Protein AF-A0A9Q1LCD8-F1 (afdb_monomer)

Nearest PDB structures (foldseek):
  4jjm-assembly2_B  TM=1.002E+00  e=1.852E-30  Citrus sinensis
  4hy7-assembly1_A  TM=1.002E+00  e=2.403E-29  Triticum aestivum
  2igw-assembly1_A  TM=9.982E-01  e=6.492E-29  Caenorhabditis elegans
  4jcp-assembly1_A  TM=1.001E+00  e=5.544E-28  Brugia malayi
  5yb9-assembly1_A  TM=9.970E-01  e=4.984E-26  Trichomonas vaginalis

InterPro domains:
  IPR002130 Cyclophilin-type peptidyl-prolyl cis-trans isomerase domain [PF00160] (348-509)
  IPR002130 Cyclophilin-type peptidyl-prolyl cis-trans isomerase domain [PR00153] (364-379)
  IPR002130 Cyclophilin-type peptidyl-prolyl cis-trans isomerase domain [PR00153] (400-412)
  IPR002130 Cyclophilin-type peptidyl-prolyl cis-trans isomerase domain [PR00153] (443-458)
  IPR002130 Cyclophilin-type peptidyl-prolyl cis-trans isomerase domain [PR00153] (458-470)
  IPR002130 Cyclophilin-type peptidyl-prolyl cis-trans isomerase domain [PR00153] (471-486)
  IPR002130 Cyclophilin-type peptidyl-prolyl cis-trans isomerase domain [PS50072] (347-510)
  IPR005595 Translocon-associated protein (TRAP), alpha subunit [PF03896] (75-239)
  IPR020892 Cyclophilin-type peptidyl-prolyl cis-trans isomerase, conserved site [PS00170] (395-412)
  IPR029000 Cyclophilin-like domain superfamily [G3DSA:2.40.100.10] (332-512)
  IPR029000 Cyclophilin-like domain superfamily [SSF50891] (340-511)

Organism: NCBI:txid402998

Radius of gyration: 36.35 Å; Cα contacts (8 Å, |Δi|>4): 895; chains: 1; bounding box: 89×80×115 Å

Secondary structure (DSSP, 8-state):
--SHHHHHHHHHSSTT-----------------------------------S--PPPPTTEEEEEE-TT-TT-EEETTSEEEEEEEEEE-SSS-EEEEEEEEEEEETTEEEEEEEEPPPEEEEEEEE-TT-EEEEEEEEE--TTPPSEEEEEEEEEEEEETTEEEEEEEEEEEEEEE----SS-HHHHHHHHHHHHHHHHHHHHHHHHHHHHGGG----------------------------------------------------PPPP--TT--EEEEE---TT--STT--GGGTSTT-EEEEEEE-TTS-EEEEEEEEPPTTSEEEEE--GGGGS--PPPEEEEEEEETTEEEEEEEEEE-TTT-HHHHHHHHHHHHTTT-B-TTSSBS--TT-B--EEETTTEEEE-B-SSSSSS---BTTBS-B------S---STTEEEE--SSTT-B-S-EEEESS--GGGTTTS-EEEEEEE-HHHHHHHHTT--TTS--SS-EEEEEEEEE-

Solvent-accessible surface area (backbone atoms only — not comparable to full-atom values): 30803 Å² total; per-residue (Å²): 142,70,69,62,70,63,54,51,56,62,58,63,69,59,68,80,72,71,81,88,81,80,89,82,89,83,90,87,85,89,83,90,84,90,83,88,89,80,91,76,98,77,84,77,97,66,83,72,79,81,60,96,72,85,48,61,60,59,80,51,61,48,57,41,65,47,41,85,89,37,84,84,39,64,45,39,23,57,42,82,44,64,34,38,43,35,40,36,30,67,30,94,60,52,35,39,39,44,34,39,36,36,35,33,20,40,70,90,42,78,84,45,75,73,40,80,40,62,71,46,75,38,94,83,46,69,44,48,49,74,35,73,50,74,45,83,45,69,38,53,52,57,63,82,54,73,62,43,71,29,24,40,41,30,38,40,35,31,30,47,94,91,41,75,27,28,41,74,36,40,78,48,75,32,36,34,36,70,54,96,56,101,71,49,71,67,58,53,52,53,51,53,50,50,54,50,51,52,52,52,50,52,52,50,53,53,54,53,57,59,60,64,68,72,76,80,82,84,87,90,86,86,84,89,82,90,87,81,90,79,90,83,89,81,82,83,89,79,86,84,88,88,91,85,84,89,86,82,89,88,88,89,82,91,81,83,88,87,78,91,76,82,85,79,77,84,79,68,82,68,76,86,56,105,84,59,62,51,51,61,53,76,66,80,82,92,75,80,87,62,96,82,67,66,71,61,64,81,34,60,79,48,74,48,73,46,66,48,72,48,98,85,72,54,71,45,83,60,37,68,27,51,30,36,74,84,31,38,30,64,28,74,52,65,79,70,80,79,66,85,75,74,58,55,35,32,39,36,34,34,22,51,63,84,39,85,59,47,55,31,32,32,39,24,36,41,90,80,29,44,70,61,20,48,40,54,49,39,26,27,58,31,78,73,42,64,42,95,87,76,35,60,36,31,42,56,70,16,31,48,50,34,15,27,63,79,42,33,42,26,29,38,11,52,69,66,52,68,71,87,42,34,50,28,87,86,39,67,50,39,66,70,83,56,54,86,49,67,41,82,26,58,37,35,28,30,44,39,62,89,55,89,47,38,35,37,36,28,29,31,36,26,61,26,66,44,62,91,44,48,81,72,37,36,45,30,33,31,54,76,40,38,65,66,39,52,50,58,56,31,72,36,27,27,94,87,16,52,51,82,44,61,36,31,28,69,38,49,26,67,65,130

Sequence (512 aa):
MSIKVFLTLLLFSSSFLQVARCQSDPETDVVEGTGEAGDLGIVGDDVQDFGSDSFSPAPGIETVCVFPRNPSKVVAAGEESELLVGMKNDGDSSLNIIAIQASVHLPFDHRYLVQNLSVQAFNNATVPSSAQATFPYIFAVSKFMQPGSFDLVGTIVYEIDQNPYQSTFYNGTIEVTEPGGLLSVESVFLFCLVVALLGLLGFWIRGQIQNLSKKTKRAPKAKVEVGTATTDASTDEWLEGTAYTQSLSNKSKKKKVLSVYLLLFAVSFCYADDKTIQVVGTGECADCKESNIKTIHAFSGLRVTIDCKGEKGHFKRRGEGELDKDGKFEVSLPKEMKRDMANPKVFFDLTIGGQPAGRVVMELFADTTPKTADNFRALCTGEKGVGKSGKPLHYKGSTFHRVIPGFMCQGGDFTAGNGTGGESIYGAKFADENFIKKHTGPGILSMANAGPGTNGSQFFICTAKTEWLDGKHVVFGQVVEGIDVIKKAEAVGSSSGRCSKPVVVADCGQLS

Foldseek 3Di:
DDDPVVVVVVVVVPVPPDDPDDDDDDDDDDDDDDDDDDDDDDDDPPPPPPPPDAFAADPQKDKAKDQPPCNVQEAEAPDKGKMKIKMFHQDPFKKAWFKKWKFKAAPQDRVHTPDTWDIGGDDGDIAGHRGMDMDMDMTHHHLPDDWAKIWMWMKTWIDTPNHIHIDTRDTGIGTYDHDPDPDDPVNVVVVVVVVVVVVVVVVVVVVVVVVVVPPDDDDDDDDDDDDDDDDDDDDDDDDDDDDDDDDDDDDDDDDDDDDDDDDDDPQDDDDDDPPWGKRKGADDDPDPPDDDDPLQPPQFPDKDWDWDQDPVGDTDTFWIWGQHSRRITITTGDPVVVDDDQFWKKKFFKDWQNHTLGMWIKGWPCVQQVQVSVQQQCQQALVLAAAPLRHGSHQAFAFQQFAAAQWKGKIFAPRPNNPPHFATSVGQWAFQNDQPDAQAFFFFKWFDAPWGRGGGRMIITTHTRDRVCGPTIHGTIGTPDDSVSRVVQNVQAHNRRGGVTIMGRNHMHIDD

Structure (mmCIF, N/CA/C/O backbone):
data_AF-A0A9Q1LCD8-F1
#
_entry.id   AF-A0A9Q1LCD8-F1
#
loop_
_atom_site.group_PDB
_atom_site.id
_atom_site.type_symbol
_atom_site.label_atom_id
_atom_site.label_alt_id
_atom_site.label_comp_id
_atom_site.label_asym_id
_atom_site.label_entity_id
_atom_site.label_seq_id
_atom_site.pdbx_PDB_ins_code
_atom_site.Cartn_x
_atom_site.Cartn_y
_at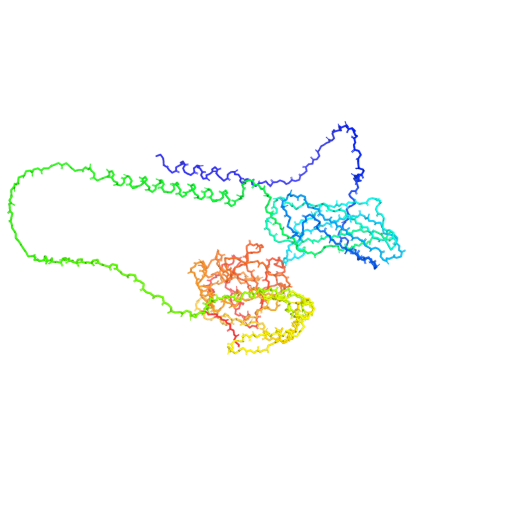om_site.Cartn_z
_atom_site.occupancy
_atom_site.B_iso_or_equiv
_atom_site.auth_seq_id
_atom_site.auth_comp_id
_atom_site.auth_asym_id
_atom_site.auth_atom_id
_atom_site.pdbx_PDB_model_num
ATOM 1 N N . MET A 1 1 ? -12.982 46.945 19.189 1.00 42.09 1 MET A N 1
ATOM 2 C CA . MET A 1 1 ? -12.978 46.920 17.711 1.00 42.09 1 MET A CA 1
ATOM 3 C C . MET A 1 1 ? -12.211 45.674 17.324 1.00 42.09 1 MET A C 1
ATOM 5 O O . MET A 1 1 ? -11.005 45.693 17.138 1.00 42.09 1 MET A O 1
ATOM 9 N N . SER A 1 2 ? -12.899 44.554 17.499 1.00 50.91 2 SER A N 1
ATOM 10 C CA . SER A 1 2 ? -12.306 43.298 17.950 1.00 50.91 2 SER A CA 1
ATOM 11 C C . SER A 1 2 ? -12.881 42.168 17.112 1.00 50.91 2 SER A C 1
ATOM 13 O O . SER A 1 2 ? -14.059 42.221 16.761 1.00 50.91 2 SER A O 1
ATOM 15 N N . ILE A 1 3 ? -12.052 41.165 16.817 1.00 40.72 3 ILE A N 1
ATOM 16 C CA . ILE A 1 3 ? -12.396 39.872 16.197 1.00 40.72 3 ILE A CA 1
ATOM 17 C C . ILE A 1 3 ? -12.866 39.939 14.732 1.00 40.72 3 ILE A C 1
ATOM 19 O O . ILE A 1 3 ? -12.414 39.128 13.931 1.00 40.72 3 ILE A O 1
ATOM 23 N N . LYS A 1 4 ? -13.648 40.946 14.323 1.00 38.50 4 LYS A N 1
ATOM 24 C CA . LYS A 1 4 ? -14.099 41.087 12.926 1.00 38.50 4 LYS A CA 1
ATOM 25 C C . LYS A 1 4 ? -12.957 41.351 11.937 1.00 38.50 4 LYS A C 1
ATOM 27 O O . LYS A 1 4 ? -12.994 40.797 10.852 1.00 38.50 4 LYS A O 1
ATOM 32 N N . VAL A 1 5 ? -11.921 42.101 12.333 1.00 48.09 5 VAL A N 1
ATOM 33 C CA . VAL A 1 5 ? -10.766 42.429 11.463 1.00 48.09 5 VAL A CA 1
ATOM 34 C C . VAL A 1 5 ? -9.830 41.228 11.255 1.00 48.09 5 VAL A C 1
ATOM 36 O O . VAL A 1 5 ? -9.232 41.074 10.194 1.00 48.09 5 VAL A O 1
ATOM 39 N N . PHE A 1 6 ? -9.739 40.339 12.248 1.00 44.19 6 PHE A N 1
ATOM 40 C CA . PHE A 1 6 ? -8.899 39.139 12.176 1.00 44.19 6 PHE A CA 1
ATOM 41 C C . PHE A 1 6 ? -9.582 38.020 11.372 1.00 44.19 6 PHE A C 1
ATOM 43 O O . PHE A 1 6 ? -8.919 37.290 10.643 1.00 44.19 6 PHE A O 1
ATOM 50 N N . LEU A 1 7 ? -10.919 37.943 11.431 1.00 41.09 7 LEU A N 1
ATOM 51 C CA . LEU A 1 7 ? -11.706 37.021 10.610 1.00 41.09 7 LEU A CA 1
ATOM 52 C C . LEU A 1 7 ? -11.777 37.471 9.139 1.00 41.09 7 LEU A C 1
ATOM 54 O O . LEU A 1 7 ? -11.773 36.629 8.250 1.00 41.09 7 LEU A O 1
ATOM 58 N N . THR A 1 8 ? -11.758 38.781 8.857 1.00 40.94 8 THR A N 1
ATOM 59 C CA . THR A 1 8 ? -11.671 39.288 7.476 1.00 40.94 8 THR A CA 1
ATOM 60 C C . THR A 1 8 ? -10.308 39.042 6.829 1.00 40.94 8 THR A C 1
ATOM 62 O O . THR A 1 8 ? -10.276 38.768 5.638 1.00 40.94 8 THR A O 1
ATOM 65 N N . LEU A 1 9 ? -9.192 39.052 7.572 1.00 40.72 9 LEU A N 1
ATOM 66 C CA . LEU A 1 9 ? -7.882 38.712 6.988 1.00 40.72 9 LEU A CA 1
ATOM 67 C C . LEU A 1 9 ? -7.743 37.214 6.652 1.00 40.72 9 LEU A C 1
ATOM 69 O O . LEU A 1 9 ? -7.115 36.879 5.654 1.00 40.72 9 LEU A O 1
ATOM 73 N N . LEU A 1 10 ? -8.369 36.323 7.431 1.00 42.31 10 LEU A N 1
ATOM 74 C CA . LEU A 1 10 ? -8.401 34.875 7.159 1.00 42.31 10 LEU A CA 1
ATOM 75 C C . LEU A 1 10 ? -9.356 34.490 6.013 1.00 42.31 10 LEU A C 1
ATOM 77 O O . LEU A 1 10 ? -9.175 33.456 5.372 1.00 42.31 10 LEU A O 1
ATOM 81 N N . LEU A 1 11 ? -10.354 35.328 5.720 1.00 41.16 11 LEU A N 1
ATOM 82 C CA . LEU A 1 11 ? -11.253 35.142 4.575 1.00 41.16 11 LEU A CA 1
ATOM 83 C C . LEU A 1 11 ? -10.685 35.712 3.263 1.00 41.16 11 LEU A C 1
ATOM 85 O O . LEU A 1 11 ? -11.130 35.307 2.198 1.00 41.16 11 LEU A O 1
ATOM 89 N N . PHE A 1 12 ? -9.672 36.586 3.308 1.00 36.06 12 PHE A N 1
ATOM 90 C CA . PHE A 1 12 ? -8.979 37.060 2.099 1.00 36.06 12 PHE A CA 1
ATOM 91 C C . PHE A 1 12 ? -7.843 36.134 1.632 1.00 36.06 12 PHE A C 1
ATOM 93 O O . PHE A 1 12 ? -7.455 36.203 0.469 1.00 36.06 12 PHE A O 1
ATOM 100 N N . SER A 1 13 ? -7.344 35.224 2.479 1.00 34.69 13 SER A N 1
ATOM 101 C CA . SER A 1 13 ? -6.364 34.202 2.069 1.00 34.69 13 SER A CA 1
ATOM 102 C C . SER A 1 13 ? -6.994 32.954 1.438 1.00 34.69 13 SER A C 1
ATOM 104 O O . SER A 1 13 ? -6.274 32.120 0.898 1.00 34.69 13 SER A O 1
ATOM 106 N N . SER A 1 14 ? -8.325 32.815 1.477 1.00 34.56 14 SER A N 1
ATOM 107 C CA . SER A 1 14 ? -9.052 31.670 0.901 1.00 34.56 14 SER A CA 1
ATOM 108 C C . SER A 1 14 ? -9.580 31.911 -0.519 1.00 34.56 14 SER A C 1
ATOM 110 O O . SER A 1 14 ? -10.048 30.971 -1.156 1.00 34.56 14 SER A O 1
ATOM 112 N N . SER A 1 15 ? -9.432 33.121 -1.066 1.00 31.39 15 SER A N 1
ATOM 113 C CA . SER A 1 15 ? -9.913 33.463 -2.415 1.00 31.39 15 SER A CA 1
ATOM 114 C C . SER A 1 15 ? -8.912 33.189 -3.549 1.00 31.39 15 SER A C 1
ATOM 116 O O . SER A 1 15 ? -9.235 33.452 -4.700 1.00 31.39 15 SER A O 1
ATOM 118 N N . PHE A 1 16 ? -7.720 32.647 -3.266 1.00 33.78 16 PHE A N 1
ATOM 119 C CA . PHE A 1 16 ? -6.728 32.287 -4.300 1.00 33.78 16 PHE A CA 1
ATOM 120 C C . PHE A 1 16 ? -6.704 30.799 -4.684 1.00 33.78 16 PHE A C 1
ATOM 122 O O . PHE A 1 16 ? -5.909 30.397 -5.526 1.00 33.78 16 PHE A O 1
ATOM 129 N N . LEU A 1 17 ? -7.610 29.984 -4.139 1.00 33.34 17 LEU A N 1
ATOM 130 C CA . LEU A 1 17 ? -7.876 28.631 -4.639 1.00 33.34 17 LEU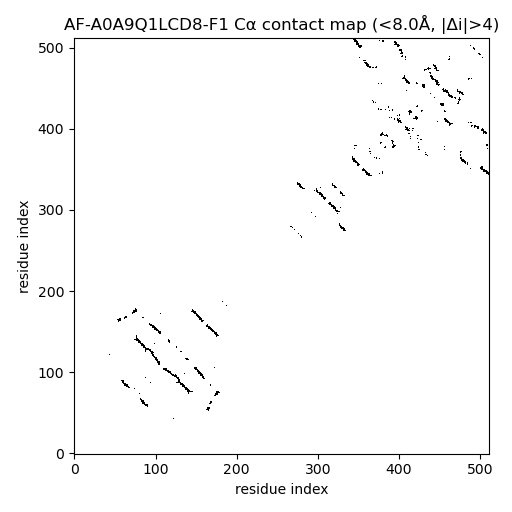 A CA 1
ATOM 131 C C . LEU A 1 17 ? -9.334 28.520 -5.080 1.00 33.34 17 LEU A C 1
ATOM 133 O O . LEU A 1 17 ? -10.116 27.714 -4.578 1.00 33.34 17 LEU A O 1
ATOM 137 N N . GLN A 1 18 ? -9.706 29.355 -6.048 1.00 28.17 18 GLN A N 1
ATOM 138 C CA . GLN A 1 18 ? -10.876 29.067 -6.854 1.00 28.17 18 GLN A CA 1
ATOM 139 C C . GLN A 1 18 ? -10.467 28.053 -7.923 1.00 28.17 18 GLN A C 1
ATOM 141 O O . GLN A 1 18 ? -9.731 28.342 -8.860 1.00 28.17 18 GLN A O 1
ATOM 146 N N . VAL A 1 19 ? -10.926 26.830 -7.685 1.00 31.08 19 VAL A N 1
ATOM 147 C CA . VAL A 1 19 ? -11.097 25.731 -8.631 1.00 31.08 19 VAL A CA 1
ATOM 148 C C . VAL A 1 19 ? -11.374 26.261 -10.045 1.00 31.08 19 VAL A C 1
ATOM 150 O O . VAL A 1 19 ? -12.462 26.767 -10.313 1.00 31.08 19 VAL A O 1
ATOM 153 N N . ALA A 1 20 ? -10.415 26.100 -10.957 1.00 24.83 20 ALA A N 1
ATOM 154 C CA . ALA A 1 20 ? -10.677 26.175 -12.388 1.00 24.83 20 ALA A CA 1
ATOM 155 C C . ALA A 1 20 ? -11.193 24.804 -12.839 1.00 24.83 20 ALA A C 1
ATOM 157 O O . ALA A 1 20 ? -10.436 23.878 -13.124 1.00 24.83 20 ALA A O 1
ATOM 158 N N . ARG A 1 21 ? -12.518 24.669 -12.832 1.00 25.92 21 ARG A N 1
ATOM 159 C CA . ARG A 1 21 ? -13.252 23.654 -13.584 1.00 25.92 21 ARG A CA 1
ATOM 160 C C . ARG A 1 21 ? -13.899 24.391 -14.755 1.00 25.92 21 ARG A C 1
ATOM 162 O O . ARG A 1 21 ? -14.684 25.286 -14.480 1.00 25.92 21 ARG A O 1
ATOM 169 N N . CYS A 1 22 ? -13.570 24.020 -15.990 1.00 22.70 22 CYS A N 1
ATOM 170 C CA . CYS A 1 22 ? -14.408 24.071 -17.203 1.00 22.70 22 CYS A CA 1
ATOM 171 C C . CYS A 1 22 ? -13.642 23.264 -18.273 1.00 22.70 22 CYS A C 1
ATOM 173 O O . CYS A 1 22 ? -12.449 23.487 -18.432 1.00 22.70 22 CYS A O 1
ATOM 175 N N . GLN A 1 23 ? -14.138 22.142 -18.801 1.00 22.00 23 GLN A N 1
ATOM 176 C CA . GLN A 1 23 ? -15.246 21.961 -19.757 1.00 22.00 23 GLN A CA 1
ATOM 177 C C . GLN A 1 23 ? -14.997 22.603 -21.138 1.00 22.00 23 GLN A C 1
ATOM 179 O O . GLN A 1 23 ? -14.513 23.721 -21.241 1.00 22.00 23 GLN A O 1
ATOM 184 N N . SER A 1 24 ? -15.326 21.791 -22.141 1.00 25.78 24 SER A N 1
ATOM 185 C CA . SER A 1 24 ? -15.066 21.760 -23.589 1.00 25.78 24 SER A CA 1
ATOM 186 C C . SER A 1 24 ? -15.637 22.891 -24.470 1.00 25.78 24 SER A C 1
ATOM 188 O O . SER A 1 24 ? -16.778 23.282 -24.235 1.00 25.78 24 SER A O 1
ATOM 190 N N . ASP A 1 25 ? -14.859 23.229 -25.524 1.00 26.03 25 ASP A N 1
ATOM 191 C CA . ASP A 1 25 ? -15.156 23.662 -26.929 1.00 26.03 25 ASP A CA 1
ATOM 192 C C . ASP A 1 25 ? -16.075 24.882 -27.220 1.00 26.03 25 ASP A C 1
ATOM 194 O O . ASP A 1 25 ? -16.848 25.256 -26.336 1.00 26.03 25 ASP A O 1
ATOM 198 N N . PRO A 1 26 ? -16.113 25.489 -28.449 1.00 39.59 26 PRO A N 1
ATOM 199 C CA . PRO A 1 26 ? -15.326 25.310 -29.701 1.00 39.59 26 PRO A CA 1
ATOM 200 C C . PRO A 1 26 ? -14.770 26.624 -30.359 1.00 39.59 26 PRO A C 1
ATOM 202 O O . PRO A 1 26 ? -15.044 27.724 -29.892 1.00 39.59 26 PRO A O 1
ATOM 205 N N . GLU A 1 27 ? -14.008 26.450 -31.45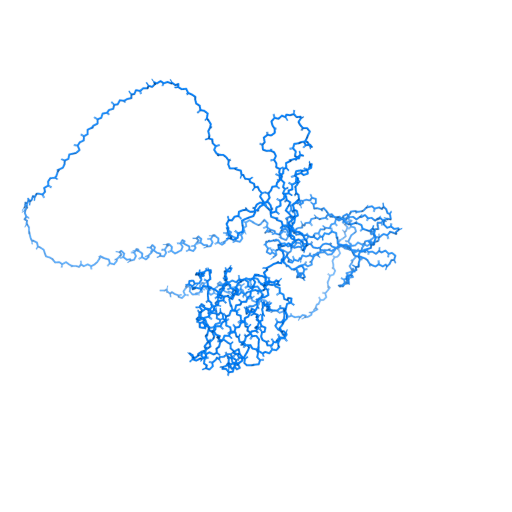9 1.00 26.86 27 GLU A N 1
ATOM 206 C CA . GLU A 1 27 ? -13.775 27.301 -32.667 1.00 26.86 27 GLU A CA 1
ATOM 207 C C . GLU A 1 27 ? -13.649 28.845 -32.578 1.00 26.86 27 GLU A C 1
ATOM 209 O O . GLU A 1 27 ? -14.589 29.522 -32.185 1.00 26.86 27 GLU A O 1
ATOM 214 N N . THR A 1 28 ? -12.553 29.410 -33.129 1.00 25.41 28 THR A N 1
ATOM 215 C CA . THR A 1 28 ? -12.594 30.406 -34.238 1.00 25.41 28 THR A CA 1
ATOM 216 C C . THR A 1 28 ? -11.210 30.702 -34.852 1.00 25.41 28 THR A C 1
ATOM 218 O O . THR A 1 28 ? -10.186 30.668 -34.175 1.00 25.41 28 THR A O 1
ATOM 221 N N . ASP A 1 29 ? -11.272 31.015 -36.146 1.00 24.53 29 ASP A N 1
ATOM 222 C CA . ASP A 1 29 ? -10.285 31.201 -37.218 1.00 24.53 29 ASP A CA 1
ATOM 223 C C . ASP A 1 29 ? -9.080 32.165 -37.069 1.00 24.53 29 ASP A C 1
ATOM 225 O O . ASP A 1 29 ? -9.169 33.266 -36.531 1.00 24.53 29 ASP A O 1
ATOM 229 N N . VAL A 1 30 ? -7.975 31.711 -37.686 1.00 26.27 30 VAL A N 1
ATOM 230 C CA . VAL A 1 30 ? -7.044 32.341 -38.662 1.00 26.27 30 VAL A CA 1
ATOM 231 C C . VAL A 1 30 ? -6.773 33.856 -38.609 1.00 26.27 30 VAL A C 1
ATOM 233 O O . VAL A 1 30 ? -7.653 34.639 -38.945 1.00 26.27 30 VAL A O 1
ATOM 236 N N . VAL A 1 31 ? -5.490 34.243 -38.448 1.00 27.91 31 VAL A N 1
ATOM 237 C CA . VAL A 1 31 ? -4.823 35.297 -39.260 1.00 27.91 31 VAL A CA 1
ATOM 238 C C . VAL A 1 31 ? -3.317 34.996 -39.412 1.00 27.91 31 VAL A C 1
ATOM 240 O O . VAL A 1 31 ? -2.606 34.832 -38.422 1.00 27.91 31 VAL A O 1
ATOM 243 N N . GLU A 1 32 ? -2.848 34.961 -40.665 1.00 27.28 32 GLU A N 1
ATOM 244 C CA . GLU A 1 32 ? -1.446 34.876 -41.107 1.00 27.28 32 GLU A CA 1
ATOM 245 C C . GLU A 1 32 ? -0.622 36.141 -40.798 1.00 27.28 32 GLU A C 1
ATOM 247 O O . GLU A 1 32 ? -1.113 37.268 -40.873 1.00 27.28 32 GLU A O 1
ATOM 252 N N . GLY A 1 33 ? 0.683 35.957 -40.578 1.00 27.89 33 GLY A N 1
ATOM 253 C CA . GLY A 1 33 ? 1.680 37.027 -40.580 1.00 27.89 33 GLY A CA 1
ATOM 254 C C . GLY A 1 33 ? 3.058 36.491 -40.967 1.00 27.89 33 GLY A C 1
ATOM 255 O O . GLY A 1 33 ? 3.775 35.947 -40.135 1.00 27.89 33 GLY A O 1
ATOM 256 N N . THR A 1 34 ? 3.407 36.639 -42.243 1.00 25.59 34 THR A N 1
ATOM 257 C CA . THR A 1 34 ? 4.684 36.268 -42.874 1.00 25.59 34 THR A CA 1
ATOM 258 C C . THR A 1 34 ? 5.856 37.166 -42.454 1.00 25.59 34 THR A C 1
ATOM 260 O O . THR A 1 34 ? 5.726 38.391 -42.465 1.00 25.59 34 THR A O 1
ATOM 263 N N . GLY A 1 35 ? 7.027 36.565 -42.216 1.00 28.09 35 GLY A N 1
ATOM 264 C CA . GLY A 1 35 ? 8.331 37.236 -42.139 1.00 28.09 35 GLY A CA 1
ATOM 265 C C . GLY A 1 35 ? 9.475 36.221 -42.260 1.00 28.09 35 GLY A C 1
ATOM 266 O O . GLY A 1 35 ? 9.656 35.393 -41.375 1.00 28.09 35 GLY A O 1
ATOM 267 N N . GLU A 1 36 ? 10.194 36.256 -43.383 1.00 27.25 36 GLU A N 1
ATOM 268 C CA . GLU A 1 36 ? 11.190 35.267 -43.821 1.00 27.25 36 GLU A CA 1
ATOM 269 C C . GLU A 1 36 ? 12.591 35.394 -43.181 1.00 27.25 36 GLU A C 1
ATOM 271 O O . GLU A 1 36 ? 13.049 36.485 -42.844 1.00 27.25 36 GLU A O 1
ATOM 276 N N . ALA A 1 37 ? 13.286 34.247 -43.235 1.00 25.61 37 ALA A N 1
ATOM 277 C CA . ALA A 1 37 ? 14.723 34.022 -43.462 1.00 25.61 37 ALA A CA 1
ATOM 278 C C . ALA A 1 37 ? 15.655 33.801 -42.252 1.00 25.61 37 ALA A C 1
ATOM 280 O O . ALA A 1 37 ? 16.088 34.734 -41.578 1.00 25.61 37 ALA A O 1
ATOM 281 N N . GLY A 1 38 ? 16.079 32.535 -42.094 1.00 27.53 38 GLY A N 1
ATOM 282 C CA . GLY A 1 38 ? 17.218 32.136 -41.261 1.00 27.53 38 GLY A CA 1
ATOM 283 C C . GLY A 1 38 ? 17.365 30.627 -41.005 1.00 27.53 38 GLY A C 1
ATOM 284 O O . GLY A 1 38 ? 17.355 30.227 -39.853 1.00 27.53 38 GLY A O 1
ATOM 285 N N . ASP A 1 39 ? 17.447 29.827 -42.073 1.00 29.97 39 ASP A N 1
ATOM 286 C CA . ASP A 1 39 ? 18.104 28.508 -42.214 1.00 29.97 39 ASP A CA 1
ATOM 287 C C . ASP A 1 39 ? 18.431 27.673 -40.949 1.00 29.97 39 ASP A C 1
ATOM 289 O O . ASP A 1 39 ? 19.402 27.946 -40.248 1.00 29.97 39 ASP A O 1
ATOM 293 N N . LEU A 1 40 ? 17.644 26.613 -40.725 1.00 30.70 40 LEU A N 1
ATOM 294 C CA . LEU A 1 40 ? 18.060 25.257 -40.321 1.00 30.70 40 LEU A CA 1
ATOM 295 C C . LEU A 1 40 ? 16.796 24.380 -40.382 1.00 30.70 40 LEU A C 1
ATOM 297 O O . LEU A 1 40 ? 15.903 24.486 -39.545 1.00 30.70 40 LEU A O 1
ATOM 301 N N . GLY A 1 41 ? 16.676 23.574 -41.438 1.00 31.20 41 GLY A N 1
ATOM 302 C CA . GLY A 1 41 ? 15.465 22.815 -41.752 1.00 31.20 41 GLY A CA 1
ATOM 303 C C . GLY A 1 41 ? 15.120 21.745 -40.716 1.00 31.20 41 GLY A C 1
ATOM 304 O O . GLY A 1 41 ? 15.637 20.634 -40.783 1.00 31.20 41 GLY A O 1
ATOM 305 N N . ILE A 1 42 ? 14.202 22.066 -39.806 1.00 41.16 42 ILE A N 1
ATOM 306 C CA . ILE A 1 42 ? 13.443 21.113 -38.991 1.00 41.16 42 ILE A CA 1
ATOM 307 C C . ILE A 1 42 ? 12.044 21.705 -38.810 1.00 41.16 42 ILE A C 1
ATOM 309 O O . ILE A 1 42 ? 11.914 22.648 -38.048 1.00 41.16 42 ILE A O 1
ATOM 313 N N . VAL A 1 43 ? 11.045 21.188 -39.533 1.00 38.72 43 VAL A N 1
ATOM 314 C CA . VAL A 1 43 ? 9.661 20.890 -39.098 1.00 38.72 43 VAL A CA 1
ATOM 315 C C . VAL A 1 43 ? 8.982 20.189 -40.282 1.00 38.72 43 VAL A C 1
ATOM 317 O O . VAL A 1 43 ? 8.915 20.736 -41.381 1.00 38.72 43 VAL A O 1
ATOM 320 N N . GLY A 1 44 ? 8.486 18.973 -40.062 1.00 33.16 44 GLY A N 1
ATOM 321 C CA . GLY A 1 44 ? 7.324 18.465 -40.783 1.00 33.16 44 GLY A CA 1
ATOM 322 C C . GLY A 1 44 ? 6.177 18.415 -39.783 1.00 33.16 44 GLY A C 1
ATOM 323 O O . GLY A 1 44 ? 6.270 17.666 -38.814 1.00 33.16 44 GLY A O 1
ATOM 324 N N . ASP A 1 45 ? 5.146 19.231 -40.001 1.00 37.47 45 ASP A N 1
ATOM 325 C CA . ASP A 1 45 ? 3.883 19.268 -39.245 1.00 37.47 45 ASP A CA 1
ATOM 326 C C . ASP A 1 45 ? 2.963 18.102 -39.644 1.00 37.47 45 ASP A C 1
ATOM 328 O O . ASP A 1 45 ? 1.773 18.263 -39.895 1.00 37.47 45 ASP A O 1
ATOM 332 N N . ASP A 1 46 ? 3.526 16.900 -39.669 1.00 32.16 46 ASP A N 1
ATOM 333 C CA . ASP A 1 46 ? 2.773 15.659 -39.715 1.00 32.16 46 ASP A CA 1
ATOM 334 C C . ASP A 1 46 ? 3.123 14.913 -38.432 1.00 32.16 46 ASP A C 1
ATOM 336 O O . ASP A 1 46 ? 4.003 14.051 -38.403 1.00 32.16 46 ASP A O 1
ATOM 340 N N . VAL A 1 47 ? 2.464 15.277 -37.327 1.00 39.03 47 VAL A N 1
ATOM 341 C CA . VAL A 1 47 ? 2.469 14.431 -36.131 1.00 39.03 47 VAL A CA 1
ATOM 342 C C . VAL A 1 47 ? 1.711 13.163 -36.511 1.00 39.03 47 VAL A C 1
ATOM 344 O O . VAL A 1 47 ? 0.498 13.065 -36.335 1.00 39.03 47 VAL A O 1
ATOM 347 N N . GLN A 1 48 ? 2.422 12.198 -37.094 1.00 37.03 48 GLN A N 1
ATOM 348 C CA . GLN A 1 48 ? 1.969 10.821 -37.089 1.00 37.03 48 GLN A CA 1
ATOM 349 C C . GLN A 1 48 ? 1.829 10.441 -35.620 1.00 37.03 48 GLN A C 1
ATOM 351 O O . GLN A 1 48 ? 2.800 10.429 -34.864 1.00 37.03 48 GLN A O 1
ATOM 356 N N . ASP A 1 49 ? 0.583 10.221 -35.211 1.00 37.53 49 ASP A N 1
ATOM 357 C CA . ASP A 1 49 ? 0.241 9.626 -33.932 1.00 37.53 49 ASP A CA 1
ATOM 358 C C . ASP A 1 49 ? 0.847 8.219 -33.927 1.00 37.53 49 ASP A C 1
ATOM 360 O O . ASP A 1 49 ? 0.257 7.260 -34.428 1.00 37.53 49 ASP A O 1
ATOM 364 N N . PHE A 1 50 ? 2.086 8.109 -33.442 1.00 46.81 50 PHE A N 1
ATOM 365 C CA . PHE A 1 50 ? 2.703 6.831 -33.123 1.00 46.81 50 PHE A CA 1
ATOM 366 C C . PHE A 1 50 ? 2.009 6.328 -31.861 1.00 46.81 50 PHE A C 1
ATOM 368 O O . PHE A 1 50 ? 2.503 6.463 -30.739 1.00 46.81 50 PHE A O 1
ATOM 375 N N . GLY A 1 51 ? 0.801 5.806 -32.080 1.00 39.31 51 GLY A N 1
ATOM 376 C CA . GLY A 1 51 ? 0.010 5.089 -31.102 1.00 39.31 51 GLY A CA 1
ATOM 377 C C . GLY A 1 51 ? 0.828 3.980 -30.449 1.00 39.31 51 GLY A C 1
ATOM 378 O O . GLY A 1 51 ? 1.910 3.616 -30.899 1.00 39.31 51 GLY A O 1
ATOM 379 N N . SER A 1 52 ? 0.293 3.471 -29.347 1.00 42.66 52 SER A N 1
ATOM 380 C CA . SER A 1 52 ? 0.869 2.520 -28.390 1.00 42.66 52 SER A CA 1
ATOM 381 C C . SER A 1 52 ? 1.275 1.138 -28.946 1.00 42.66 52 SER A C 1
ATOM 383 O O . SER A 1 52 ? 0.996 0.116 -28.314 1.00 42.66 52 SER A O 1
ATOM 385 N N . ASP A 1 53 ? 1.900 1.070 -30.113 1.00 50.91 53 ASP A N 1
ATOM 386 C CA . ASP A 1 53 ? 2.381 -0.150 -30.733 1.00 50.91 53 ASP A CA 1
ATOM 387 C C . ASP A 1 53 ? 3.781 -0.450 -30.192 1.00 50.91 53 ASP A C 1
ATOM 389 O O . ASP A 1 53 ? 4.773 0.207 -30.500 1.00 50.91 53 ASP A O 1
ATOM 393 N N . SER A 1 54 ? 3.853 -1.443 -29.307 1.00 59.47 54 SER A N 1
ATOM 394 C CA . SER A 1 54 ? 5.111 -1.941 -28.751 1.00 59.47 54 SER A CA 1
ATOM 395 C C . SER A 1 54 ? 5.849 -2.749 -29.821 1.00 59.47 54 SER A C 1
ATOM 397 O O . SER A 1 54 ? 5.670 -3.966 -29.907 1.00 59.47 54 SER A O 1
ATOM 399 N N . PHE A 1 55 ? 6.679 -2.100 -30.636 1.00 79.75 55 PHE A N 1
ATOM 400 C CA . PHE A 1 55 ? 7.526 -2.803 -31.601 1.00 79.75 55 PHE A CA 1
ATOM 401 C C . PHE A 1 55 ? 8.680 -3.521 -30.887 1.00 79.75 55 PHE A C 1
ATOM 403 O O . PHE A 1 55 ? 9.204 -3.061 -29.873 1.00 79.75 55 PHE A O 1
ATOM 410 N N . SER A 1 56 ? 9.084 -4.681 -31.402 1.00 82.94 56 SER A N 1
ATOM 411 C CA . SER A 1 56 ? 10.274 -5.385 -30.913 1.00 82.94 56 SER A CA 1
ATOM 412 C C . SER A 1 56 ? 11.557 -4.742 -31.457 1.00 82.94 56 SER A C 1
ATOM 414 O O . SER A 1 56 ? 11.522 -4.176 -32.551 1.00 82.94 56 SER A O 1
ATOM 416 N N . PRO A 1 57 ? 12.702 -4.864 -30.765 1.00 87.44 57 PRO A N 1
ATOM 417 C CA . PRO A 1 57 ? 13.988 -4.433 -31.306 1.00 87.44 57 PRO A CA 1
ATOM 418 C C . PRO A 1 57 ? 14.434 -5.341 -32.458 1.00 87.44 57 PRO A C 1
ATOM 420 O O . PRO A 1 57 ? 14.240 -6.560 -32.411 1.00 87.44 57 PRO A O 1
ATOM 423 N N . ALA A 1 58 ? 15.050 -4.755 -33.486 1.00 87.75 58 ALA A N 1
ATOM 424 C CA . ALA A 1 58 ? 15.641 -5.521 -34.576 1.00 87.75 58 ALA A CA 1
ATOM 425 C C . ALA A 1 58 ? 16.929 -6.240 -34.116 1.00 87.75 58 ALA A C 1
ATOM 427 O O . ALA A 1 58 ? 17.708 -5.681 -33.335 1.00 87.75 58 ALA A O 1
ATOM 428 N N . PRO A 1 59 ? 17.191 -7.473 -34.588 1.00 84.62 59 PRO A N 1
ATOM 429 C CA . PRO A 1 59 ? 18.432 -8.179 -34.286 1.00 84.62 59 PRO A CA 1
ATOM 430 C C . PRO A 1 59 ? 19.636 -7.465 -34.923 1.00 84.62 59 PRO A C 1
ATOM 432 O O . PRO A 1 59 ? 19.567 -7.037 -36.071 1.00 84.62 59 PRO A O 1
ATOM 435 N N . GLY A 1 60 ? 20.748 -7.364 -34.188 1.00 84.19 60 GLY A N 1
ATOM 436 C CA . GLY A 1 60 ? 21.978 -6.712 -34.668 1.00 84.19 60 GLY A CA 1
ATOM 437 C C . GLY A 1 60 ? 22.028 -5.196 -34.456 1.00 84.19 60 GLY A C 1
ATOM 438 O O . GLY A 1 60 ? 22.941 -4.546 -34.954 1.00 84.19 60 GLY A O 1
ATOM 439 N N . ILE A 1 61 ? 21.071 -4.620 -33.722 1.00 88.69 61 ILE A N 1
ATOM 440 C CA . ILE A 1 61 ? 21.052 -3.190 -33.404 1.00 88.69 61 ILE A CA 1
ATOM 441 C C . ILE A 1 61 ? 21.444 -2.961 -31.948 1.00 88.69 61 ILE A C 1
ATOM 443 O O . ILE A 1 61 ? 20.755 -3.413 -31.034 1.00 88.69 61 ILE A O 1
ATOM 447 N N . GLU A 1 62 ? 22.517 -2.202 -31.732 1.00 88.38 62 GLU A N 1
ATOM 448 C CA . GLU A 1 62 ? 22.951 -1.772 -30.402 1.00 88.38 62 GLU A CA 1
ATOM 449 C C . GLU A 1 62 ? 22.711 -0.272 -30.219 1.00 88.38 62 GLU A C 1
ATOM 451 O O . GLU A 1 62 ? 23.049 0.546 -31.076 1.00 88.38 62 GLU A O 1
ATOM 456 N N . THR A 1 63 ? 22.144 0.105 -29.074 1.00 90.75 63 THR A N 1
ATOM 457 C CA . THR A 1 63 ? 21.911 1.504 -28.701 1.00 90.75 63 THR A CA 1
ATOM 458 C C . THR A 1 63 ? 22.607 1.824 -27.388 1.00 90.75 63 THR A C 1
ATOM 460 O O . THR A 1 63 ? 22.553 1.040 -26.443 1.00 90.75 63 THR A O 1
ATOM 463 N N . VAL A 1 64 ? 23.223 2.998 -27.308 1.00 89.69 64 VAL A N 1
ATOM 464 C CA . VAL A 1 64 ? 23.894 3.523 -26.116 1.00 89.69 64 VAL A CA 1
ATOM 465 C C . VAL A 1 64 ? 23.451 4.961 -25.887 1.00 89.69 64 VAL A C 1
ATOM 467 O O . VAL A 1 64 ? 23.106 5.667 -26.830 1.00 89.69 64 VAL A O 1
ATOM 470 N N . CYS A 1 65 ? 23.483 5.433 -24.647 1.00 89.94 65 CYS A N 1
ATOM 471 C CA . CYS A 1 65 ? 23.210 6.830 -24.341 1.00 89.94 65 CYS A CA 1
ATOM 472 C C . CYS A 1 65 ? 24.332 7.464 -23.523 1.00 89.94 65 CYS A C 1
ATOM 474 O O . CYS A 1 65 ? 24.974 6.799 -22.705 1.00 89.94 65 CYS A O 1
ATOM 476 N N . VAL A 1 66 ? 24.522 8.770 -23.688 1.00 88.38 66 VAL A N 1
ATOM 477 C CA . VAL A 1 66 ? 25.465 9.559 -22.891 1.00 88.38 66 VAL A CA 1
ATOM 478 C C . VAL A 1 66 ? 24.814 10.880 -22.487 1.00 88.38 66 VAL A C 1
ATOM 480 O O . VAL A 1 66 ? 24.159 11.525 -23.302 1.00 88.38 66 VAL A O 1
ATOM 483 N N . PHE A 1 67 ? 25.032 11.300 -21.238 1.00 87.12 67 PHE A N 1
ATOM 484 C CA . PHE A 1 67 ? 24.652 12.618 -20.722 1.00 87.12 67 PHE A CA 1
ATOM 485 C C . PHE A 1 67 ? 25.895 13.528 -20.689 1.00 87.12 67 PHE A C 1
ATOM 487 O O . PHE A 1 67 ? 26.568 13.606 -19.658 1.00 87.12 67 PHE A O 1
ATOM 494 N N . PRO A 1 68 ? 26.259 14.197 -21.799 1.00 78.69 68 PRO A N 1
ATOM 495 C CA . PRO A 1 68 ? 27.543 14.893 -21.912 1.00 78.69 68 PRO A CA 1
ATOM 496 C C . PRO A 1 68 ? 27.688 16.057 -20.925 1.00 78.69 68 PRO A C 1
ATOM 498 O O . PRO A 1 68 ? 28.763 16.262 -20.367 1.00 78.69 68 PRO A O 1
ATOM 501 N N . ARG A 1 69 ? 26.605 16.807 -20.684 1.00 75.31 69 ARG A N 1
ATOM 502 C CA . ARG A 1 69 ? 26.596 17.966 -19.774 1.00 75.31 69 ARG A CA 1
ATOM 503 C C . ARG A 1 69 ? 26.185 17.616 -18.344 1.00 75.31 69 ARG A C 1
ATOM 505 O O . ARG A 1 69 ? 26.216 18.483 -17.479 1.00 75.31 69 ARG A O 1
ATOM 512 N N . ASN A 1 70 ? 25.782 16.369 -18.095 1.00 78.88 70 ASN A N 1
ATOM 513 C CA . ASN A 1 70 ? 25.143 15.971 -16.845 1.00 78.88 70 ASN A CA 1
ATOM 514 C C . ASN A 1 70 ? 25.460 14.513 -16.459 1.00 78.88 70 ASN A C 1
ATOM 516 O O . ASN A 1 70 ? 24.574 13.655 -16.470 1.00 78.88 70 ASN A O 1
ATOM 520 N N . PRO A 1 71 ? 26.717 14.206 -16.097 1.00 78.25 71 PRO A N 1
ATOM 521 C CA . PRO A 1 71 ? 27.109 12.846 -15.724 1.00 78.25 71 PRO A CA 1
ATOM 522 C C . PRO A 1 71 ? 26.388 12.351 -14.460 1.00 78.25 71 PRO A C 1
ATOM 524 O O . PRO A 1 71 ? 26.200 11.147 -14.296 1.00 78.25 71 PRO A O 1
ATOM 527 N N . SER A 1 72 ? 25.954 13.275 -13.597 1.00 78.62 72 SER A N 1
ATOM 528 C CA . SER A 1 72 ? 25.193 12.986 -12.379 1.00 78.62 72 SER A CA 1
ATOM 529 C C . SER A 1 72 ? 23.711 12.702 -12.637 1.00 78.62 72 SER A C 1
ATOM 531 O O . SER A 1 72 ? 23.024 12.283 -11.713 1.00 78.62 72 SER A O 1
ATOM 533 N N . LYS A 1 73 ? 23.218 12.902 -13.871 1.00 88.19 73 LYS A N 1
ATOM 534 C CA . LYS A 1 73 ? 21.820 12.664 -14.277 1.00 88.19 73 LYS A CA 1
ATOM 535 C C . LYS A 1 73 ? 20.798 13.451 -13.441 1.00 88.19 73 LYS A C 1
ATOM 537 O O . LYS A 1 73 ? 19.704 12.961 -13.160 1.00 88.19 73 LYS A O 1
ATOM 542 N N . VAL A 1 74 ? 21.167 14.673 -13.056 1.00 87.38 74 VAL A N 1
ATOM 543 C CA . VAL A 1 74 ? 20.338 15.589 -12.262 1.00 87.38 74 VAL A CA 1
ATOM 544 C C . VAL A 1 74 ? 19.659 16.602 -13.181 1.00 87.38 74 VAL A C 1
ATOM 546 O O . VAL A 1 74 ? 20.335 17.440 -13.772 1.00 87.38 74 VAL A O 1
ATOM 549 N N . VAL A 1 75 ? 18.346 16.522 -13.349 1.00 89.12 75 VAL A N 1
ATOM 550 C CA . VAL A 1 75 ? 17.574 17.358 -14.275 1.00 89.12 75 VAL A CA 1
ATOM 551 C C . VAL A 1 75 ? 16.797 18.413 -13.491 1.00 89.12 75 VAL A C 1
ATOM 553 O O . VAL A 1 75 ? 15.944 18.084 -12.672 1.00 89.12 75 VAL A O 1
ATOM 556 N N . ALA A 1 76 ? 17.050 19.694 -13.743 1.00 88.31 76 ALA A N 1
ATOM 557 C CA . ALA A 1 76 ? 16.262 20.755 -13.125 1.00 88.31 76 ALA A CA 1
ATOM 558 C C . ALA A 1 76 ? 14.870 20.841 -13.770 1.00 88.31 76 ALA A C 1
ATOM 560 O O . ALA A 1 76 ? 14.725 20.851 -14.995 1.00 88.31 76 ALA A O 1
ATOM 561 N N . ALA A 1 77 ? 13.827 20.902 -12.942 1.00 88.12 77 ALA A N 1
ATOM 562 C CA . ALA A 1 77 ? 12.459 20.978 -13.427 1.00 88.12 77 ALA A CA 1
ATOM 563 C C . ALA A 1 77 ? 12.205 22.280 -14.201 1.00 88.12 77 ALA A C 1
ATOM 565 O O . ALA A 1 77 ? 12.355 23.375 -13.666 1.00 88.12 77 ALA A O 1
ATOM 566 N N . GLY A 1 78 ? 11.761 22.163 -15.454 1.00 83.25 78 GLY A N 1
ATOM 567 C CA . GLY A 1 78 ? 11.517 23.291 -16.354 1.00 83.25 78 GLY A CA 1
ATOM 568 C C . GLY A 1 78 ? 12.732 23.765 -17.155 1.00 83.25 78 GLY A C 1
ATOM 569 O O . GLY A 1 78 ? 12.570 24.688 -17.950 1.00 83.25 78 GLY A O 1
ATOM 570 N N . GLU A 1 79 ? 13.906 23.153 -16.981 1.00 87.88 79 GLU A N 1
ATOM 571 C CA . GLU A 1 79 ? 15.099 23.431 -17.787 1.00 87.88 79 GLU A CA 1
ATOM 572 C C . GLU A 1 79 ? 15.329 22.331 -18.833 1.00 87.88 79 GLU A C 1
ATOM 574 O O . GLU A 1 79 ? 14.986 21.162 -18.632 1.00 87.88 79 GLU A O 1
ATOM 579 N N . GLU A 1 80 ? 15.911 22.710 -19.970 1.00 89.00 80 GLU A N 1
ATOM 580 C CA . GLU A 1 80 ? 16.258 21.772 -21.035 1.00 89.00 80 GLU A CA 1
ATOM 581 C C . GLU A 1 80 ? 17.495 20.949 -20.661 1.00 89.00 80 GLU A C 1
ATOM 583 O O . GLU A 1 80 ? 18.513 21.464 -20.197 1.00 89.00 80 GLU A O 1
ATOM 588 N N . SER A 1 81 ? 17.410 19.646 -20.897 1.00 88.12 81 SER A N 1
ATOM 589 C CA . SER A 1 81 ? 18.486 18.679 -20.733 1.00 88.12 81 SER A CA 1
ATOM 590 C C . SER A 1 81 ? 18.795 18.010 -22.063 1.00 88.12 81 SER A C 1
ATOM 592 O O . SER A 1 81 ? 17.900 17.625 -22.812 1.00 88.12 81 SER A O 1
ATOM 594 N N . GLU A 1 82 ? 20.087 17.861 -22.343 1.00 88.00 82 GLU A N 1
ATOM 595 C CA . GLU A 1 82 ? 20.599 17.249 -23.567 1.00 88.00 82 GLU A CA 1
ATOM 596 C C . GLU A 1 82 ? 21.123 15.839 -23.276 1.00 88.00 82 GLU A C 1
ATOM 598 O O . GLU A 1 82 ? 21.929 15.628 -22.362 1.00 88.00 82 GLU A O 1
ATOM 603 N N . LEU A 1 83 ? 20.697 14.884 -24.096 1.00 89.62 83 LEU A N 1
ATOM 604 C CA . LEU A 1 83 ? 21.171 13.508 -24.108 1.00 89.62 83 LEU A CA 1
ATOM 605 C C . LEU A 1 83 ? 21.599 13.127 -25.526 1.00 89.62 83 LEU A C 1
ATOM 607 O O . LEU A 1 83 ? 20.968 13.515 -26.503 1.00 89.62 83 LEU A O 1
ATOM 611 N N . LEU A 1 84 ? 22.673 12.350 -25.647 1.00 90.38 84 LEU A N 1
ATOM 612 C CA . LEU A 1 84 ? 23.133 11.814 -26.925 1.00 90.38 84 LEU A CA 1
ATOM 613 C C . LEU A 1 84 ? 22.767 10.338 -27.022 1.00 90.38 84 LEU A C 1
ATOM 615 O O . LEU A 1 84 ? 23.168 9.545 -26.169 1.00 90.38 84 LEU A O 1
ATOM 619 N N . VAL A 1 85 ? 22.036 9.978 -28.073 1.00 92.25 85 VAL A N 1
ATOM 620 C CA . VAL A 1 85 ? 21.663 8.603 -28.408 1.00 92.25 85 VAL A CA 1
ATOM 621 C C . VAL A 1 85 ? 22.621 8.089 -29.474 1.00 92.25 85 VAL A C 1
ATOM 623 O O . VAL A 1 85 ? 22.575 8.531 -30.616 1.00 92.25 85 VAL A O 1
ATOM 626 N N . GLY A 1 86 ? 23.510 7.174 -29.104 1.00 90.50 86 GLY A N 1
ATOM 627 C CA . GLY A 1 86 ? 24.357 6.438 -30.034 1.00 90.50 86 GLY A CA 1
ATOM 628 C C . GLY A 1 86 ? 23.655 5.175 -30.521 1.00 90.50 86 GLY A C 1
ATOM 629 O O . GLY A 1 86 ? 23.031 4.460 -29.739 1.00 90.50 86 GLY A O 1
ATOM 630 N N . MET A 1 87 ? 23.783 4.882 -31.807 1.00 90.88 87 MET A N 1
ATOM 631 C CA . MET A 1 87 ? 23.215 3.702 -32.443 1.00 90.88 87 MET A CA 1
ATOM 632 C C . MET A 1 87 ? 24.258 3.058 -33.347 1.00 90.88 87 MET A C 1
ATOM 634 O O . MET A 1 87 ? 24.892 3.743 -34.150 1.00 90.88 87 MET A O 1
ATOM 638 N N . LYS A 1 88 ? 24.429 1.745 -33.220 1.00 91.38 88 LYS A N 1
ATOM 639 C CA . LYS A 1 88 ? 25.325 0.929 -34.036 1.00 91.38 88 LYS A CA 1
ATOM 640 C C . LYS A 1 88 ? 24.507 -0.123 -34.771 1.00 91.38 88 LYS A C 1
ATOM 642 O O . LYS A 1 88 ? 23.760 -0.880 -34.153 1.00 91.38 88 LYS A O 1
ATOM 647 N N . ASN A 1 89 ? 24.636 -0.126 -36.093 1.00 92.44 89 ASN A N 1
ATOM 648 C CA . ASN A 1 89 ? 23.952 -1.058 -36.972 1.00 92.44 89 ASN A CA 1
ATOM 649 C C . ASN A 1 89 ? 24.901 -2.194 -37.366 1.00 92.44 89 ASN A C 1
ATOM 651 O O . ASN A 1 89 ? 25.697 -2.023 -38.283 1.00 92.44 89 ASN A O 1
ATOM 655 N N . ASP A 1 90 ? 24.814 -3.346 -36.705 1.00 89.62 90 ASP A N 1
ATOM 656 C CA . ASP A 1 90 ? 25.521 -4.571 -37.110 1.00 89.62 90 ASP A CA 1
ATOM 657 C C . ASP A 1 90 ? 24.655 -5.474 -38.013 1.00 89.62 90 ASP A C 1
ATOM 659 O O . ASP A 1 90 ? 25.037 -6.607 -38.306 1.00 89.62 90 ASP A O 1
ATOM 663 N N . GLY A 1 91 ? 23.485 -4.993 -38.447 1.00 85.50 91 GLY A N 1
ATOM 664 C CA . GLY A 1 91 ? 22.609 -5.681 -39.389 1.00 85.50 91 GLY A CA 1
ATOM 665 C C . GLY A 1 91 ? 23.028 -5.503 -40.852 1.00 85.50 91 GLY A C 1
ATOM 666 O O . GLY A 1 91 ? 23.847 -4.650 -41.202 1.00 85.50 91 GLY A O 1
ATOM 667 N N . ASP A 1 92 ? 22.409 -6.302 -41.724 1.00 85.19 92 ASP A N 1
ATOM 668 C CA . ASP A 1 92 ? 22.718 -6.342 -43.161 1.00 85.19 92 ASP A CA 1
ATOM 669 C C . ASP A 1 92 ? 22.039 -5.221 -43.975 1.00 85.19 92 ASP A C 1
ATOM 671 O O . ASP A 1 92 ? 22.400 -4.990 -45.128 1.00 85.19 92 ASP A O 1
ATOM 675 N N . SER A 1 93 ? 21.062 -4.518 -43.391 1.00 89.50 93 SER A N 1
ATOM 676 C CA . SER A 1 93 ? 20.231 -3.512 -44.074 1.00 89.50 93 SER A CA 1
ATOM 677 C C . SER A 1 93 ? 20.372 -2.125 -43.445 1.00 89.50 93 SER A C 1
ATOM 679 O O . SER A 1 93 ? 20.720 -1.988 -42.271 1.00 89.50 93 SER A O 1
ATOM 681 N N . SER A 1 94 ? 20.123 -1.071 -44.227 1.00 89.44 94 SER A N 1
ATOM 682 C CA . SER A 1 94 ? 20.137 0.311 -43.731 1.00 89.44 94 SER A CA 1
ATOM 683 C C . SER A 1 94 ? 18.907 0.608 -42.877 1.00 89.44 94 SER A C 1
ATOM 685 O O . SER A 1 94 ? 17.796 0.248 -43.256 1.00 89.44 94 SER A O 1
ATOM 687 N N . LEU A 1 95 ? 19.103 1.325 -41.774 1.00 90.88 95 LEU A N 1
ATOM 688 C CA . LEU A 1 95 ? 18.028 1.759 -40.880 1.00 90.88 95 LEU A CA 1
ATOM 689 C C . LEU A 1 95 ? 17.602 3.166 -41.260 1.00 90.88 95 LEU A C 1
ATOM 691 O O . LEU A 1 95 ? 18.473 4.009 -41.469 1.00 90.88 95 LEU A O 1
ATOM 695 N N . ASN A 1 96 ? 16.306 3.446 -41.280 1.00 91.38 96 ASN A N 1
ATOM 696 C CA . ASN A 1 96 ? 15.800 4.813 -41.353 1.00 91.38 96 ASN A CA 1
ATOM 697 C C . ASN A 1 96 ? 15.210 5.197 -39.991 1.00 91.38 96 ASN A C 1
ATOM 699 O O . ASN A 1 96 ? 14.318 4.525 -39.480 1.00 91.38 96 ASN A O 1
ATOM 703 N N . ILE A 1 97 ? 15.762 6.227 -39.357 1.00 91.19 97 ILE A N 1
ATOM 704 C CA . ILE A 1 97 ? 15.331 6.688 -38.037 1.00 91.19 97 ILE A CA 1
ATOM 705 C C . ILE A 1 97 ? 14.090 7.546 -38.213 1.00 91.19 97 ILE A C 1
ATOM 707 O O . ILE A 1 97 ? 14.116 8.508 -38.972 1.00 91.19 97 ILE A O 1
ATOM 711 N N . ILE A 1 98 ? 13.036 7.208 -37.476 1.00 89.56 98 ILE A N 1
ATOM 712 C CA . ILE A 1 98 ? 11.734 7.869 -37.561 1.00 89.56 98 ILE A CA 1
ATOM 713 C C . ILE A 1 98 ? 11.602 8.896 -36.442 1.00 89.56 98 ILE A C 1
ATOM 715 O O . ILE A 1 98 ? 11.313 10.063 -36.689 1.00 89.56 98 ILE A O 1
ATOM 719 N N . ALA A 1 99 ? 11.816 8.475 -35.194 1.00 90.62 99 ALA A N 1
ATOM 720 C CA . ALA A 1 99 ? 11.632 9.349 -34.044 1.00 90.62 99 ALA A CA 1
ATOM 721 C C . ALA A 1 99 ? 12.425 8.893 -32.820 1.00 90.62 99 ALA A C 1
ATOM 723 O O . ALA A 1 99 ? 12.662 7.704 -32.600 1.00 90.62 99 ALA A O 1
ATOM 724 N N . ILE A 1 100 ? 12.784 9.857 -31.980 1.00 91.56 100 ILE A N 1
ATOM 725 C CA . ILE A 1 100 ? 13.281 9.638 -30.625 1.00 91.56 100 ILE A CA 1
ATOM 726 C C . ILE A 1 100 ? 12.262 10.224 -29.660 1.00 91.56 100 ILE A C 1
ATOM 728 O O . ILE A 1 100 ? 11.836 11.369 -29.801 1.00 91.56 100 ILE A O 1
ATOM 732 N N . GLN A 1 101 ? 11.887 9.439 -28.660 1.00 92.06 101 GLN A N 1
ATOM 733 C CA . GLN A 1 101 ? 10.975 9.873 -27.615 1.00 92.06 101 GLN A CA 1
ATOM 734 C C . GLN A 1 101 ? 11.420 9.338 -26.264 1.00 92.06 101 GLN A C 1
ATOM 736 O O . GLN A 1 101 ? 12.078 8.299 -26.167 1.00 92.06 101 GLN A O 1
ATOM 741 N N . ALA A 1 102 ? 11.031 10.038 -25.209 1.00 92.31 102 ALA A N 1
ATOM 742 C CA . ALA A 1 102 ? 11.268 9.599 -23.852 1.00 92.31 102 ALA A CA 1
ATOM 743 C C . ALA A 1 102 ? 10.042 9.838 -22.978 1.00 92.31 102 ALA A C 1
ATOM 745 O O . ALA A 1 102 ? 9.160 10.643 -23.272 1.00 92.31 102 ALA A O 1
ATOM 746 N N . SER A 1 103 ? 9.993 9.108 -21.880 1.00 91.75 103 SER A N 1
ATOM 747 C CA . SER A 1 103 ? 8.895 9.140 -20.930 1.00 91.75 103 SER A CA 1
ATOM 748 C C . SER A 1 103 ? 9.441 9.020 -19.518 1.00 91.75 103 SER A C 1
ATOM 750 O O . SER A 1 103 ? 10.408 8.300 -19.259 1.00 91.75 103 SER A O 1
ATOM 752 N N . VAL A 1 104 ? 8.827 9.766 -18.610 1.00 91.62 104 VAL A N 1
ATOM 753 C CA . VAL A 1 104 ? 9.159 9.779 -17.190 1.00 91.62 104 VAL A CA 1
ATOM 754 C C . VAL A 1 104 ? 8.128 8.943 -16.449 1.00 91.62 104 VAL A C 1
ATOM 756 O O . VAL A 1 104 ? 6.926 9.167 -16.592 1.00 91.62 104 VAL A O 1
ATOM 759 N N . HIS A 1 105 ? 8.603 8.011 -15.635 1.00 89.69 105 HIS A N 1
ATOM 760 C CA . HIS A 1 105 ? 7.810 7.088 -14.837 1.00 89.69 105 HIS A CA 1
ATOM 761 C C . HIS A 1 105 ? 8.156 7.213 -13.355 1.00 89.69 105 HIS A C 1
ATOM 763 O O . HIS A 1 105 ? 9.199 7.751 -12.970 1.00 89.69 105 HIS A O 1
ATOM 769 N N . LEU A 1 106 ? 7.272 6.702 -12.502 1.00 86.50 106 LEU A N 1
ATOM 770 C CA . LEU A 1 106 ? 7.569 6.594 -11.080 1.00 86.50 106 LEU A CA 1
ATOM 771 C C . LEU A 1 106 ? 8.622 5.501 -10.837 1.00 86.50 106 LEU A C 1
ATOM 773 O O . LEU A 1 106 ? 8.483 4.402 -11.373 1.00 86.50 106 LEU A O 1
ATOM 777 N N . PRO A 1 107 ? 9.614 5.744 -9.960 1.00 77.81 107 PRO A N 1
ATOM 778 C CA . PRO A 1 107 ? 10.709 4.801 -9.723 1.00 77.81 107 PRO A CA 1
ATOM 779 C C . PRO A 1 107 ? 10.262 3.513 -9.016 1.00 77.81 107 PRO A C 1
ATOM 781 O O . PRO A 1 107 ? 10.954 2.502 -9.040 1.00 77.81 107 PRO A O 1
ATOM 784 N N . PHE A 1 108 ? 9.104 3.548 -8.350 1.00 77.50 108 PHE A N 1
ATOM 785 C CA . PHE A 1 108 ? 8.539 2.402 -7.632 1.00 77.50 108 PHE A CA 1
ATOM 786 C C . PHE A 1 108 ? 7.545 1.597 -8.478 1.00 77.50 108 PHE A C 1
ATOM 788 O O . PHE A 1 108 ? 7.212 0.474 -8.108 1.00 77.50 108 PHE A O 1
ATOM 795 N N . ASP A 1 109 ? 7.056 2.167 -9.585 1.00 75.62 109 ASP A N 1
ATOM 796 C CA . ASP A 1 109 ? 6.144 1.491 -10.505 1.00 75.62 109 ASP A CA 1
ATOM 797 C C . ASP A 1 109 ? 6.279 2.071 -11.921 1.00 75.62 109 ASP A C 1
ATOM 799 O O . ASP A 1 109 ? 5.649 3.072 -12.278 1.00 75.62 109 ASP A O 1
ATOM 803 N N . HIS A 1 110 ? 7.081 1.393 -12.747 1.00 70.44 110 HIS A N 1
ATOM 804 C CA . HIS A 1 110 ? 7.369 1.782 -14.130 1.00 70.44 110 HIS A CA 1
ATOM 805 C C . HIS A 1 110 ? 6.134 1.769 -15.050 1.00 70.44 110 HIS A C 1
ATOM 807 O O . HIS A 1 110 ? 6.232 2.188 -16.197 1.00 70.44 110 HIS A O 1
ATOM 813 N N . ARG A 1 111 ? 4.971 1.274 -14.594 1.00 72.31 111 ARG A N 1
ATOM 814 C CA . ARG A 1 111 ? 3.717 1.333 -15.368 1.00 72.31 111 ARG A CA 1
ATOM 815 C C . ARG A 1 111 ? 3.025 2.683 -15.259 1.00 72.31 111 ARG A C 1
ATOM 817 O O . ARG A 1 111 ? 2.196 3.010 -16.107 1.00 72.31 111 ARG A O 1
ATOM 824 N N . TYR A 1 112 ? 3.329 3.453 -14.217 1.00 77.56 112 TYR A N 1
ATOM 825 C CA . TYR A 1 112 ? 2.751 4.775 -14.035 1.00 77.56 112 TYR A CA 1
ATOM 826 C C . TYR A 1 112 ? 3.596 5.815 -14.752 1.00 77.56 112 TYR A C 1
ATOM 828 O O . TYR A 1 112 ? 4.605 6.301 -14.237 1.00 77.56 112 TYR A O 1
ATOM 836 N N . LEU A 1 113 ? 3.136 6.156 -15.953 1.00 84.81 113 LEU A N 1
ATOM 837 C CA . LEU A 1 113 ? 3.627 7.284 -16.722 1.00 84.81 113 LEU A CA 1
ATOM 838 C C . LEU A 1 113 ? 3.297 8.588 -15.986 1.00 84.81 113 LEU A C 1
ATOM 840 O O . LEU A 1 113 ? 2.132 8.915 -15.761 1.00 84.81 113 LEU A O 1
ATOM 844 N N . VAL A 1 114 ? 4.335 9.335 -15.623 1.00 87.25 114 VAL A N 1
ATOM 845 C CA . VAL A 1 114 ? 4.230 10.664 -15.011 1.00 87.25 114 VAL A CA 1
ATOM 846 C C . VAL A 1 114 ? 4.119 11.729 -16.096 1.00 87.25 114 VAL A C 1
ATOM 848 O O . VAL A 1 114 ? 3.270 12.614 -16.013 1.00 87.25 114 VAL A O 1
ATOM 851 N N . GLN A 1 115 ? 4.982 11.655 -17.111 1.00 88.88 115 GLN A N 1
ATOM 852 C CA . GLN A 1 115 ? 5.045 12.638 -18.188 1.00 88.88 115 GLN A CA 1
ATOM 853 C C . GLN A 1 115 ? 5.619 12.007 -19.463 1.00 88.88 115 GLN A C 1
ATOM 855 O O . GLN A 1 115 ? 6.691 11.408 -19.424 1.00 88.88 115 GLN A O 1
ATOM 860 N N . ASN A 1 116 ? 4.959 12.223 -20.602 1.00 88.50 116 ASN A N 1
ATOM 861 C CA . ASN A 1 116 ? 5.586 12.048 -21.915 1.00 88.50 116 ASN A CA 1
ATOM 862 C C . ASN A 1 116 ? 6.442 13.275 -22.235 1.00 88.50 116 ASN A C 1
ATOM 864 O O . ASN A 1 116 ? 5.989 14.413 -22.078 1.00 88.50 116 ASN A O 1
ATOM 868 N N . LEU A 1 117 ? 7.683 13.040 -22.647 1.00 90.00 117 LEU A N 1
ATOM 869 C CA . LEU A 1 117 ? 8.606 14.092 -23.053 1.00 90.00 117 LEU A CA 1
ATOM 870 C C . LEU A 1 117 ? 8.474 14.362 -24.554 1.00 90.00 117 LEU A C 1
ATOM 872 O O . LEU A 1 117 ? 7.832 13.608 -25.284 1.00 90.00 117 LEU A O 1
ATOM 876 N N . SER A 1 118 ? 9.069 15.466 -24.999 1.00 84.38 118 SER A N 1
ATOM 877 C CA . SER A 1 118 ? 9.019 15.927 -26.386 1.00 84.38 118 SER A CA 1
ATOM 878 C C . SER A 1 118 ? 9.462 14.831 -27.358 1.00 84.38 118 SER A C 1
ATOM 880 O O . SER A 1 118 ? 10.525 14.241 -27.179 1.00 84.38 118 SER A O 1
ATOM 882 N N . VAL A 1 119 ? 8.671 14.560 -28.394 1.00 88.81 119 VAL A N 1
ATOM 883 C CA . VAL A 1 119 ? 9.058 13.640 -29.472 1.00 88.81 119 VAL A CA 1
ATOM 884 C C . VAL A 1 119 ? 9.889 14.411 -30.492 1.00 88.81 119 VAL A C 1
ATOM 886 O O . VAL A 1 119 ? 9.500 15.497 -30.916 1.00 88.81 119 VAL A O 1
ATOM 889 N N . GLN A 1 120 ? 11.028 13.854 -30.894 1.00 88.25 120 GLN A N 1
ATOM 890 C CA . GLN A 1 120 ? 11.890 14.415 -31.927 1.00 88.25 120 GLN A CA 1
ATOM 891 C C . GLN A 1 120 ? 11.849 13.510 -33.158 1.00 88.25 120 GLN A C 1
ATOM 893 O O . GLN A 1 120 ? 12.422 12.421 -33.147 1.00 88.25 120 GLN A O 1
ATOM 898 N N . ALA A 1 121 ? 11.149 13.954 -34.201 1.00 86.81 121 ALA A N 1
ATOM 899 C CA . ALA A 1 121 ? 11.035 13.235 -35.465 1.00 86.81 121 ALA A CA 1
ATOM 900 C C . ALA A 1 121 ? 12.245 13.492 -36.379 1.00 86.81 121 ALA A C 1
ATOM 902 O O . ALA A 1 121 ? 12.827 14.580 -36.382 1.00 86.81 121 ALA A O 1
ATOM 903 N N . PHE A 1 122 ? 12.603 12.490 -37.176 1.00 84.88 122 PHE A N 1
ATOM 904 C CA . PHE A 1 122 ? 13.667 12.534 -38.168 1.00 84.88 122 PHE A CA 1
ATOM 905 C C . PHE A 1 122 ? 13.090 12.115 -39.523 1.00 84.88 122 PHE A C 1
ATOM 907 O O . PHE A 1 122 ? 12.598 11.008 -39.682 1.00 84.88 122 PHE A O 1
ATOM 914 N N . ASN A 1 123 ? 13.161 13.002 -40.517 1.00 73.25 123 ASN A N 1
ATOM 915 C CA . ASN A 1 123 ? 12.534 12.753 -41.823 1.00 73.25 123 ASN A CA 1
ATOM 916 C C . ASN A 1 123 ? 13.502 12.165 -42.867 1.00 73.25 123 ASN A C 1
ATOM 918 O O . ASN A 1 123 ? 13.071 11.779 -43.948 1.00 73.25 123 ASN A O 1
ATOM 922 N N . ASN A 1 124 ? 14.814 12.151 -42.595 1.00 74.88 124 ASN A N 1
ATOM 923 C CA . ASN A 1 124 ? 15.828 11.736 -43.575 1.00 74.88 124 ASN A CA 1
ATOM 924 C C . ASN A 1 124 ? 17.136 11.238 -42.924 1.00 74.88 124 ASN A C 1
ATOM 926 O O . ASN A 1 124 ? 18.235 11.533 -43.398 1.00 74.88 124 ASN A O 1
ATOM 930 N N . ALA A 1 125 ? 17.038 10.560 -41.779 1.00 84.00 125 ALA A N 1
ATOM 931 C CA . ALA A 1 125 ? 18.200 10.094 -41.031 1.00 84.00 125 ALA A CA 1
ATOM 932 C C . ALA A 1 125 ? 18.401 8.593 -41.244 1.00 84.00 125 ALA A C 1
ATOM 934 O O . ALA A 1 125 ? 17.743 7.779 -40.607 1.00 84.00 125 ALA A O 1
ATOM 935 N N . THR A 1 126 ? 19.343 8.218 -42.108 1.00 87.81 126 THR A N 1
ATOM 936 C CA . THR A 1 126 ? 19.637 6.806 -42.384 1.00 87.81 126 THR A CA 1
ATOM 937 C C . THR A 1 126 ? 20.967 6.361 -41.786 1.00 87.81 126 THR A C 1
ATOM 939 O O . THR A 1 126 ? 21.974 7.054 -41.941 1.00 87.81 126 THR A O 1
ATOM 942 N N . VAL A 1 127 ? 20.999 5.176 -41.176 1.00 90.00 127 VAL A N 1
ATOM 943 C CA . VAL A 1 127 ? 22.210 4.528 -40.653 1.00 90.00 127 VAL A CA 1
ATOM 944 C C . VAL A 1 127 ? 22.539 3.306 -41.522 1.00 90.00 127 VAL A C 1
ATOM 946 O O . VAL A 1 127 ? 21.836 2.294 -41.443 1.00 90.00 127 VAL A O 1
ATOM 949 N N . PRO A 1 128 ? 23.583 3.366 -42.370 1.00 89.69 128 PRO A N 1
ATOM 950 C CA . PRO A 1 128 ? 24.002 2.233 -43.197 1.00 89.69 128 PRO A CA 1
ATOM 951 C C . PRO A 1 128 ? 24.404 1.001 -42.372 1.00 89.69 128 PRO A C 1
ATOM 953 O O . PRO A 1 128 ? 24.733 1.114 -41.190 1.00 89.69 128 PRO A O 1
ATOM 956 N N . SER A 1 129 ? 24.420 -0.174 -43.003 1.00 89.19 129 SER A N 1
ATOM 957 C CA . SER A 1 129 ? 24.947 -1.410 -42.406 1.00 89.19 129 SER A CA 1
ATOM 958 C C . SER A 1 129 ? 26.404 -1.235 -41.964 1.00 89.19 129 SER A C 1
ATOM 960 O O . SER A 1 129 ? 27.205 -0.647 -42.695 1.00 89.19 129 SER A O 1
ATOM 962 N N . SER A 1 130 ? 26.768 -1.779 -40.802 1.00 86.44 130 SER A N 1
ATOM 963 C CA . SER A 1 130 ? 28.099 -1.658 -40.178 1.00 86.44 130 SER A CA 1
ATOM 964 C C . SER A 1 130 ? 28.537 -0.223 -39.836 1.00 86.44 130 SER A C 1
ATOM 966 O O . SER A 1 130 ? 29.725 0.024 -39.618 1.00 86.44 130 SER A O 1
ATOM 968 N N . ALA A 1 131 ? 27.606 0.735 -39.788 1.00 88.00 131 ALA A N 1
ATOM 969 C CA . ALA A 1 131 ? 27.878 2.114 -39.393 1.00 88.00 131 ALA A CA 1
ATOM 970 C C . ALA A 1 131 ? 27.340 2.421 -37.989 1.00 88.00 131 ALA A C 1
ATOM 972 O O . ALA A 1 131 ? 26.419 1.776 -37.484 1.00 88.00 131 ALA A O 1
ATOM 973 N N . GLN A 1 132 ? 27.913 3.452 -37.368 1.00 89.81 132 GLN A N 1
ATOM 974 C CA . GLN A 1 132 ? 27.412 4.030 -36.126 1.00 89.81 132 GLN A CA 1
ATOM 975 C C . GLN A 1 132 ? 26.992 5.481 -36.359 1.00 89.81 132 GLN A C 1
ATOM 977 O O . GLN A 1 132 ? 27.657 6.214 -37.093 1.00 89.81 132 GLN A O 1
ATOM 982 N N . ALA A 1 133 ? 25.912 5.898 -35.714 1.00 88.69 133 ALA A N 1
ATOM 983 C CA . ALA A 1 133 ? 25.396 7.258 -35.754 1.00 88.69 133 ALA A CA 1
ATOM 984 C C . ALA A 1 133 ? 25.048 7.732 -34.342 1.00 88.69 133 ALA A C 1
ATOM 986 O O . ALA A 1 133 ? 24.755 6.925 -33.461 1.00 88.69 133 ALA A O 1
ATOM 987 N N . THR A 1 134 ? 25.071 9.046 -34.135 1.00 90.88 134 THR A N 1
ATOM 988 C CA . THR A 1 134 ? 24.708 9.662 -32.858 1.00 90.88 134 THR A CA 1
ATOM 989 C C . THR A 1 134 ? 23.691 10.761 -33.102 1.00 90.88 134 THR A C 1
ATOM 991 O O . THR A 1 134 ? 23.907 11.624 -33.952 1.00 90.88 134 THR A O 1
ATOM 994 N N . PHE A 1 135 ? 22.615 10.754 -32.323 1.00 89.19 135 PHE A N 1
ATOM 995 C CA . PHE A 1 135 ? 21.511 11.697 -32.422 1.00 89.19 135 PHE A CA 1
ATOM 996 C C . PHE A 1 135 ? 21.372 12.476 -31.111 1.00 89.19 135 PHE A C 1
ATOM 998 O O . PHE A 1 135 ? 21.273 11.857 -30.047 1.00 89.19 135 PHE A O 1
ATOM 1005 N N . PRO A 1 136 ? 21.379 13.818 -31.144 1.00 89.81 136 PRO A N 1
ATOM 1006 C CA . PRO A 1 136 ? 21.058 14.612 -29.971 1.00 89.81 136 PRO A CA 1
ATOM 1007 C C . PRO A 1 136 ? 19.553 14.570 -29.708 1.00 89.81 136 PRO A C 1
ATOM 1009 O O . PRO A 1 136 ? 18.751 14.686 -30.636 1.00 89.81 136 PRO A O 1
ATOM 1012 N N . TYR A 1 137 ? 19.192 14.427 -28.439 1.00 91.75 137 TYR A N 1
ATOM 1013 C CA . TYR A 1 137 ? 17.829 14.465 -27.941 1.00 91.75 137 TYR A CA 1
ATOM 1014 C C . TYR A 1 137 ? 17.739 15.472 -26.797 1.00 91.75 137 TYR A C 1
ATOM 1016 O O . TYR A 1 137 ? 18.403 15.322 -25.767 1.00 91.75 137 TYR A O 1
ATOM 1024 N N . ILE A 1 138 ? 16.935 16.512 -26.999 1.00 90.50 138 ILE A N 1
ATOM 1025 C CA . ILE A 1 138 ? 16.729 17.582 -26.022 1.00 90.50 138 ILE A CA 1
ATOM 1026 C C . ILE A 1 138 ? 15.336 17.418 -25.426 1.00 90.50 138 ILE A C 1
ATOM 1028 O O . ILE A 1 138 ? 14.344 17.327 -26.148 1.00 90.50 138 ILE A O 1
ATOM 1032 N N . PHE A 1 139 ? 15.259 17.385 -24.100 1.00 91.62 139 PHE A N 1
ATOM 1033 C CA . PHE A 1 139 ? 13.999 17.249 -23.382 1.00 91.62 139 PHE A CA 1
ATOM 1034 C C . PHE A 1 139 ? 13.968 18.142 -22.146 1.00 91.62 139 PHE A C 1
ATOM 1036 O O . PHE A 1 139 ? 15.003 18.462 -21.570 1.00 91.62 139 PHE A O 1
ATOM 1043 N N . ALA A 1 140 ? 12.769 18.505 -21.701 1.00 90.06 140 ALA A N 1
ATOM 1044 C CA . ALA A 1 140 ? 12.563 19.220 -20.449 1.00 90.06 140 ALA A CA 1
ATOM 1045 C C . ALA A 1 140 ? 11.470 18.526 -19.634 1.00 90.06 140 ALA A C 1
ATOM 1047 O O . ALA A 1 140 ? 10.404 18.182 -20.154 1.00 90.06 140 ALA A O 1
ATOM 1048 N N . VAL A 1 141 ? 11.725 18.330 -18.342 1.00 90.81 141 VAL A N 1
ATOM 1049 C CA . VAL A 1 141 ? 10.695 17.854 -17.409 1.00 90.81 141 VAL A CA 1
ATOM 1050 C C . VAL A 1 141 ? 9.856 19.041 -16.935 1.00 90.81 141 VAL A C 1
ATOM 1052 O O . VAL A 1 141 ? 10.337 20.172 -16.876 1.00 90.81 141 VAL A O 1
ATOM 1055 N N . SER A 1 142 ? 8.579 18.817 -16.628 1.00 86.62 142 SER A N 1
ATOM 1056 C CA . SER A 1 142 ? 7.655 19.893 -16.252 1.00 86.62 142 SER A CA 1
ATOM 1057 C C . SER A 1 142 ? 8.170 20.703 -15.059 1.00 86.62 142 SER A C 1
ATOM 1059 O O . SER A 1 142 ? 8.543 20.136 -14.038 1.00 86.62 142 SER A O 1
ATOM 1061 N N . LYS A 1 143 ? 8.087 22.039 -15.131 1.00 85.81 143 LYS A N 1
ATOM 1062 C CA . LYS A 1 143 ? 8.447 22.951 -14.022 1.00 85.81 143 LYS A CA 1
ATOM 1063 C C . LYS A 1 143 ? 7.638 22.740 -12.735 1.00 85.81 143 LYS A C 1
ATOM 1065 O O . LYS A 1 143 ? 7.996 23.265 -11.688 1.00 85.81 143 LYS A O 1
ATOM 1070 N N . PHE A 1 144 ? 6.508 22.040 -12.832 1.00 81.75 144 PHE A N 1
ATOM 1071 C CA . PHE A 1 144 ? 5.640 21.709 -11.700 1.00 81.75 144 PHE A CA 1
ATOM 1072 C C . PHE A 1 144 ? 5.930 20.320 -11.119 1.00 81.75 144 PHE A C 1
ATOM 1074 O O . PHE A 1 144 ? 5.258 19.902 -10.176 1.00 81.75 144 PHE A O 1
ATOM 1081 N N . MET A 1 145 ? 6.885 19.589 -11.699 1.00 82.69 145 MET A N 1
ATOM 1082 C CA . MET A 1 145 ? 7.312 18.296 -11.190 1.00 82.69 145 MET A CA 1
ATOM 1083 C C . MET A 1 145 ? 7.992 18.495 -9.837 1.00 82.69 145 MET A C 1
ATOM 1085 O O . MET A 1 145 ? 8.841 19.371 -9.677 1.00 82.69 145 MET A O 1
ATOM 1089 N N . GLN A 1 146 ? 7.578 17.706 -8.848 1.00 83.06 146 GLN A N 1
ATOM 1090 C CA . GLN A 1 146 ? 8.200 17.760 -7.531 1.00 83.06 146 GLN A CA 1
ATOM 1091 C C . GLN A 1 146 ? 9.626 17.207 -7.607 1.00 83.06 146 GLN A C 1
ATOM 1093 O O . GLN A 1 146 ? 9.847 16.240 -8.338 1.00 83.06 146 GLN A O 1
ATOM 1098 N N . PRO A 1 147 ? 10.574 17.770 -6.843 1.00 86.75 147 PRO A N 1
ATOM 1099 C CA . PRO A 1 147 ? 11.910 17.212 -6.741 1.00 86.75 147 PRO A CA 1
ATOM 1100 C C . PRO A 1 147 ? 11.870 15.772 -6.241 1.00 86.75 147 PRO A C 1
ATOM 1102 O O . PRO A 1 147 ? 11.098 15.437 -5.339 1.00 86.75 147 PRO A O 1
ATOM 1105 N N . GLY A 1 148 ? 12.714 14.923 -6.808 1.00 88.00 148 GLY A N 1
ATOM 1106 C CA . GLY A 1 148 ? 12.769 13.516 -6.445 1.00 88.00 148 GLY A CA 1
ATOM 1107 C C . GLY A 1 148 ? 13.361 12.647 -7.541 1.00 88.00 148 GLY A C 1
ATOM 1108 O O . GLY A 1 148 ? 13.725 13.115 -8.615 1.00 88.00 148 GLY A O 1
ATOM 1109 N N . SER A 1 149 ? 13.464 11.355 -7.259 1.00 91.19 149 SER A N 1
ATOM 1110 C CA . SER A 1 149 ? 13.941 10.374 -8.230 1.00 91.19 149 SER A CA 1
ATOM 1111 C C . SER A 1 149 ? 12.800 9.923 -9.137 1.00 91.19 149 SER A C 1
ATOM 1113 O O . SER A 1 149 ? 11.719 9.593 -8.653 1.00 91.19 149 SER A O 1
ATOM 1115 N N . PHE A 1 150 ? 13.056 9.872 -10.440 1.00 91.81 150 PHE A N 1
ATOM 1116 C CA . PHE A 1 150 ? 12.115 9.388 -11.446 1.00 91.81 150 PHE A CA 1
ATOM 1117 C C . PHE A 1 150 ? 12.826 8.490 -12.444 1.00 91.81 150 PHE A C 1
ATOM 1119 O O . PHE A 1 150 ? 14.009 8.683 -12.709 1.00 91.81 150 PHE A O 1
ATOM 1126 N N . ASP A 1 151 ? 12.113 7.542 -13.035 1.00 91.75 151 ASP A N 1
ATOM 1127 C CA . ASP A 1 151 ? 12.687 6.717 -14.090 1.00 91.75 151 ASP A CA 1
ATOM 1128 C C . ASP A 1 151 ? 12.463 7.349 -15.449 1.00 91.75 151 ASP A C 1
ATOM 1130 O O . ASP A 1 151 ? 11.348 7.715 -15.807 1.00 91.75 151 ASP A O 1
ATOM 1134 N N . LEU A 1 152 ? 13.535 7.460 -16.218 1.00 91.94 152 LEU A N 1
ATOM 1135 C CA . LEU A 1 152 ? 13.508 7.935 -17.586 1.00 91.94 152 LEU A CA 1
ATOM 1136 C C . LEU A 1 152 ? 13.679 6.733 -18.512 1.00 91.94 152 LEU A C 1
ATOM 1138 O O . LEU A 1 152 ? 14.697 6.036 -18.477 1.00 91.94 152 LEU A O 1
ATOM 1142 N N . VAL A 1 153 ? 12.680 6.522 -19.360 1.00 92.12 153 VAL A N 1
ATOM 1143 C CA . VAL A 1 153 ? 12.698 5.504 -20.407 1.00 92.12 153 VAL A CA 1
ATOM 1144 C C . VAL A 1 153 ? 12.750 6.217 -21.747 1.00 92.12 153 VAL A C 1
ATOM 1146 O O . VAL A 1 153 ? 11.815 6.922 -22.123 1.00 92.12 153 VAL A O 1
ATOM 1149 N N . GLY A 1 154 ? 13.867 6.057 -22.446 1.00 92.38 154 GLY A N 1
ATOM 1150 C CA . GLY A 1 154 ? 14.115 6.621 -23.763 1.00 92.38 154 GLY A CA 1
ATOM 1151 C C . GLY A 1 154 ? 14.080 5.540 -24.834 1.00 92.38 154 GLY A C 1
ATOM 1152 O O . GLY A 1 154 ? 14.780 4.529 -24.727 1.00 92.38 154 GLY A O 1
ATOM 1153 N N . THR A 1 155 ? 13.288 5.759 -25.879 1.00 92.19 155 THR A N 1
ATOM 1154 C CA . THR A 1 155 ? 13.138 4.826 -26.998 1.00 92.19 155 THR A CA 1
ATOM 1155 C C . THR A 1 155 ? 13.379 5.513 -28.332 1.00 92.19 155 THR A C 1
ATOM 1157 O O . THR A 1 155 ? 12.920 6.634 -28.553 1.00 92.19 155 THR A O 1
ATOM 1160 N N . ILE A 1 156 ? 14.078 4.819 -29.224 1.00 92.19 156 ILE A N 1
ATOM 1161 C CA . ILE A 1 156 ? 14.278 5.219 -30.614 1.00 92.19 156 ILE A CA 1
ATOM 1162 C C . ILE A 1 156 ? 13.463 4.290 -31.511 1.00 92.19 156 ILE A C 1
ATOM 1164 O O . ILE A 1 156 ? 13.504 3.068 -31.351 1.00 92.19 156 ILE A O 1
ATOM 1168 N N . VAL A 1 157 ? 12.705 4.888 -32.422 1.00 91.50 157 VAL A N 1
ATOM 1169 C CA . VAL A 1 157 ? 11.860 4.209 -33.403 1.00 91.50 157 VAL A CA 1
ATOM 1170 C C . VAL A 1 157 ? 12.510 4.366 -34.769 1.00 91.50 157 VAL A C 1
ATOM 1172 O O . VAL A 1 157 ? 12.901 5.469 -35.162 1.00 91.50 157 VAL A O 1
ATOM 1175 N N . TYR A 1 158 ? 12.657 3.256 -35.476 1.00 91.81 158 TYR A N 1
ATOM 1176 C CA . TYR A 1 158 ? 13.310 3.188 -36.778 1.00 91.81 158 TYR A CA 1
ATOM 1177 C C . TYR A 1 158 ? 12.655 2.112 -37.636 1.00 91.81 158 TYR A C 1
ATOM 1179 O O . TYR A 1 158 ? 12.016 1.201 -37.120 1.00 91.81 158 TYR A O 1
ATOM 1187 N N . GLU A 1 159 ? 12.823 2.194 -38.947 1.00 91.00 159 GLU A N 1
ATOM 1188 C CA . GLU A 1 159 ? 12.340 1.191 -39.891 1.00 91.00 159 GLU A CA 1
ATOM 1189 C C . GLU A 1 159 ? 13.494 0.486 -40.607 1.00 91.00 159 GLU A C 1
ATOM 1191 O O . GLU A 1 159 ? 14.550 1.070 -40.871 1.00 91.00 159 GLU A O 1
ATOM 1196 N N . ILE A 1 160 ? 13.264 -0.786 -40.930 1.00 90.25 160 ILE A N 1
ATOM 1197 C CA . ILE A 1 160 ? 14.115 -1.611 -41.791 1.00 90.25 160 ILE A CA 1
ATOM 1198 C C . ILE A 1 160 ? 13.207 -2.233 -42.844 1.00 90.25 160 ILE A C 1
ATOM 1200 O O . ILE A 1 160 ? 12.230 -2.893 -42.489 1.00 90.25 160 ILE A O 1
ATOM 1204 N N . ASP A 1 161 ? 13.500 -2.017 -44.126 1.00 86.56 161 ASP A N 1
ATOM 1205 C CA . ASP A 1 161 ? 12.716 -2.565 -45.241 1.00 86.56 161 ASP A CA 1
ATOM 1206 C C . ASP A 1 161 ? 11.195 -2.335 -45.091 1.00 86.56 161 ASP A C 1
ATOM 1208 O O . ASP A 1 161 ? 10.395 -3.247 -45.289 1.00 86.56 161 ASP A O 1
ATOM 1212 N N . GLN A 1 162 ? 10.799 -1.111 -44.706 1.00 83.44 162 GLN A N 1
ATOM 1213 C CA . GLN A 1 162 ? 9.407 -0.688 -44.448 1.00 83.44 162 GLN A CA 1
ATOM 1214 C C . GLN A 1 162 ? 8.724 -1.346 -43.232 1.00 83.44 162 GLN A C 1
ATOM 1216 O O . GLN A 1 162 ? 7.520 -1.178 -43.040 1.00 83.44 162 GLN A O 1
ATOM 1221 N N . ASN A 1 163 ? 9.466 -2.070 -42.389 1.00 87.12 163 ASN A N 1
ATOM 1222 C CA . ASN A 1 163 ? 8.958 -2.617 -41.131 1.00 87.12 163 ASN A CA 1
ATOM 1223 C C . ASN A 1 163 ? 9.443 -1.771 -39.942 1.00 87.12 163 ASN A C 1
ATOM 1225 O O . ASN A 1 163 ? 10.654 -1.571 -39.811 1.00 87.12 163 ASN A O 1
ATOM 1229 N N . PRO A 1 164 ? 8.542 -1.293 -39.065 1.00 90.19 164 PRO A N 1
ATOM 1230 C CA . PRO A 1 164 ? 8.910 -0.510 -37.889 1.00 90.19 164 PRO A CA 1
ATOM 1231 C C . PRO A 1 164 ? 9.463 -1.388 -36.758 1.00 90.19 164 PRO A C 1
ATOM 1233 O O . PRO A 1 164 ? 8.932 -2.454 -36.437 1.00 90.19 164 PRO A O 1
ATOM 1236 N N . TYR A 1 165 ? 10.513 -0.891 -36.115 1.00 91.00 165 TYR A N 1
ATOM 1237 C CA . TYR A 1 165 ? 11.182 -1.469 -34.957 1.00 91.00 165 TYR A CA 1
ATOM 1238 C C . TYR A 1 165 ? 11.419 -0.390 -33.898 1.00 91.00 165 TYR A C 1
ATOM 1240 O O . TYR A 1 165 ? 11.483 0.809 -34.184 1.00 91.00 165 TYR A O 1
ATOM 1248 N N . GLN A 1 166 ? 11.581 -0.823 -32.650 1.00 91.75 166 GLN A N 1
ATOM 1249 C CA . GLN A 1 166 ? 11.826 0.073 -31.525 1.00 91.75 166 GLN A CA 1
ATOM 1250 C C . GLN A 1 166 ? 12.894 -0.511 -30.609 1.00 91.75 166 GLN A C 1
ATOM 1252 O O . GLN A 1 166 ? 12.830 -1.677 -30.222 1.00 91.75 166 GLN A O 1
ATOM 1257 N N . SER A 1 167 ? 13.858 0.324 -30.224 1.00 90.69 167 SER A N 1
ATOM 1258 C CA . SER A 1 167 ? 14.888 -0.035 -29.250 1.00 90.69 167 SER A CA 1
ATOM 1259 C C . SER A 1 167 ? 14.915 0.966 -28.102 1.00 90.69 167 SER A C 1
ATOM 1261 O O . SER A 1 167 ? 14.823 2.180 -28.298 1.00 90.69 167 SER A O 1
ATOM 1263 N N . THR A 1 168 ? 15.074 0.458 -26.884 1.00 91.81 168 THR A N 1
ATOM 1264 C CA . THR A 1 168 ? 15.253 1.285 -25.688 1.00 91.81 168 THR A CA 1
ATOM 1265 C C . THR A 1 168 ? 16.725 1.649 -25.545 1.00 91.81 168 THR A C 1
ATOM 1267 O O . THR A 1 168 ? 17.547 0.782 -25.254 1.00 91.81 168 THR A O 1
ATOM 1270 N N . PHE A 1 169 ? 17.063 2.927 -25.729 1.00 90.88 169 PHE A N 1
ATOM 1271 C CA . PHE A 1 169 ? 18.444 3.408 -25.601 1.00 90.88 169 PHE A CA 1
ATOM 1272 C C . PHE A 1 169 ? 18.811 3.789 -24.164 1.00 90.88 169 PHE A C 1
ATOM 1274 O O . PHE A 1 169 ? 19.990 3.816 -23.815 1.00 90.88 169 PHE A O 1
ATOM 1281 N N . TYR A 1 170 ? 17.815 4.099 -23.332 1.00 91.31 170 TYR A N 1
ATOM 1282 C CA . TYR A 1 170 ? 18.011 4.384 -21.917 1.00 91.31 170 TYR A CA 1
ATOM 1283 C C . TYR A 1 170 ? 16.836 3.871 -21.100 1.00 91.31 170 TYR A C 1
ATOM 1285 O O . TYR A 1 170 ? 15.679 4.121 -21.429 1.00 91.31 170 TYR A O 1
ATOM 1293 N N . ASN A 1 171 ? 17.147 3.176 -20.015 1.00 90.00 171 ASN A N 1
ATOM 1294 C CA . ASN A 1 171 ? 16.192 2.833 -18.979 1.00 90.00 171 ASN A CA 1
ATOM 1295 C C . ASN A 1 171 ? 16.913 2.961 -17.641 1.00 90.00 171 ASN A C 1
ATOM 1297 O O . ASN A 1 171 ? 17.784 2.150 -17.318 1.00 90.00 171 ASN A O 1
ATOM 1301 N N . GLY A 1 172 ? 16.617 4.024 -16.905 1.00 89.38 172 GLY A N 1
ATOM 1302 C CA . GLY A 1 172 ? 17.232 4.241 -15.609 1.00 89.38 172 GLY A CA 1
ATOM 1303 C C . GLY A 1 172 ? 16.745 5.502 -14.926 1.00 89.38 172 GLY A C 1
ATOM 1304 O O . GLY A 1 172 ? 16.042 6.328 -15.503 1.00 89.38 172 GLY A O 1
ATOM 1305 N N . THR A 1 173 ? 17.170 5.662 -13.683 1.00 89.88 173 THR A N 1
ATOM 1306 C CA . THR A 1 173 ? 16.704 6.746 -12.826 1.00 89.88 173 THR A CA 1
ATOM 1307 C C . THR A 1 173 ? 17.449 8.053 -13.114 1.00 89.88 173 THR A C 1
ATOM 1309 O O . THR A 1 173 ? 18.662 8.062 -13.359 1.00 89.88 173 THR A O 1
ATOM 1312 N N . ILE A 1 174 ? 16.706 9.155 -13.092 1.00 90.69 174 ILE A N 1
ATOM 1313 C CA . ILE A 1 174 ? 17.175 10.540 -13.079 1.00 90.69 174 ILE A CA 1
ATOM 1314 C C . ILE A 1 174 ? 16.707 11.207 -11.783 1.00 90.69 174 ILE A C 1
ATOM 1316 O O . ILE A 1 174 ? 15.685 10.830 -11.206 1.00 90.69 174 ILE A O 1
ATOM 1320 N N . GLU A 1 175 ? 17.449 12.201 -11.313 1.00 91.62 175 GLU A N 1
ATOM 1321 C CA . GLU A 1 175 ? 17.064 12.988 -10.142 1.00 91.62 175 GLU A CA 1
ATOM 1322 C C . GLU A 1 175 ? 16.551 14.348 -10.602 1.00 91.62 175 GLU A C 1
ATOM 1324 O O . GLU A 1 175 ? 17.266 15.088 -11.268 1.00 91.62 175 GLU A O 1
ATOM 1329 N N . VAL A 1 176 ? 15.305 14.674 -10.278 1.00 90.88 176 VAL A N 1
ATOM 1330 C CA . VAL A 1 176 ? 14.701 15.961 -10.613 1.00 90.88 176 VAL A CA 1
ATOM 1331 C C . VAL A 1 176 ? 14.888 16.925 -9.448 1.00 90.88 176 VAL A C 1
ATOM 1333 O O . VAL A 1 176 ? 14.553 16.591 -8.312 1.00 90.88 176 VAL A O 1
ATOM 1336 N N . THR A 1 177 ? 15.403 18.124 -9.717 1.00 88.56 177 THR A N 1
ATOM 1337 C CA . THR A 1 177 ? 15.621 19.176 -8.707 1.00 88.56 177 THR A CA 1
ATOM 1338 C C . THR A 1 177 ? 14.749 20.400 -8.963 1.00 88.56 177 THR A C 1
ATOM 1340 O O . THR A 1 177 ? 14.282 20.620 -10.081 1.00 88.56 177 THR A O 1
ATOM 1343 N N . GLU A 1 178 ? 14.533 21.223 -7.930 1.00 81.06 178 GLU A N 1
ATOM 1344 C CA . GLU A 1 178 ? 13.834 22.505 -8.098 1.00 81.06 178 GLU A CA 1
ATOM 1345 C C . GLU A 1 178 ? 14.584 23.393 -9.106 1.00 81.06 178 GLU A C 1
ATOM 1347 O O . GLU A 1 178 ? 15.821 23.400 -9.104 1.00 81.06 178 GLU A O 1
ATOM 1352 N N . PRO A 1 179 ? 13.869 24.162 -9.949 1.00 70.44 179 PRO A N 1
ATOM 1353 C CA . PRO A 1 179 ? 14.509 25.186 -10.760 1.00 70.44 179 PRO A CA 1
ATOM 1354 C C . PRO A 1 179 ? 15.200 26.190 -9.837 1.00 70.44 179 PRO A C 1
ATOM 1356 O O . PRO A 1 179 ? 14.642 26.582 -8.808 1.0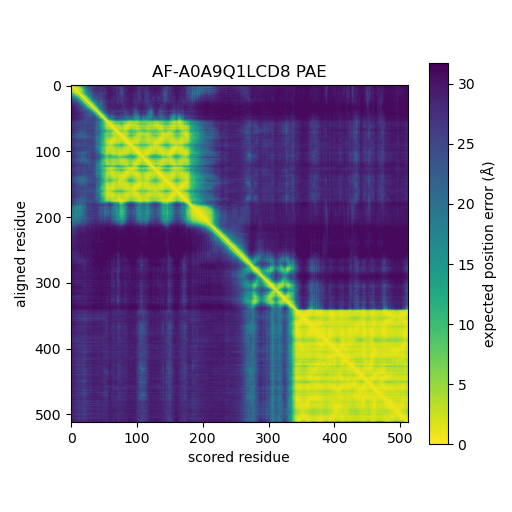0 70.44 179 PRO A O 1
ATOM 1359 N N . GLY A 1 180 ? 16.406 26.623 -10.208 1.00 58.44 180 GLY A N 1
ATOM 1360 C CA . GLY A 1 180 ? 17.214 27.579 -9.449 1.00 58.44 180 GLY A CA 1
ATOM 1361 C C . GLY A 1 180 ? 16.598 28.982 -9.417 1.00 58.44 180 GLY A C 1
ATOM 1362 O O . GLY A 1 180 ? 17.097 29.906 -10.050 1.00 58.44 180 GLY A O 1
ATOM 1363 N N . GLY A 1 181 ? 15.496 29.155 -8.689 1.00 57.56 181 GLY A N 1
ATOM 1364 C CA . GLY A 1 181 ? 14.850 30.437 -8.436 1.00 57.56 181 GLY A CA 1
ATOM 1365 C C . GLY A 1 181 ? 15.351 31.077 -7.141 1.00 57.56 181 GLY A C 1
ATOM 1366 O O . GLY A 1 181 ? 15.572 30.405 -6.139 1.00 57.56 181 GLY A O 1
ATOM 1367 N N . LEU A 1 182 ? 15.466 32.407 -7.132 1.00 52.62 182 LEU A N 1
ATOM 1368 C CA . LEU A 1 182 ? 15.929 33.231 -5.999 1.00 52.62 182 LEU A CA 1
ATOM 1369 C C . LEU A 1 182 ? 15.111 33.080 -4.694 1.00 52.62 182 LEU A C 1
ATOM 1371 O O . LEU A 1 182 ? 15.504 33.622 -3.664 1.00 52.62 182 LEU A O 1
ATOM 1375 N N . LEU A 1 183 ? 13.978 32.373 -4.724 1.00 56.22 183 LEU A N 1
ATOM 1376 C CA . LEU A 1 183 ? 13.096 32.132 -3.583 1.00 56.22 183 LEU A CA 1
ATOM 1377 C C . LEU A 1 183 ? 12.602 30.677 -3.611 1.00 56.22 183 LEU A C 1
ATOM 1379 O O . LEU A 1 183 ? 11.573 30.386 -4.215 1.00 56.22 183 LEU A O 1
ATOM 1383 N N . SER A 1 184 ? 13.321 29.768 -2.945 1.00 62.34 184 SER A N 1
ATOM 1384 C CA . SER A 1 184 ? 12.811 28.410 -2.695 1.00 62.34 184 SER A CA 1
ATOM 1385 C C . SER A 1 184 ? 11.590 28.466 -1.766 1.00 62.34 18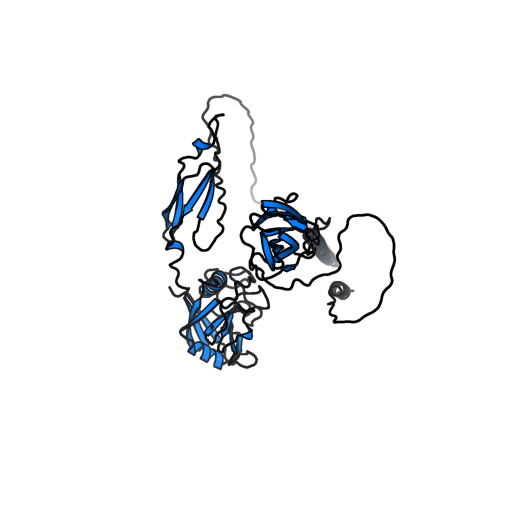4 SER A C 1
ATOM 1387 O O . SER A 1 184 ? 11.503 29.320 -0.872 1.00 62.34 184 SER A O 1
ATOM 1389 N N . VAL A 1 185 ? 10.645 27.541 -1.958 1.00 66.62 185 VAL A N 1
ATOM 1390 C CA . VAL A 1 185 ? 9.420 27.409 -1.148 1.00 66.62 185 VAL A CA 1
ATOM 1391 C C . VAL A 1 185 ? 9.756 27.270 0.340 1.00 66.62 185 VAL A C 1
ATOM 1393 O O . VAL A 1 185 ? 9.060 27.828 1.192 1.00 66.62 185 VAL A O 1
ATOM 1396 N N . GLU A 1 186 ? 10.878 26.622 0.660 1.00 67.56 186 GLU A N 1
ATOM 1397 C CA . GLU A 1 186 ? 11.387 26.501 2.027 1.00 67.56 186 GLU A CA 1
ATOM 1398 C C . GLU A 1 186 ? 11.747 27.860 2.644 1.00 67.56 186 GLU A C 1
ATOM 1400 O O . GLU A 1 186 ? 11.428 28.128 3.805 1.00 67.56 186 GLU A O 1
ATOM 1405 N N . SER A 1 187 ? 12.349 28.760 1.860 1.00 73.50 187 SER A N 1
ATOM 1406 C CA . SER A 1 187 ? 12.725 30.105 2.315 1.00 73.50 187 SER A CA 1
ATOM 1407 C C . SER A 1 187 ? 11.497 30.975 2.581 1.00 73.50 187 SER A C 1
ATOM 1409 O O . SER A 1 187 ? 11.452 31.704 3.574 1.00 73.50 187 SER A O 1
ATOM 1411 N N . VAL A 1 188 ? 10.468 30.862 1.735 1.00 76.62 188 VAL A N 1
ATOM 1412 C CA . VAL A 1 188 ? 9.186 31.558 1.931 1.00 76.62 188 VAL A CA 1
ATOM 1413 C C . VAL A 1 188 ? 8.485 31.039 3.187 1.00 76.62 188 VAL A C 1
ATOM 1415 O O . VAL A 1 188 ? 8.021 31.830 4.008 1.00 76.62 188 VAL A O 1
ATOM 1418 N N . PHE A 1 189 ? 8.463 29.719 3.384 1.00 76.50 189 PHE A N 1
ATOM 1419 C CA . PHE A 1 189 ? 7.865 29.095 4.561 1.00 76.50 189 PHE A CA 1
ATOM 1420 C C . PHE A 1 189 ? 8.555 29.527 5.865 1.00 76.50 189 PHE A C 1
ATOM 1422 O O . PHE A 1 189 ? 7.883 29.950 6.810 1.00 76.50 189 PHE A O 1
ATOM 1429 N N . LEU A 1 190 ? 9.891 29.495 5.905 1.00 83.12 190 LEU A N 1
ATOM 1430 C CA . LEU A 1 190 ? 10.686 29.959 7.047 1.00 83.12 190 LEU A CA 1
ATOM 1431 C C . LEU A 1 190 ? 10.444 31.441 7.346 1.00 83.12 190 LEU A C 1
ATOM 1433 O O . LEU A 1 190 ? 10.249 31.812 8.506 1.00 83.12 190 LEU A O 1
ATOM 1437 N N . PHE A 1 191 ? 10.390 32.285 6.316 1.00 84.12 191 PHE A N 1
ATOM 1438 C CA . PHE A 1 191 ? 10.115 33.708 6.483 1.00 84.12 191 PHE A CA 1
ATOM 1439 C C . PHE A 1 191 ? 8.716 33.957 7.067 1.00 84.12 191 PHE A C 1
ATOM 1441 O O . PHE A 1 191 ? 8.569 34.706 8.037 1.00 84.12 191 PHE A O 1
ATOM 1448 N N . CYS A 1 192 ? 7.688 33.278 6.549 1.00 83.56 192 CYS A N 1
ATOM 1449 C CA . CYS A 1 192 ? 6.330 33.355 7.089 1.00 83.56 192 CYS A CA 1
ATOM 1450 C C . CYS A 1 192 ? 6.259 32.891 8.553 1.00 83.56 192 CYS A C 1
ATOM 1452 O O . CYS A 1 192 ? 5.567 33.514 9.363 1.00 83.56 192 CYS A O 1
ATOM 1454 N N . LEU A 1 193 ? 7.002 31.842 8.916 1.00 89.62 193 LEU A N 1
ATOM 1455 C CA . LEU A 1 193 ? 7.062 31.324 10.283 1.00 89.62 193 LEU A CA 1
ATOM 1456 C C . LEU A 1 193 ? 7.719 32.325 11.245 1.00 89.62 193 LEU A C 1
ATOM 1458 O O . LEU A 1 193 ? 7.203 32.556 12.340 1.00 89.62 193 LEU A O 1
ATOM 1462 N N . VAL A 1 194 ? 8.799 32.990 10.823 1.00 92.50 194 VAL A N 1
ATOM 1463 C CA . VAL A 1 194 ? 9.451 34.056 11.604 1.00 92.50 194 VAL A CA 1
ATOM 1464 C C . VAL A 1 194 ? 8.501 35.234 11.832 1.00 92.50 194 VAL A C 1
ATOM 1466 O O . VAL A 1 194 ? 8.361 35.700 12.965 1.00 92.50 194 VAL A O 1
ATOM 1469 N N . VAL A 1 195 ? 7.792 35.687 10.795 1.00 93.38 195 VAL A N 1
ATOM 1470 C CA . VAL A 1 195 ? 6.813 36.781 10.916 1.00 93.38 195 VAL A CA 1
ATOM 1471 C C . VAL A 1 195 ? 5.675 36.407 11.874 1.00 93.38 195 VAL A C 1
ATOM 1473 O O . VAL A 1 195 ? 5.285 37.220 12.716 1.00 93.38 195 VAL A O 1
ATOM 1476 N N . ALA A 1 196 ? 5.177 35.168 11.811 1.00 92.06 196 ALA A N 1
ATOM 1477 C CA . ALA A 1 196 ? 4.138 34.681 12.716 1.00 92.06 196 ALA A CA 1
ATOM 1478 C C . ALA A 1 196 ? 4.608 34.656 14.182 1.00 92.06 196 ALA A C 1
ATOM 1480 O O . ALA A 1 196 ? 3.886 35.115 15.073 1.00 92.06 196 ALA A O 1
ATOM 1481 N N . LEU A 1 197 ? 5.834 34.185 14.439 1.00 93.19 197 LEU A N 1
ATOM 1482 C CA . LEU A 1 197 ? 6.423 34.168 15.781 1.00 93.19 197 LEU A CA 1
ATOM 1483 C C . LEU A 1 197 ? 6.629 35.581 16.342 1.00 93.19 197 LEU A C 1
ATOM 1485 O O . LEU A 1 197 ? 6.316 35.823 17.509 1.00 93.19 197 LEU A O 1
ATOM 1489 N N . LEU A 1 198 ? 7.076 36.534 15.520 1.00 93.38 198 LEU A N 1
ATOM 1490 C CA . LEU A 1 198 ? 7.200 37.940 15.922 1.00 93.38 198 LEU A CA 1
ATOM 1491 C C . LEU A 1 198 ? 5.836 38.566 16.249 1.00 93.38 198 LEU A C 1
ATOM 1493 O O . LEU A 1 198 ? 5.713 39.304 17.230 1.00 93.38 198 LEU A O 1
ATOM 1497 N N . GLY A 1 199 ? 4.794 38.231 15.483 1.00 92.62 199 GLY A N 1
ATOM 1498 C CA . GLY A 1 199 ? 3.420 38.651 15.766 1.00 92.62 199 GLY A CA 1
ATOM 1499 C C . GLY A 1 199 ? 2.903 38.122 17.108 1.00 92.62 199 GLY A C 1
ATOM 1500 O O . GLY A 1 199 ? 2.337 38.881 17.901 1.00 92.62 199 GLY A O 1
ATOM 1501 N N . LEU A 1 200 ? 3.148 36.841 17.400 1.00 92.56 200 LEU A N 1
ATOM 1502 C CA . LEU A 1 200 ? 2.785 36.218 18.678 1.00 92.56 200 LEU A CA 1
ATOM 1503 C C . LEU A 1 200 ? 3.555 36.829 19.855 1.00 92.56 200 LEU A C 1
ATOM 1505 O O . LEU A 1 200 ? 2.957 37.118 20.894 1.00 92.56 200 LEU A O 1
ATOM 1509 N N . LEU A 1 201 ? 4.852 37.097 19.682 1.00 91.50 201 LEU A N 1
ATOM 1510 C CA . LEU A 1 201 ? 5.680 37.752 20.694 1.00 91.50 201 LEU A CA 1
ATOM 1511 C C . LEU A 1 201 ? 5.182 39.176 20.989 1.00 91.50 201 LEU A C 1
ATOM 1513 O O . LEU A 1 201 ? 5.038 39.556 22.152 1.00 91.50 201 LEU A O 1
ATOM 1517 N N . GLY A 1 202 ? 4.837 39.945 19.953 1.00 89.25 202 GLY A N 1
ATOM 1518 C CA . GLY A 1 202 ? 4.253 41.279 20.106 1.00 89.25 202 GLY A CA 1
ATOM 1519 C C . GLY A 1 202 ? 2.908 41.258 20.839 1.00 89.25 202 GLY A C 1
ATOM 1520 O O . GLY A 1 202 ? 2.654 42.095 21.711 1.00 89.25 202 GLY A O 1
ATOM 1521 N N . PHE A 1 203 ? 2.059 40.269 20.548 1.00 88.44 203 PHE A N 1
ATOM 1522 C CA . PHE A 1 203 ? 0.788 40.081 21.249 1.00 88.44 203 PHE A CA 1
ATOM 1523 C C . PHE A 1 203 ? 0.992 39.721 22.729 1.00 88.44 203 PHE A C 1
ATOM 1525 O O . PHE A 1 203 ? 0.308 40.261 23.603 1.00 88.44 203 PHE A O 1
ATOM 1532 N N . TRP A 1 204 ? 1.979 38.874 23.025 1.00 86.81 204 TRP A N 1
ATOM 1533 C CA . TRP A 1 204 ? 2.341 38.485 24.387 1.00 86.81 204 TRP A CA 1
ATOM 1534 C C . TRP A 1 204 ? 2.871 39.667 25.216 1.00 86.81 204 TRP A C 1
ATOM 1536 O O . TRP A 1 204 ? 2.388 39.908 26.327 1.00 86.81 204 TRP A O 1
ATOM 1546 N N . ILE A 1 205 ? 3.777 40.476 24.650 1.00 86.88 205 ILE A N 1
ATOM 1547 C CA . ILE A 1 205 ? 4.303 41.695 25.291 1.00 86.88 205 ILE A CA 1
ATOM 1548 C C . ILE A 1 205 ? 3.169 42.690 25.574 1.00 86.88 205 ILE A C 1
ATOM 1550 O O . ILE A 1 205 ? 3.071 43.240 26.675 1.00 86.88 205 ILE A O 1
ATOM 1554 N N . ARG A 1 206 ? 2.255 42.887 24.615 1.00 80.00 206 ARG A N 1
ATOM 1555 C CA . ARG A 1 206 ? 1.085 43.758 24.797 1.00 80.00 206 ARG A CA 1
ATOM 1556 C C . ARG A 1 206 ? 0.183 43.283 25.942 1.00 80.00 206 ARG A C 1
ATOM 1558 O O . ARG A 1 206 ? -0.324 44.116 26.694 1.00 80.00 206 ARG A O 1
ATOM 1565 N N . GLY A 1 207 ? 0.007 41.971 26.106 1.00 76.19 207 GLY A N 1
ATOM 1566 C CA . GLY A 1 207 ? -0.729 41.382 27.229 1.00 76.19 207 GLY A CA 1
ATOM 1567 C C . GLY A 1 207 ? -0.070 41.643 28.590 1.00 76.19 207 GLY A C 1
ATOM 1568 O O . GLY A 1 207 ? -0.757 41.993 29.551 1.00 76.19 207 GLY A O 1
ATOM 1569 N N . GLN A 1 208 ? 1.262 41.556 28.670 1.00 75.31 208 GLN A N 1
ATOM 1570 C CA . GLN A 1 208 ? 2.017 41.850 29.898 1.00 75.31 208 GLN A CA 1
ATOM 1571 C C . GLN A 1 208 ? 1.907 43.322 30.324 1.00 75.31 208 GLN A C 1
ATOM 1573 O O . GLN A 1 208 ? 1.640 43.612 31.493 1.00 75.31 208 GLN A O 1
ATOM 1578 N N . ILE A 1 209 ? 2.010 44.259 29.377 1.00 74.50 209 ILE A N 1
ATOM 1579 C CA . ILE A 1 209 ? 1.894 45.702 29.656 1.00 74.50 209 ILE A CA 1
ATOM 1580 C C . ILE A 1 209 ? 0.495 46.059 30.196 1.00 74.50 209 ILE A C 1
ATOM 1582 O O . ILE A 1 209 ? 0.360 46.871 31.114 1.00 74.50 209 ILE A O 1
ATOM 1586 N N . GLN A 1 210 ? -0.562 45.410 29.694 1.00 66.81 210 GLN A N 1
ATOM 1587 C CA . GLN A 1 210 ? -1.932 45.628 30.180 1.00 66.81 210 GLN A CA 1
ATOM 1588 C C . GLN A 1 210 ? -2.168 45.109 31.607 1.00 66.81 210 GLN A C 1
ATOM 1590 O O . GLN A 1 210 ? -2.991 45.673 32.333 1.00 66.81 210 GLN A O 1
ATOM 1595 N N . ASN A 1 211 ? -1.440 44.074 32.033 1.00 61.09 211 ASN A N 1
ATOM 1596 C CA . ASN A 1 211 ? -1.531 43.542 33.394 1.00 61.09 211 ASN A CA 1
ATOM 1597 C C . ASN A 1 211 ? -0.793 44.416 34.422 1.00 61.09 211 ASN A C 1
ATOM 1599 O O . ASN A 1 211 ? -1.240 44.513 35.566 1.00 61.09 211 ASN A O 1
ATOM 1603 N N . LEU A 1 212 ? 0.271 45.114 34.015 1.00 58.06 212 LEU A N 1
ATOM 1604 C CA . LEU A 1 212 ? 1.001 46.057 34.873 1.00 58.06 212 LEU A CA 1
ATOM 1605 C C . LEU A 1 212 ? 0.211 47.350 35.146 1.00 58.06 212 LEU A C 1
ATOM 1607 O O . LEU A 1 212 ? 0.273 47.894 36.245 1.00 58.06 212 LEU A O 1
ATOM 1611 N N . SER A 1 213 ? -0.610 47.803 34.194 1.00 52.66 213 SER A N 1
ATOM 1612 C CA . SER A 1 213 ? -1.410 49.032 34.330 1.00 52.66 213 SER A CA 1
ATOM 1613 C C . SER A 1 213 ? -2.562 48.930 35.352 1.00 52.66 213 SER A C 1
AT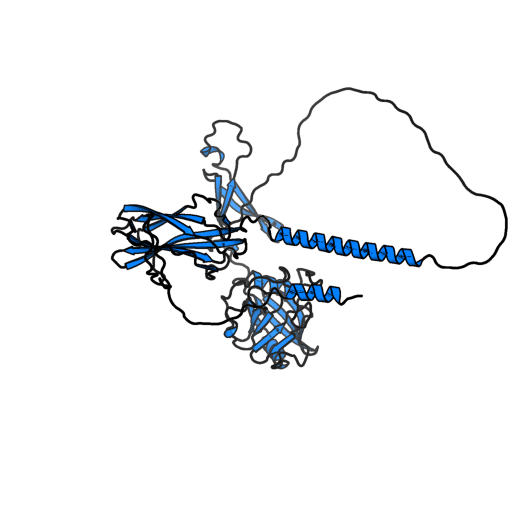OM 1615 O O . SER A 1 213 ? -3.038 49.947 35.856 1.00 52.66 213 SER A O 1
ATOM 1617 N N . LYS A 1 214 ? -3.000 47.719 35.727 1.00 51.84 214 LYS A N 1
ATOM 1618 C CA . LYS A 1 214 ? -4.160 47.518 36.621 1.00 51.84 214 LYS A CA 1
ATOM 1619 C C . LYS A 1 214 ? -3.849 47.585 38.126 1.00 51.84 214 LYS A C 1
ATOM 1621 O O . LYS A 1 214 ? -4.786 47.521 38.919 1.00 51.84 214 LYS A O 1
ATOM 1626 N N . LYS A 1 215 ? -2.585 47.731 38.552 1.00 46.56 215 LYS A N 1
ATOM 1627 C CA . LYS A 1 215 ? -2.208 47.706 39.985 1.00 46.56 215 LYS A CA 1
ATOM 1628 C C . LYS A 1 215 ? -2.155 49.062 40.706 1.00 46.56 215 LYS A C 1
ATOM 1630 O O . LYS A 1 215 ? -1.913 49.075 41.908 1.00 46.56 215 LYS A O 1
ATOM 1635 N N . THR A 1 216 ? -2.459 50.188 40.060 1.00 45.78 216 THR A N 1
ATOM 1636 C CA . THR A 1 216 ? -2.275 51.523 40.673 1.00 45.78 216 THR A CA 1
ATOM 1637 C C . THR A 1 216 ? -3.564 52.338 40.777 1.00 45.78 216 THR A C 1
ATOM 1639 O O . THR A 1 216 ? -3.661 53.414 40.204 1.00 45.78 216 THR A O 1
ATOM 1642 N N . LYS A 1 217 ? -4.563 51.870 41.544 1.00 43.66 217 LYS A N 1
ATOM 1643 C CA . LYS A 1 217 ? -5.585 52.755 42.153 1.00 43.66 217 LYS A CA 1
ATOM 1644 C C . LYS A 1 217 ? -6.101 52.196 43.489 1.00 43.66 217 LYS A C 1
ATOM 1646 O O . LYS A 1 217 ? -6.997 51.358 43.506 1.00 43.66 217 LYS A O 1
ATOM 1651 N N . ARG A 1 218 ? -5.600 52.721 44.614 1.00 34.81 218 ARG A N 1
ATOM 1652 C CA . ARG A 1 218 ? -6.326 52.775 45.900 1.00 34.81 218 ARG A CA 1
ATOM 1653 C C . ARG A 1 218 ? -6.007 54.095 46.614 1.00 34.81 218 ARG A C 1
ATOM 1655 O O . ARG A 1 218 ? -4.850 54.489 46.693 1.00 34.81 218 ARG A O 1
ATOM 1662 N N . ALA A 1 219 ? -7.065 54.774 47.055 1.00 35.34 219 ALA A N 1
ATOM 1663 C CA . ALA A 1 219 ? -7.088 56.084 47.713 1.00 35.34 219 ALA A CA 1
ATOM 1664 C C . ALA A 1 219 ? -7.043 55.943 49.269 1.00 35.34 219 ALA A C 1
ATOM 1666 O O . ALA A 1 219 ? -7.165 54.819 49.759 1.00 35.34 219 ALA A O 1
ATOM 1667 N N . PRO A 1 220 ? -6.847 57.036 50.042 1.00 57.22 220 PRO A N 1
ATOM 1668 C CA . PRO A 1 220 ? -6.005 57.080 51.255 1.00 57.22 220 PRO A CA 1
ATOM 1669 C C . PRO A 1 220 ? -6.746 56.931 52.601 1.00 57.22 220 PRO A C 1
ATOM 1671 O O . PRO A 1 220 ? -7.955 57.150 52.653 1.00 57.22 220 PRO A O 1
ATOM 1674 N N . LYS A 1 221 ? -5.999 56.679 53.702 1.00 31.41 221 LYS A N 1
ATOM 1675 C CA . LYS A 1 221 ? -6.270 57.191 55.074 1.00 31.41 221 LYS A CA 1
ATOM 1676 C C . LYS A 1 221 ? -5.122 56.941 56.092 1.00 31.41 221 LYS A C 1
ATOM 1678 O O . LYS A 1 221 ? -4.672 55.817 56.242 1.00 31.41 221 LYS A O 1
ATOM 1683 N N . ALA A 1 222 ? -4.774 58.026 56.803 1.00 31.70 222 ALA A N 1
ATOM 1684 C CA . ALA A 1 222 ? -4.414 58.189 58.232 1.00 31.70 222 ALA A CA 1
ATOM 1685 C C . ALA A 1 222 ? -3.121 57.595 58.876 1.00 31.70 222 ALA A C 1
ATOM 1687 O O . ALA A 1 222 ? -3.062 56.424 59.215 1.00 31.70 222 ALA A O 1
ATOM 1688 N N . LYS A 1 223 ? -2.164 58.514 59.137 1.00 32.62 223 LYS A N 1
ATOM 1689 C CA . LYS A 1 223 ? -1.437 58.881 60.392 1.00 32.62 223 LYS A CA 1
ATOM 1690 C C . LYS A 1 223 ? -0.907 57.832 61.419 1.00 32.62 223 LYS A C 1
ATOM 1692 O O . LYS A 1 223 ? -1.716 57.157 62.036 1.00 32.62 223 LYS A O 1
ATOM 1697 N N . VAL A 1 224 ? 0.393 58.027 61.772 1.00 33.66 224 VAL A N 1
ATOM 1698 C CA . VAL A 1 224 ? 1.017 58.104 63.144 1.00 33.66 224 VAL A CA 1
ATOM 1699 C C . VAL A 1 224 ? 1.223 56.751 63.875 1.00 33.66 224 VAL A C 1
ATOM 1701 O O . VAL A 1 224 ? 0.296 55.963 63.905 1.00 33.66 224 VAL A O 1
ATOM 1704 N N . GLU A 1 225 ? 2.347 56.365 64.509 1.00 34.38 225 GLU A N 1
ATOM 1705 C CA . GLU A 1 225 ? 3.662 56.959 64.830 1.00 34.38 225 GLU A CA 1
ATOM 1706 C C . GLU A 1 225 ? 4.689 55.884 65.307 1.00 34.38 225 GLU A C 1
ATOM 1708 O O . GLU A 1 225 ? 4.293 54.773 65.639 1.00 34.38 225 GLU A O 1
ATOM 1713 N N . VAL A 1 226 ? 5.976 56.288 65.343 1.00 37.53 226 VAL A N 1
ATOM 1714 C CA . VAL A 1 226 ? 7.163 55.901 66.167 1.00 37.53 226 VAL A CA 1
ATOM 1715 C C . VAL A 1 226 ? 7.445 54.465 66.671 1.00 37.53 226 VAL A C 1
ATOM 1717 O O . VAL A 1 226 ? 6.603 53.815 67.275 1.00 37.53 226 VAL A O 1
ATOM 1720 N N . GLY A 1 227 ? 8.738 54.080 66.638 1.00 30.14 227 GLY A N 1
ATOM 1721 C CA . GLY A 1 227 ? 9.344 53.282 67.724 1.00 30.14 227 GLY A CA 1
ATOM 1722 C C . GLY A 1 227 ? 10.475 52.304 67.363 1.00 30.14 227 GLY A C 1
ATOM 1723 O O . GLY A 1 227 ? 10.261 51.337 66.652 1.00 30.14 227 GLY A O 1
ATOM 1724 N N . THR A 1 228 ? 11.658 52.570 67.918 1.00 32.69 228 THR A N 1
ATOM 1725 C CA . THR A 1 228 ? 12.985 51.904 67.925 1.00 32.69 228 THR A CA 1
ATOM 1726 C C . THR A 1 228 ? 13.091 50.439 68.394 1.00 32.69 228 THR A C 1
ATOM 1728 O O . THR A 1 228 ? 12.395 50.082 69.332 1.00 32.69 228 THR A O 1
ATOM 1731 N N . ALA A 1 229 ? 14.111 49.735 67.847 1.00 31.55 229 ALA A N 1
ATOM 1732 C CA . ALA A 1 229 ? 15.072 48.773 68.461 1.00 31.55 229 ALA A CA 1
ATOM 1733 C C . ALA A 1 229 ? 14.507 47.544 69.240 1.00 31.55 229 ALA A C 1
ATOM 1735 O O . ALA A 1 229 ? 13.474 47.638 69.875 1.00 31.55 229 ALA A O 1
ATOM 1736 N N . THR A 1 230 ? 15.069 46.328 69.257 1.00 35.16 230 THR A N 1
ATOM 1737 C CA . THR A 1 230 ? 16.458 45.847 69.399 1.00 35.16 230 THR A CA 1
ATOM 1738 C C . THR A 1 230 ? 16.551 44.332 69.071 1.00 35.16 230 THR A C 1
ATOM 1740 O O . THR A 1 230 ? 15.540 43.644 69.188 1.00 35.16 230 THR A O 1
ATOM 1743 N N . THR A 1 231 ? 17.786 43.841 68.815 1.00 34.31 231 THR A N 1
ATOM 1744 C CA . THR A 1 231 ? 18.410 42.553 69.270 1.00 34.31 231 THR A CA 1
ATOM 1745 C C . THR A 1 231 ? 17.771 41.216 68.861 1.00 34.31 231 THR A C 1
ATOM 1747 O O . THR A 1 231 ? 16.565 41.054 68.948 1.00 34.31 231 THR A O 1
ATOM 1750 N N . ASP A 1 232 ? 18.470 40.123 68.571 1.00 33.69 232 ASP A N 1
ATOM 1751 C CA . ASP A 1 232 ? 19.872 39.753 68.324 1.00 33.69 232 ASP A CA 1
ATOM 1752 C C . ASP A 1 232 ? 19.845 38.239 68.013 1.00 33.69 232 ASP A C 1
ATOM 1754 O O . ASP A 1 232 ? 18.815 37.587 68.197 1.00 33.69 232 ASP A O 1
ATOM 1758 N N . ALA A 1 233 ? 21.019 37.703 67.664 1.00 36.72 233 ALA A N 1
ATOM 1759 C CA . ALA A 1 233 ? 21.397 36.294 67.507 1.00 36.72 233 ALA A CA 1
ATOM 1760 C C . ALA A 1 233 ? 21.264 35.794 66.054 1.00 36.72 233 ALA A C 1
ATOM 1762 O O . ALA A 1 233 ? 20.189 35.794 65.472 1.00 36.72 233 ALA A O 1
ATOM 1763 N N . SER A 1 234 ? 22.316 35.317 65.393 1.00 36.59 234 SER A N 1
ATOM 1764 C CA . SER A 1 234 ? 23.622 34.870 65.874 1.00 36.59 234 SER A CA 1
ATOM 1765 C C . SER A 1 234 ? 24.507 34.587 64.653 1.00 36.59 234 SER A C 1
ATOM 1767 O O . SER A 1 234 ? 24.079 33.853 63.763 1.00 36.59 234 SER A O 1
ATOM 1769 N N . THR A 1 235 ? 25.741 35.102 64.698 1.00 37.66 235 THR A N 1
ATOM 1770 C CA . THR A 1 235 ? 27.001 34.520 64.173 1.00 37.66 235 THR A CA 1
ATOM 1771 C C . THR A 1 235 ? 27.205 34.377 62.654 1.00 37.66 235 THR A C 1
ATOM 1773 O O . THR A 1 235 ? 26.934 33.321 62.083 1.00 37.66 235 THR A O 1
ATOM 1776 N N . ASP A 1 236 ? 27.711 35.438 62.007 1.00 37.06 236 ASP A N 1
ATOM 1777 C CA . ASP A 1 236 ? 29.130 35.648 61.620 1.00 37.06 236 ASP A CA 1
ATOM 1778 C C . ASP A 1 236 ? 30.024 34.391 61.499 1.00 37.06 236 ASP A C 1
ATOM 1780 O O . ASP A 1 236 ? 30.041 33.542 62.386 1.00 37.06 236 ASP A O 1
ATOM 1784 N N . GLU A 1 237 ? 30.724 34.132 60.387 1.00 38.72 237 GLU A N 1
ATOM 1785 C CA . GLU A 1 237 ? 31.813 34.907 59.745 1.00 38.72 237 GLU A CA 1
ATOM 1786 C C . GLU A 1 237 ? 33.119 34.132 59.978 1.00 38.72 237 GLU A C 1
ATOM 1788 O O . GLU A 1 237 ? 33.509 33.921 61.120 1.00 38.72 237 GLU A O 1
ATOM 1793 N N . TRP A 1 238 ? 33.775 33.673 58.907 1.00 35.53 238 TRP A N 1
ATOM 1794 C CA . TRP A 1 238 ? 35.189 33.991 58.651 1.00 35.53 238 TRP A CA 1
ATOM 1795 C C . TRP A 1 238 ? 35.690 33.363 57.338 1.00 35.53 238 TRP A C 1
ATOM 1797 O O . TRP A 1 238 ? 35.968 32.169 57.229 1.00 35.53 238 TRP A O 1
ATOM 1807 N N . LEU A 1 239 ? 35.790 34.244 56.339 1.00 34.75 239 LEU A N 1
ATOM 1808 C CA . LEU A 1 239 ? 36.827 34.315 55.300 1.00 34.75 239 LEU A CA 1
ATOM 1809 C C . LEU A 1 239 ? 38.213 34.391 55.996 1.00 34.75 239 LEU A C 1
ATOM 1811 O O . LEU A 1 239 ? 38.275 34.708 57.172 1.00 34.75 239 LEU A O 1
ATOM 1815 N N . GLU A 1 240 ? 39.395 34.135 55.445 1.00 33.59 240 GLU A N 1
ATOM 1816 C CA . GLU A 1 240 ? 39.998 34.400 54.139 1.00 33.59 240 GLU A CA 1
ATOM 1817 C C . GLU A 1 240 ? 41.476 33.942 54.264 1.00 33.59 240 GLU A C 1
ATOM 1819 O O . GLU A 1 240 ? 41.979 33.803 55.383 1.00 33.59 240 GLU A O 1
ATOM 1824 N N . GLY A 1 241 ? 42.231 33.788 53.169 1.00 29.50 241 GLY A N 1
ATOM 1825 C CA . GLY A 1 241 ? 43.698 33.774 53.296 1.00 29.50 241 GLY A CA 1
ATOM 1826 C C . GLY A 1 241 ? 44.482 33.177 52.134 1.00 29.50 241 GLY A C 1
ATOM 1827 O O . GLY A 1 241 ? 44.540 31.970 51.952 1.00 29.50 241 GLY A O 1
ATOM 1828 N N . THR A 1 242 ? 45.116 34.055 51.371 1.00 32.50 242 THR A N 1
ATOM 1829 C CA . THR A 1 242 ? 45.884 33.868 50.134 1.00 32.50 242 THR A CA 1
ATOM 1830 C C . THR A 1 242 ? 47.337 33.404 50.348 1.00 32.50 242 THR A C 1
ATOM 1832 O O . THR A 1 242 ? 47.899 33.625 51.415 1.00 32.50 242 THR A O 1
ATOM 1835 N N . ALA A 1 243 ? 47.985 32.853 49.303 1.00 29.34 243 ALA A N 1
ATOM 1836 C CA . ALA A 1 243 ? 49.354 33.216 48.879 1.00 29.34 243 ALA A CA 1
ATOM 1837 C C . ALA A 1 243 ? 49.796 32.513 47.574 1.00 29.34 243 ALA A C 1
ATOM 1839 O O . ALA A 1 243 ? 49.389 31.405 47.241 1.00 29.34 243 ALA A O 1
ATOM 1840 N N . TYR A 1 244 ? 50.661 33.221 46.856 1.00 29.88 244 TYR A N 1
ATOM 1841 C CA . TYR A 1 244 ? 51.164 33.055 45.493 1.00 29.88 244 TYR A CA 1
ATOM 1842 C C . TYR A 1 244 ? 52.551 32.377 45.509 1.00 29.88 244 TYR A C 1
ATOM 1844 O O . TYR A 1 244 ? 53.365 32.734 46.357 1.00 29.88 244 TYR A O 1
ATOM 1852 N N . THR A 1 245 ? 52.884 31.481 44.568 1.00 27.64 245 THR A N 1
ATOM 1853 C CA . THR A 1 245 ? 54.253 31.360 44.000 1.00 27.64 245 THR A CA 1
ATOM 1854 C C . THR A 1 245 ? 54.305 30.441 42.774 1.00 27.64 245 THR A C 1
ATOM 1856 O O . THR A 1 245 ? 53.890 29.287 42.801 1.00 27.64 245 THR A O 1
ATOM 1859 N N . GLN A 1 246 ? 54.864 30.983 41.691 1.00 31.62 246 GLN A N 1
ATOM 1860 C CA . GLN A 1 246 ? 55.353 30.269 40.511 1.00 31.62 246 GLN A CA 1
ATOM 1861 C C . GLN A 1 246 ? 56.663 29.532 40.825 1.00 31.62 246 GLN A C 1
ATOM 1863 O O . GLN A 1 246 ? 57.504 30.062 41.547 1.00 31.62 246 GLN A O 1
ATOM 1868 N N . SER A 1 247 ? 56.901 28.389 40.174 1.00 27.25 247 SER A N 1
ATOM 1869 C CA . SER A 1 247 ? 58.254 27.922 39.841 1.00 27.25 247 SER A CA 1
ATOM 1870 C C . SER A 1 247 ? 58.221 26.894 38.702 1.00 27.25 247 SER A C 1
ATOM 1872 O O . SER A 1 247 ? 57.396 25.983 38.674 1.00 27.25 247 SER A O 1
ATOM 1874 N N . LEU A 1 248 ? 59.113 27.110 37.738 1.00 27.83 248 LEU A N 1
ATOM 1875 C CA . LEU A 1 248 ? 59.294 26.421 36.464 1.00 27.83 248 LEU A CA 1
ATOM 1876 C C . LEU A 1 248 ? 60.226 25.197 36.574 1.00 27.83 248 LEU A C 1
ATOM 1878 O O . LEU A 1 248 ? 61.181 25.204 37.339 1.00 27.83 248 LEU A O 1
ATOM 1882 N N . SER A 1 249 ? 60.049 24.276 35.612 1.00 24.91 249 SER A N 1
ATOM 1883 C CA . SER A 1 249 ? 61.100 23.497 34.919 1.00 24.91 249 SER A CA 1
ATOM 1884 C C . SER A 1 249 ? 61.760 22.296 35.632 1.00 24.91 249 SER A C 1
ATOM 1886 O O . SER A 1 249 ? 62.648 22.476 36.456 1.00 24.91 249 SER A O 1
ATOM 1888 N N . ASN A 1 250 ? 61.549 21.066 35.121 1.00 24.33 250 ASN A N 1
ATOM 1889 C CA . ASN A 1 250 ? 62.446 20.501 34.090 1.00 24.33 250 ASN A CA 1
ATOM 1890 C C . ASN A 1 250 ? 61.950 19.196 33.416 1.00 24.33 250 ASN A C 1
ATOM 1892 O O . ASN A 1 250 ? 61.147 18.439 33.948 1.00 24.33 250 ASN A O 1
ATOM 1896 N N . LYS A 1 251 ? 62.470 18.993 32.199 1.00 25.72 251 LYS A N 1
ATOM 1897 C CA . LYS A 1 251 ? 62.169 18.005 31.140 1.00 25.72 251 LYS A CA 1
ATOM 1898 C C . LYS A 1 251 ? 62.547 16.538 31.424 1.00 25.72 251 LYS A C 1
ATOM 1900 O O . LYS A 1 251 ? 63.498 16.288 32.153 1.00 25.72 251 LYS A O 1
ATOM 1905 N N . SER A 1 252 ? 61.956 15.650 30.588 1.00 24.91 252 SER A N 1
ATOM 1906 C CA . SER A 1 252 ? 62.488 14.392 29.971 1.00 24.91 252 SER A CA 1
ATOM 1907 C C . SER A 1 252 ? 61.639 13.152 30.331 1.00 24.91 252 SER A C 1
ATOM 1909 O O . SER A 1 252 ? 61.414 12.926 31.505 1.00 24.91 252 SER A O 1
ATOM 1911 N N . LYS A 1 253 ? 61.148 12.252 29.456 1.00 26.09 253 LYS A N 1
ATOM 1912 C CA . LYS A 1 253 ? 61.377 11.904 28.034 1.00 26.09 253 LYS A CA 1
ATOM 1913 C C . LYS A 1 253 ? 60.220 10.992 27.540 1.00 26.09 253 LYS A C 1
ATOM 1915 O O . LYS A 1 253 ? 59.796 10.103 28.263 1.00 26.09 253 LYS A O 1
ATOM 1920 N N . LYS A 1 254 ? 59.806 11.187 26.278 1.00 25.03 254 LYS A N 1
ATOM 1921 C CA . LYS A 1 254 ? 59.229 10.248 25.274 1.00 25.03 254 LYS A CA 1
ATOM 1922 C C . LYS A 1 254 ? 58.566 8.918 25.721 1.00 25.03 254 LYS A C 1
ATOM 1924 O O . LYS A 1 254 ? 59.270 7.996 26.117 1.00 25.03 254 LYS A O 1
ATOM 1929 N N . LYS A 1 255 ? 57.303 8.722 25.301 1.00 23.72 255 LYS A N 1
ATOM 1930 C CA . LYS A 1 255 ? 56.819 7.584 24.465 1.00 23.72 255 LYS A CA 1
ATOM 1931 C C . LYS A 1 255 ? 55.391 7.881 23.960 1.00 23.72 255 LYS A C 1
ATOM 1933 O O . LYS A 1 255 ? 54.503 8.138 24.752 1.00 23.72 255 LYS A O 1
ATOM 1938 N N . LYS A 1 256 ? 55.261 8.141 22.654 1.00 24.08 256 LYS A N 1
ATOM 1939 C CA . LYS A 1 256 ? 54.548 7.326 21.641 1.00 24.08 256 LYS A CA 1
ATOM 1940 C C . LYS A 1 256 ? 53.013 7.280 21.783 1.00 24.08 256 LYS A C 1
ATOM 1942 O O . LYS A 1 256 ? 52.483 6.496 22.551 1.00 24.08 256 LYS A O 1
ATOM 1947 N N . VAL A 1 257 ? 52.379 8.120 20.956 1.00 25.52 257 VAL A N 1
ATOM 1948 C CA . VAL A 1 257 ? 51.211 7.882 20.081 1.00 25.52 257 VAL A CA 1
ATOM 1949 C C . VAL A 1 257 ? 50.187 6.842 20.547 1.00 25.52 257 VAL A C 1
ATOM 1951 O O . VAL A 1 257 ? 50.435 5.644 20.455 1.00 25.52 257 VAL A O 1
ATOM 1954 N N . LEU A 1 258 ? 48.983 7.315 20.870 1.00 25.03 258 LEU A N 1
ATOM 1955 C CA . LEU A 1 258 ? 47.747 6.580 20.618 1.00 25.03 258 LEU A CA 1
ATOM 1956 C C . LEU A 1 258 ? 46.643 7.605 20.328 1.00 25.03 258 LEU A C 1
ATOM 1958 O O . LEU A 1 258 ? 46.129 8.250 21.236 1.00 25.03 258 LEU A O 1
ATOM 1962 N N . SER A 1 259 ? 46.330 7.808 19.051 1.00 24.44 259 SER A N 1
ATOM 1963 C CA . SER A 1 259 ? 45.103 8.487 18.647 1.00 24.44 259 SER A CA 1
ATOM 1964 C C . SER A 1 259 ? 44.328 7.502 17.792 1.00 24.44 259 SER A C 1
ATOM 1966 O O . SER A 1 259 ? 44.790 7.062 16.742 1.00 24.44 259 SER A O 1
ATOM 1968 N N . VAL A 1 260 ? 43.207 7.079 18.360 1.00 31.09 260 VAL A N 1
ATOM 1969 C CA . VAL A 1 260 ? 42.173 6.247 17.763 1.00 31.09 260 VAL A CA 1
ATOM 1970 C C . VAL A 1 260 ? 41.675 6.954 16.507 1.00 31.09 260 VAL A C 1
ATOM 1972 O O . VAL A 1 260 ? 41.171 8.068 16.613 1.00 31.09 260 VAL A O 1
ATOM 1975 N N . TYR A 1 261 ? 41.798 6.318 15.342 1.00 24.91 261 TYR A N 1
ATOM 1976 C CA . TYR A 1 261 ? 41.036 6.714 14.163 1.00 24.91 261 TYR A CA 1
ATOM 1977 C C . TYR A 1 261 ? 40.206 5.542 13.652 1.00 24.91 261 TYR A C 1
ATOM 1979 O O . TYR A 1 261 ? 40.670 4.418 13.468 1.00 24.91 261 TYR A O 1
ATOM 1987 N N . LEU A 1 262 ? 38.932 5.880 13.540 1.00 26.12 262 LEU A N 1
ATOM 1988 C CA . LEU A 1 262 ? 37.761 5.130 13.148 1.00 26.12 262 LEU A CA 1
ATOM 1989 C C . LEU A 1 262 ? 37.933 4.567 11.726 1.00 26.12 262 LEU A C 1
ATOM 1991 O O . LEU A 1 262 ? 38.139 5.326 10.783 1.00 26.12 262 LEU A O 1
ATOM 1995 N N . LEU A 1 263 ? 37.822 3.247 11.571 1.00 25.19 263 LEU A N 1
ATOM 1996 C CA . LEU A 1 263 ? 37.629 2.603 10.270 1.00 25.19 263 LEU A CA 1
ATOM 1997 C C . LEU A 1 263 ? 36.208 2.921 9.784 1.00 25.19 263 LEU A C 1
ATOM 1999 O O . LEU A 1 263 ? 35.239 2.340 10.269 1.00 25.19 263 LEU A O 1
ATOM 2003 N N . LEU A 1 264 ? 36.080 3.851 8.841 1.00 26.38 264 LEU A N 1
ATOM 2004 C CA . LEU A 1 264 ? 34.869 4.006 8.039 1.00 26.38 264 LEU A CA 1
ATOM 2005 C C . LEU A 1 264 ? 34.929 2.988 6.896 1.00 26.38 264 LEU A C 1
ATOM 2007 O O . LEU A 1 264 ? 35.553 3.229 5.869 1.00 26.38 264 LEU A O 1
ATOM 2011 N N . PHE A 1 265 ? 34.282 1.838 7.082 1.00 30.05 265 PHE A N 1
ATOM 2012 C CA . PHE A 1 265 ? 33.860 1.013 5.954 1.00 30.05 265 PHE A CA 1
ATOM 2013 C C . PHE A 1 265 ? 32.628 1.679 5.335 1.00 30.05 265 PHE A C 1
ATOM 2015 O O . PHE A 1 265 ? 31.566 1.714 5.958 1.00 30.05 265 PHE A O 1
ATOM 2022 N N . ALA A 1 266 ? 32.759 2.218 4.124 1.00 29.19 266 ALA A N 1
ATOM 2023 C CA . ALA A 1 266 ? 31.604 2.597 3.322 1.00 29.19 266 ALA A CA 1
ATOM 2024 C C . ALA A 1 266 ? 30.929 1.311 2.820 1.00 29.19 266 ALA A C 1
ATOM 2026 O O . ALA A 1 266 ? 31.361 0.699 1.846 1.00 29.19 266 ALA A O 1
ATOM 2027 N N . VAL A 1 267 ? 29.895 0.858 3.528 1.00 30.69 267 VAL A N 1
ATOM 2028 C CA . VAL A 1 267 ? 29.027 -0.226 3.058 1.00 30.69 267 VAL A CA 1
ATOM 2029 C C . VAL A 1 267 ? 28.038 0.387 2.068 1.00 30.69 267 VAL A C 1
ATOM 2031 O O . VAL A 1 267 ? 27.089 1.051 2.477 1.00 30.69 267 VAL A O 1
ATOM 2034 N N . SER A 1 268 ? 28.274 0.201 0.768 1.00 28.89 268 SER A N 1
ATOM 2035 C CA . SER A 1 268 ? 27.249 0.455 -0.252 1.00 28.89 268 SER A CA 1
ATOM 2036 C C . SER A 1 268 ? 26.249 -0.704 -0.252 1.00 28.89 268 SER A C 1
ATOM 2038 O O . SER A 1 268 ? 26.642 -1.869 -0.254 1.00 28.89 268 SER A O 1
ATOM 2040 N N . PHE A 1 269 ? 24.955 -0.386 -0.190 1.00 28.45 269 PHE A N 1
ATOM 2041 C CA . PHE A 1 269 ? 23.868 -1.366 -0.164 1.00 28.45 269 PHE A CA 1
ATOM 2042 C C . PHE A 1 269 ? 23.526 -1.869 -1.577 1.00 28.45 269 PHE A C 1
ATOM 2044 O O . PHE A 1 269 ? 23.560 -1.111 -2.543 1.00 28.45 269 PHE A O 1
ATOM 2051 N N . CYS A 1 270 ? 23.198 -3.160 -1.671 1.00 28.16 270 CYS A N 1
ATOM 2052 C CA . CYS A 1 270 ? 22.922 -3.902 -2.901 1.00 28.16 270 CYS A CA 1
ATOM 2053 C C . CYS A 1 270 ? 21.604 -3.527 -3.591 1.00 28.16 270 CYS A C 1
ATOM 2055 O O . CYS A 1 270 ? 20.572 -3.369 -2.939 1.00 28.16 270 CYS A O 1
ATOM 2057 N N . TYR A 1 271 ? 21.647 -3.545 -4.924 1.00 27.33 271 TYR A N 1
ATOM 2058 C CA . TYR A 1 271 ? 20.507 -3.702 -5.828 1.00 27.33 271 TYR A CA 1
ATOM 2059 C C . TYR A 1 271 ? 20.038 -5.168 -5.805 1.00 27.33 271 TYR A C 1
ATOM 2061 O O . TYR A 1 271 ? 20.865 -6.083 -5.821 1.00 27.33 271 TYR A O 1
ATOM 2069 N N . ALA A 1 272 ? 18.728 -5.400 -5.723 1.00 25.95 272 ALA A N 1
ATOM 2070 C CA . ALA A 1 272 ? 18.138 -6.734 -5.707 1.00 25.95 272 ALA A CA 1
ATOM 2071 C C . ALA A 1 272 ? 17.545 -7.046 -7.082 1.00 25.95 272 ALA A C 1
ATOM 2073 O O . ALA A 1 272 ? 16.534 -6.463 -7.460 1.00 25.95 272 ALA A O 1
ATOM 2074 N N . ASP A 1 273 ? 18.157 -7.997 -7.784 1.00 26.44 273 ASP A N 1
ATOM 2075 C CA . ASP A 1 273 ? 17.525 -8.705 -8.889 1.00 26.44 273 ASP A CA 1
ATOM 2076 C C . ASP A 1 273 ? 17.283 -10.159 -8.456 1.00 26.44 273 ASP A C 1
ATOM 2078 O O . ASP A 1 273 ? 18.054 -10.758 -7.697 1.00 26.44 273 ASP A O 1
ATOM 2082 N N . ASP A 1 274 ? 16.154 -10.722 -8.868 1.00 38.03 274 ASP A N 1
ATOM 2083 C CA . ASP A 1 274 ? 15.364 -11.659 -8.062 1.00 38.03 274 ASP A CA 1
ATOM 2084 C C . ASP A 1 274 ? 15.929 -13.100 -7.934 1.00 38.03 274 ASP A C 1
ATOM 2086 O O . ASP A 1 274 ? 15.220 -14.041 -7.544 1.00 38.03 274 ASP A O 1
ATOM 2090 N N . LYS A 1 275 ? 17.213 -13.328 -8.248 1.00 34.53 275 LYS A N 1
ATOM 2091 C CA . LYS A 1 275 ? 17.830 -14.670 -8.254 1.00 34.53 275 LYS A CA 1
ATOM 2092 C C . LYS A 1 275 ? 19.181 -14.818 -7.540 1.00 34.53 275 LYS A C 1
ATOM 2094 O O . LYS A 1 275 ? 19.532 -15.963 -7.254 1.00 34.53 275 LYS A O 1
ATOM 2099 N N . THR A 1 276 ? 19.863 -13.746 -7.134 1.00 32.41 276 THR A N 1
ATOM 2100 C CA . THR A 1 276 ? 21.131 -13.814 -6.372 1.00 32.41 276 THR A CA 1
ATOM 2101 C C . THR A 1 276 ? 21.379 -12.508 -5.617 1.00 32.41 276 THR A C 1
ATOM 2103 O O . THR A 1 276 ? 21.429 -11.452 -6.234 1.00 32.41 276 THR A O 1
ATOM 2106 N N . ILE A 1 277 ? 21.574 -12.563 -4.293 1.00 37.53 277 ILE A N 1
ATOM 2107 C CA . ILE A 1 277 ? 22.043 -11.394 -3.533 1.00 37.53 277 ILE A CA 1
ATOM 2108 C C . ILE A 1 277 ? 23.560 -11.340 -3.694 1.00 37.53 277 IL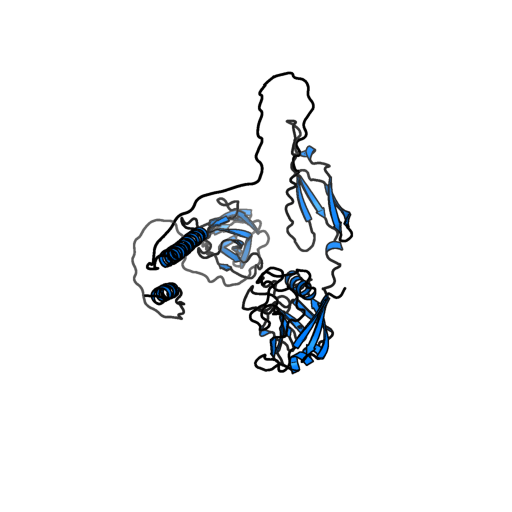E A C 1
ATOM 2110 O O . ILE A 1 277 ? 24.276 -12.125 -3.069 1.00 37.53 277 ILE A O 1
ATOM 2114 N N . GLN A 1 278 ? 24.023 -10.454 -4.570 1.00 36.06 278 GLN A N 1
ATOM 2115 C CA . GLN A 1 278 ? 25.438 -10.157 -4.761 1.00 36.06 278 GLN A CA 1
ATOM 2116 C C . GLN A 1 278 ? 25.807 -8.954 -3.899 1.00 36.06 278 GLN A C 1
ATOM 2118 O O . GLN A 1 278 ? 25.321 -7.846 -4.122 1.00 36.06 278 GLN A O 1
ATOM 2123 N N . VAL A 1 279 ? 26.672 -9.168 -2.907 1.00 45.03 279 VAL A N 1
ATOM 2124 C CA . VAL A 1 279 ? 27.322 -8.059 -2.200 1.00 45.03 279 VAL A CA 1
ATOM 2125 C C . VAL A 1 279 ? 28.542 -7.651 -3.007 1.00 45.03 279 VAL A C 1
ATOM 2127 O O . VAL A 1 279 ? 29.505 -8.412 -3.065 1.00 45.03 279 VAL A O 1
ATOM 2130 N N . VAL A 1 280 ? 28.472 -6.471 -3.628 1.00 40.22 280 VAL A N 1
ATOM 2131 C CA . VAL A 1 280 ? 29.583 -5.854 -4.360 1.00 40.22 280 VAL A CA 1
ATOM 2132 C C . VAL A 1 280 ? 30.092 -4.679 -3.537 1.00 40.22 280 VAL A C 1
ATOM 2134 O O . VAL A 1 280 ? 29.352 -3.733 -3.273 1.00 40.22 280 VAL A O 1
ATOM 2137 N N . GLY A 1 281 ? 31.351 -4.741 -3.109 1.00 50.50 281 GLY A N 1
ATOM 2138 C CA . GLY A 1 281 ? 32.022 -3.651 -2.403 1.00 50.50 281 GLY A CA 1
ATOM 2139 C C . GLY A 1 281 ? 33.365 -3.311 -3.041 1.00 50.50 281 GLY A C 1
ATOM 2140 O O . GLY A 1 281 ? 33.963 -4.149 -3.712 1.00 50.50 281 GLY A O 1
ATOM 2141 N N . THR A 1 282 ? 33.834 -2.082 -2.825 1.00 39.22 282 THR A N 1
ATOM 2142 C CA . THR A 1 282 ? 35.132 -1.574 -3.296 1.00 39.22 282 THR A CA 1
ATOM 2143 C C . THR A 1 282 ? 36.064 -1.358 -2.105 1.00 39.22 282 THR A C 1
ATOM 2145 O O . THR A 1 282 ? 35.698 -0.658 -1.161 1.00 39.22 282 THR A O 1
ATOM 2148 N N . GLY A 1 283 ? 37.255 -1.962 -2.119 1.00 46.16 283 GLY A N 1
ATOM 2149 C CA . GLY A 1 283 ? 38.276 -1.755 -1.085 1.00 46.16 283 GLY A CA 1
ATOM 2150 C C . GLY A 1 283 ? 39.357 -0.768 -1.529 1.00 46.16 283 GLY A C 1
ATOM 2151 O O . GLY A 1 283 ? 39.960 -0.962 -2.578 1.00 46.16 283 GLY A O 1
ATOM 2152 N N . GLU A 1 284 ? 39.657 0.253 -0.721 1.00 41.44 284 GLU A N 1
ATOM 2153 C CA . GLU A 1 284 ? 40.767 1.187 -0.973 1.00 41.44 284 GLU A CA 1
ATOM 2154 C C . GLU A 1 284 ? 41.924 0.977 0.025 1.00 41.44 284 GLU A C 1
ATOM 2156 O O . GLU A 1 284 ? 41.711 0.793 1.226 1.00 41.44 284 GLU A O 1
ATOM 2161 N N . CYS A 1 285 ? 43.173 0.995 -0.466 1.00 43.34 285 CYS A N 1
ATOM 2162 C CA . CYS A 1 285 ? 44.385 0.895 0.362 1.00 43.34 285 CYS A CA 1
ATOM 2163 C C . CYS A 1 285 ? 44.621 2.219 1.102 1.00 43.34 285 CYS A C 1
ATOM 2165 O O . CYS A 1 285 ? 45.008 3.207 0.484 1.00 43.34 285 CYS A O 1
ATOM 2167 N N . ALA A 1 286 ? 44.452 2.236 2.425 1.00 39.94 286 ALA A N 1
ATOM 2168 C CA . ALA A 1 286 ? 44.617 3.455 3.219 1.00 39.94 286 ALA A CA 1
ATOM 2169 C C . ALA A 1 286 ? 46.083 3.913 3.414 1.00 39.94 286 ALA A C 1
ATOM 2171 O O . ALA A 1 286 ? 46.291 5.009 3.926 1.00 39.94 286 ALA A O 1
ATOM 2172 N N . ASP A 1 287 ? 47.103 3.116 3.051 1.00 45.62 287 ASP A N 1
ATOM 2173 C CA . ASP A 1 287 ? 48.503 3.464 3.370 1.00 45.62 287 ASP A CA 1
ATOM 2174 C C . ASP A 1 287 ? 49.556 2.766 2.475 1.00 45.62 287 ASP A C 1
ATOM 2176 O O . ASP A 1 287 ? 50.492 2.107 2.933 1.00 45.62 287 ASP A O 1
ATOM 2180 N N . CYS A 1 288 ? 49.425 2.897 1.155 1.00 41.78 288 CYS A N 1
ATOM 2181 C CA . CYS A 1 288 ? 50.411 2.368 0.213 1.00 41.78 288 CYS A CA 1
ATOM 2182 C C . CYS A 1 288 ? 51.596 3.358 0.072 1.00 41.78 288 CYS A C 1
ATOM 2184 O O . CYS A 1 288 ? 51.603 4.243 -0.780 1.00 41.78 288 CYS A O 1
ATOM 2186 N N . LYS A 1 289 ? 52.596 3.235 0.961 1.00 38.59 289 LYS A N 1
ATOM 2187 C CA . LYS A 1 289 ? 53.739 4.166 1.115 1.00 38.59 289 LYS A CA 1
ATOM 2188 C C . LYS A 1 289 ? 54.985 3.855 0.271 1.00 38.59 289 LYS A C 1
ATOM 2190 O O . LYS A 1 289 ? 56.040 4.435 0.514 1.00 38.59 289 LYS A O 1
ATOM 2195 N N . GLU A 1 290 ? 54.879 2.982 -0.725 1.00 38.34 290 GLU A N 1
ATOM 2196 C CA . GLU A 1 290 ? 55.961 2.710 -1.676 1.00 38.34 290 GLU A CA 1
ATOM 2197 C C . GLU A 1 290 ? 55.526 3.077 -3.096 1.00 38.34 290 GLU A C 1
ATOM 2199 O O . GLU A 1 290 ? 54.610 2.488 -3.670 1.00 38.34 290 GLU A O 1
ATOM 2204 N N . SER A 1 291 ? 56.204 4.065 -3.682 1.00 37.19 291 SER A N 1
ATOM 2205 C CA . SER A 1 291 ? 56.122 4.341 -5.113 1.00 37.19 291 SER A CA 1
ATOM 2206 C C . SER A 1 291 ? 56.696 3.141 -5.871 1.00 37.19 291 SER A C 1
ATOM 2208 O O . SER A 1 291 ? 57.897 2.892 -5.765 1.00 37.19 291 SER A O 1
ATOM 2210 N N . ASN A 1 292 ? 55.854 2.453 -6.649 1.00 37.50 292 ASN A N 1
ATOM 2211 C CA . ASN A 1 292 ? 56.155 1.322 -7.552 1.00 37.50 292 ASN A CA 1
ATOM 2212 C C . ASN A 1 292 ? 55.768 -0.095 -7.097 1.00 37.50 292 ASN A C 1
ATOM 2214 O O . ASN A 1 292 ? 56.399 -1.063 -7.522 1.00 37.50 292 ASN A O 1
ATOM 2218 N N . ILE A 1 293 ? 54.659 -0.267 -6.380 1.00 37.34 293 ILE A N 1
ATOM 2219 C CA . ILE A 1 293 ? 53.909 -1.526 -6.509 1.00 37.34 293 ILE A CA 1
ATOM 2220 C C . ILE A 1 293 ? 52.936 -1.347 -7.676 1.00 37.34 293 ILE A C 1
ATOM 2222 O O . ILE A 1 293 ? 52.070 -0.477 -7.637 1.00 37.34 293 ILE A O 1
ATOM 2226 N N . LYS A 1 294 ? 53.085 -2.142 -8.745 1.00 34.97 294 LYS A N 1
ATOM 2227 C CA . LYS A 1 294 ? 52.062 -2.232 -9.799 1.00 34.97 294 LYS A CA 1
ATOM 2228 C C . LYS A 1 294 ? 50.742 -2.594 -9.113 1.00 34.97 294 LYS A C 1
ATOM 2230 O O . LYS A 1 294 ? 50.660 -3.663 -8.511 1.00 34.97 294 LYS A O 1
ATOM 2235 N N . THR A 1 295 ? 49.736 -1.727 -9.217 1.00 41.31 295 THR A N 1
ATOM 2236 C CA . THR A 1 295 ? 48.429 -1.781 -8.528 1.00 41.31 295 THR A CA 1
ATOM 2237 C C . THR A 1 295 ? 47.743 -3.158 -8.585 1.00 41.31 295 THR A C 1
ATOM 2239 O O . THR A 1 295 ? 47.000 -3.522 -7.682 1.00 41.31 295 THR A O 1
ATOM 2242 N N . ILE A 1 296 ? 48.089 -3.974 -9.584 1.00 39.00 296 ILE A N 1
ATOM 2243 C CA . ILE A 1 296 ? 47.626 -5.353 -9.805 1.00 39.00 296 ILE A CA 1
ATOM 2244 C C . ILE A 1 296 ? 47.994 -6.336 -8.669 1.00 39.00 296 ILE A C 1
ATOM 2246 O O . ILE A 1 296 ? 47.290 -7.323 -8.482 1.00 39.00 296 ILE A O 1
ATOM 2250 N N . HIS A 1 297 ? 49.058 -6.101 -7.888 1.00 40.41 297 HIS A N 1
ATOM 2251 C CA . HIS A 1 297 ? 49.519 -7.063 -6.867 1.00 40.41 297 HIS A CA 1
ATOM 2252 C C . HIS A 1 297 ? 49.088 -6.758 -5.424 1.00 40.41 297 HIS A C 1
ATOM 2254 O O . HIS A 1 297 ? 49.250 -7.621 -4.567 1.00 40.41 297 HIS A O 1
ATOM 2260 N N . ALA A 1 298 ? 48.548 -5.570 -5.132 1.00 45.47 298 ALA A N 1
ATOM 2261 C CA . ALA A 1 298 ? 48.199 -5.184 -3.758 1.00 45.47 298 ALA A CA 1
ATOM 2262 C C . ALA A 1 298 ? 46.866 -5.787 -3.268 1.00 45.47 298 ALA A C 1
ATOM 2264 O O . ALA A 1 298 ? 46.689 -5.987 -2.069 1.00 45.47 298 ALA A O 1
ATOM 2265 N N . PHE A 1 299 ? 45.946 -6.093 -4.189 1.00 45.19 299 PHE A N 1
ATOM 2266 C CA . PHE A 1 299 ? 44.592 -6.575 -3.875 1.00 45.19 299 PHE A CA 1
ATOM 2267 C C . PHE A 1 299 ? 44.404 -8.085 -4.101 1.00 45.19 299 PHE A C 1
ATOM 2269 O O . PHE A 1 299 ? 43.500 -8.689 -3.529 1.00 45.19 299 PHE A O 1
ATOM 2276 N N . SER A 1 300 ? 45.305 -8.710 -4.866 1.00 40.62 300 SER A N 1
ATOM 2277 C CA . SER A 1 300 ? 45.337 -10.154 -5.127 1.00 40.62 300 SER A CA 1
ATOM 2278 C C . SER A 1 300 ? 45.604 -10.942 -3.835 1.00 40.62 300 SER A C 1
ATOM 2280 O O . SER A 1 300 ? 46.750 -11.039 -3.395 1.00 40.62 300 SER A O 1
ATOM 2282 N N . GLY A 1 301 ? 44.561 -11.548 -3.259 1.00 44.06 301 GLY A N 1
ATOM 2283 C CA . GLY A 1 301 ? 44.652 -12.446 -2.098 1.00 44.06 301 GLY A CA 1
ATOM 2284 C C . GLY A 1 301 ? 44.074 -11.896 -0.788 1.00 44.06 301 GLY A C 1
ATOM 2285 O O . GLY A 1 301 ? 44.171 -12.563 0.244 1.00 44.06 301 GLY A O 1
ATOM 2286 N N . LEU A 1 302 ? 43.461 -10.706 -0.800 1.00 46.84 302 LEU A N 1
ATOM 2287 C CA . LEU A 1 302 ? 42.686 -10.207 0.340 1.00 46.84 302 LEU A CA 1
ATOM 2288 C C . LEU A 1 302 ? 41.313 -10.892 0.388 1.00 46.84 302 LEU A C 1
ATOM 2290 O O . LEU A 1 302 ? 40.528 -10.787 -0.554 1.00 46.84 302 LEU A O 1
ATOM 2294 N N . ARG A 1 303 ? 41.023 -11.573 1.504 1.00 52.66 303 ARG A N 1
ATOM 2295 C CA . ARG A 1 303 ? 39.744 -12.258 1.740 1.00 52.66 303 ARG A CA 1
ATOM 2296 C C . ARG A 1 303 ? 38.789 -11.406 2.562 1.00 52.66 303 ARG A C 1
ATOM 2298 O O . ARG A 1 303 ? 39.154 -10.908 3.626 1.00 52.66 303 ARG A O 1
ATOM 2305 N N . VAL A 1 304 ? 37.550 -11.306 2.100 1.00 55.25 304 VAL A N 1
ATOM 2306 C CA . VAL A 1 304 ? 36.438 -10.643 2.781 1.00 55.25 304 VAL A CA 1
ATOM 2307 C C . VAL A 1 304 ? 35.496 -11.710 3.315 1.00 55.25 304 VAL A C 1
ATOM 2309 O O . VAL A 1 304 ? 34.968 -12.519 2.555 1.00 55.25 304 VAL A O 1
ATOM 2312 N N . THR A 1 305 ? 35.273 -11.714 4.628 1.00 52.00 305 THR A N 1
ATOM 2313 C CA . THR A 1 305 ? 34.305 -12.600 5.287 1.00 52.00 305 THR A CA 1
ATOM 2314 C C . THR A 1 305 ? 33.089 -11.809 5.746 1.00 52.00 305 THR A C 1
ATOM 2316 O O . THR A 1 305 ? 33.228 -10.836 6.486 1.00 52.00 305 THR A O 1
ATOM 2319 N N . ILE A 1 306 ? 31.896 -12.252 5.351 1.00 54.22 306 ILE A N 1
ATOM 2320 C CA . ILE A 1 306 ? 30.624 -11.690 5.812 1.00 54.22 306 ILE A CA 1
ATOM 2321 C C . ILE A 1 306 ? 30.126 -12.528 6.994 1.00 54.22 306 ILE A C 1
ATOM 2323 O O . ILE A 1 306 ? 29.714 -13.684 6.833 1.00 54.22 306 ILE A O 1
ATOM 2327 N N . ASP A 1 307 ? 30.156 -11.930 8.184 1.00 46.16 307 ASP A N 1
ATOM 2328 C CA . ASP A 1 307 ? 29.623 -12.518 9.411 1.00 46.16 307 ASP A CA 1
ATOM 2329 C C . ASP A 1 307 ? 28.264 -11.886 9.739 1.00 46.16 307 ASP A C 1
ATOM 2331 O O . ASP A 1 307 ? 28.158 -10.687 9.993 1.00 46.16 307 ASP A O 1
ATOM 2335 N N . CYS A 1 308 ? 27.205 -12.698 9.761 1.00 45.53 308 CYS A N 1
ATOM 2336 C CA . CYS A 1 308 ? 25.859 -12.235 10.106 1.00 45.53 308 CYS A CA 1
ATOM 2337 C C . CYS A 1 308 ? 25.477 -12.688 11.519 1.00 45.53 308 CYS A C 1
ATOM 2339 O O . CYS A 1 308 ? 25.723 -13.836 11.910 1.00 45.53 308 CYS A O 1
ATOM 2341 N N . LYS A 1 309 ? 24.828 -11.797 12.276 1.00 37.19 309 LYS A N 1
ATOM 2342 C CA . LYS A 1 309 ? 24.273 -12.094 13.601 1.00 37.19 309 LYS A CA 1
ATOM 2343 C C . LYS A 1 309 ? 22.846 -12.623 13.446 1.00 37.19 309 LYS A C 1
ATOM 2345 O O . LYS A 1 309 ? 21.958 -11.880 13.047 1.00 37.19 309 LYS A O 1
ATOM 2350 N N . GLY A 1 310 ? 22.631 -13.903 13.745 1.00 44.19 310 GLY A N 1
ATOM 2351 C CA . GLY A 1 310 ? 21.278 -14.467 13.839 1.00 44.19 310 GLY A CA 1
ATOM 2352 C C . GLY A 1 310 ? 20.591 -14.109 15.163 1.00 44.19 310 GLY A C 1
ATOM 2353 O O . GLY A 1 310 ? 21.250 -13.655 16.101 1.00 44.19 310 GLY A O 1
ATOM 2354 N N . GLU A 1 311 ? 19.288 -14.387 15.275 1.00 35.75 311 GLU A N 1
ATOM 2355 C CA . GLU A 1 311 ? 18.460 -14.088 16.464 1.00 35.75 311 GLU A CA 1
ATOM 2356 C C . GLU A 1 311 ? 19.017 -14.662 17.780 1.00 35.75 311 GLU A C 1
ATOM 2358 O O . GLU A 1 311 ? 18.815 -14.091 18.847 1.00 35.75 311 GLU A O 1
ATOM 2363 N N . LYS A 1 312 ? 19.803 -15.745 17.720 1.00 37.66 312 LYS A N 1
ATOM 2364 C CA . LYS A 1 312 ? 20.459 -16.362 18.891 1.00 37.66 312 LYS A CA 1
ATOM 2365 C C . LYS A 1 312 ? 21.814 -15.739 19.262 1.00 37.66 312 LYS A C 1
ATOM 2367 O O . LYS A 1 312 ? 22.567 -16.322 20.034 1.00 37.66 312 LYS A O 1
ATOM 2372 N N . GLY A 1 313 ? 22.164 -14.583 18.699 1.00 34.38 313 GLY A N 1
ATOM 2373 C CA . GLY A 1 313 ? 23.309 -13.771 19.127 1.00 34.38 313 GLY A CA 1
ATOM 2374 C C . GLY A 1 313 ? 24.703 -14.271 18.726 1.00 34.38 313 GLY A C 1
ATOM 2375 O O . GLY A 1 313 ? 25.665 -13.529 18.911 1.00 34.38 313 GLY A O 1
ATOM 2376 N N . HIS A 1 314 ? 24.834 -15.462 18.137 1.00 32.47 314 HIS A N 1
ATOM 2377 C CA . HIS A 1 314 ? 26.105 -15.961 17.609 1.00 32.47 314 HIS A CA 1
ATOM 2378 C C . HIS A 1 314 ? 26.345 -15.482 16.172 1.00 32.47 314 HIS A C 1
ATOM 2380 O O . HIS A 1 314 ? 25.495 -15.655 15.294 1.00 32.47 314 HIS A O 1
ATOM 2386 N N . PHE A 1 315 ? 27.528 -14.914 15.934 1.00 39.97 315 PHE A N 1
ATOM 2387 C CA . PHE A 1 315 ? 28.029 -14.635 14.591 1.00 39.97 315 PHE A CA 1
ATOM 2388 C C . PHE A 1 315 ? 28.423 -15.955 13.927 1.00 39.97 315 PHE A C 1
ATOM 2390 O O . PHE A 1 315 ? 29.205 -16.728 14.482 1.00 39.97 315 PHE A O 1
ATOM 2397 N N . LYS A 1 316 ? 27.860 -16.233 12.750 1.00 43.16 316 LYS A N 1
ATOM 2398 C CA . LYS A 1 316 ? 28.267 -17.365 11.909 1.00 43.16 316 LYS A CA 1
ATOM 2399 C C . LYS A 1 316 ? 28.784 -16.804 10.589 1.00 43.16 316 LYS A C 1
ATOM 2401 O O . LYS A 1 316 ? 28.131 -15.936 10.017 1.00 43.16 316 LYS A O 1
ATOM 2406 N N . ARG A 1 317 ? 29.918 -17.318 10.109 1.00 47.62 317 ARG A N 1
ATOM 2407 C CA . ARG A 1 317 ? 30.490 -16.963 8.804 1.00 47.62 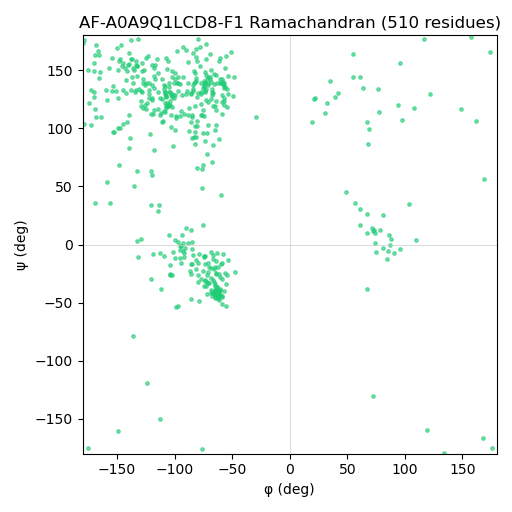317 ARG A CA 1
ATOM 2408 C C . ARG A 1 317 ? 29.569 -17.458 7.696 1.00 47.62 317 ARG A C 1
ATOM 2410 O O . ARG A 1 317 ? 29.271 -18.654 7.649 1.00 47.62 317 ARG A O 1
ATOM 2417 N N . ARG A 1 318 ? 29.045 -16.544 6.873 1.00 55.16 318 ARG A N 1
ATOM 2418 C CA . ARG A 1 318 ? 28.002 -16.845 5.870 1.00 55.16 318 ARG A CA 1
ATOM 2419 C C . ARG A 1 318 ? 28.411 -16.575 4.425 1.00 55.16 318 ARG A C 1
ATOM 2421 O O . ARG A 1 318 ? 27.690 -17.003 3.532 1.00 55.16 318 ARG A O 1
ATOM 2428 N N . GLY A 1 319 ? 29.564 -15.956 4.197 1.00 54.19 319 GLY A N 1
ATOM 2429 C CA . GLY A 1 319 ? 30.162 -15.847 2.872 1.00 54.19 319 GLY A CA 1
ATOM 2430 C C . GLY A 1 319 ? 31.627 -15.429 2.949 1.00 54.19 319 GLY A C 1
ATOM 2431 O O . GLY A 1 319 ? 32.023 -14.736 3.887 1.00 54.19 319 GLY A O 1
ATOM 2432 N N . GLU A 1 320 ? 32.423 -15.891 1.991 1.00 56.06 320 GLU A N 1
ATOM 2433 C CA . GLU A 1 320 ? 33.836 -15.549 1.817 1.00 56.06 320 GLU A CA 1
ATOM 2434 C C . GLU A 1 320 ? 34.049 -15.222 0.335 1.00 56.06 320 GLU A C 1
ATOM 2436 O O . GLU A 1 320 ? 33.546 -15.945 -0.525 1.00 56.06 320 GLU A O 1
ATOM 2441 N N . GLY A 1 321 ? 34.732 -14.119 0.044 1.00 59.09 321 GLY A N 1
ATOM 2442 C CA . GLY A 1 321 ? 35.071 -13.693 -1.314 1.00 59.09 321 GLY A CA 1
ATOM 2443 C C . GLY A 1 321 ? 36.460 -13.068 -1.347 1.00 59.09 321 GLY A C 1
ATOM 2444 O O . GLY A 1 321 ? 36.928 -12.540 -0.338 1.00 59.09 321 GLY A O 1
ATOM 2445 N N . GLU A 1 322 ? 37.138 -13.151 -2.486 1.00 59.84 322 GLU A N 1
ATOM 2446 C CA . GLU A 1 322 ? 38.440 -12.515 -2.708 1.00 59.84 322 GLU A CA 1
ATOM 2447 C C . GLU A 1 322 ? 38.260 -11.241 -3.536 1.00 59.84 322 GLU A C 1
ATOM 2449 O O . GLU A 1 322 ? 37.387 -11.185 -4.404 1.00 59.84 322 GLU A O 1
ATOM 2454 N N . LEU A 1 323 ? 39.061 -10.211 -3.246 1.00 54.03 323 LEU A N 1
ATOM 2455 C CA . LEU A 1 323 ? 39.104 -9.023 -4.095 1.00 54.03 323 LEU A CA 1
ATOM 2456 C C . LEU A 1 323 ? 39.714 -9.384 -5.454 1.00 54.03 323 LEU A C 1
ATOM 2458 O O . LEU A 1 323 ? 40.781 -9.997 -5.536 1.00 54.03 323 LEU A O 1
ATOM 2462 N N . ASP A 1 324 ? 39.042 -8.965 -6.517 1.00 59.75 324 ASP A N 1
ATOM 2463 C CA . ASP A 1 324 ? 39.564 -8.986 -7.867 1.00 59.75 324 ASP A CA 1
ATOM 2464 C C . ASP A 1 324 ? 40.641 -7.903 -8.067 1.00 59.75 324 ASP A C 1
ATOM 2466 O O . ASP A 1 324 ? 40.918 -7.052 -7.214 1.00 59.75 324 ASP A O 1
ATOM 2470 N N . LYS A 1 325 ? 41.287 -7.957 -9.232 1.00 55.41 325 LYS A N 1
ATOM 2471 C CA . LYS A 1 325 ? 42.350 -7.034 -9.660 1.00 55.41 325 LYS A CA 1
ATOM 2472 C C . LYS A 1 325 ? 41.923 -5.558 -9.713 1.00 55.41 325 LYS A C 1
ATOM 2474 O O . LYS A 1 325 ? 42.798 -4.697 -9.759 1.00 55.41 325 LYS A O 1
ATOM 2479 N N . ASP A 1 326 ? 40.619 -5.291 -9.703 1.00 55.22 326 ASP A N 1
ATOM 2480 C CA . ASP A 1 326 ? 40.012 -3.963 -9.767 1.00 55.22 326 ASP A CA 1
ATOM 2481 C C . ASP A 1 326 ? 39.474 -3.517 -8.387 1.00 55.22 326 ASP A C 1
ATOM 2483 O O . ASP A 1 326 ? 38.818 -2.482 -8.272 1.00 55.22 326 ASP A O 1
ATOM 2487 N N . GLY A 1 327 ? 39.771 -4.277 -7.323 1.00 53.38 327 GLY A N 1
ATOM 2488 C CA . GLY A 1 327 ? 39.400 -3.963 -5.943 1.00 53.38 327 GLY A CA 1
ATOM 2489 C C . GLY A 1 327 ? 37.943 -4.277 -5.594 1.00 53.38 327 GLY A C 1
ATOM 2490 O O . GLY A 1 327 ? 37.462 -3.830 -4.547 1.00 53.38 327 GLY A O 1
ATOM 2491 N N . LYS A 1 328 ? 37.238 -5.024 -6.451 1.00 53.69 328 LYS A N 1
ATOM 2492 C CA . LYS A 1 328 ? 35.852 -5.451 -6.246 1.00 53.69 328 LYS A CA 1
ATOM 2493 C C . LYS A 1 328 ? 35.817 -6.881 -5.737 1.00 53.69 328 LYS A C 1
ATOM 2495 O O . LYS A 1 328 ? 36.656 -7.695 -6.089 1.00 53.69 328 LYS A O 1
ATOM 2500 N N . PHE A 1 329 ? 34.839 -7.213 -4.911 1.00 60.06 329 PHE A N 1
ATOM 2501 C CA . PHE A 1 329 ? 34.601 -8.597 -4.510 1.00 60.06 329 PHE A CA 1
ATOM 2502 C C . PHE A 1 329 ? 33.137 -8.950 -4.736 1.00 60.06 329 PHE A C 1
ATOM 2504 O O . PHE A 1 329 ? 32.264 -8.089 -4.627 1.00 60.06 329 PHE A O 1
ATOM 2511 N N . GLU A 1 330 ? 32.880 -10.221 -5.030 1.00 54.03 330 GLU A N 1
ATOM 2512 C CA . GLU A 1 330 ? 31.534 -10.758 -5.179 1.00 54.03 330 GLU A CA 1
ATOM 2513 C C . GLU A 1 330 ? 31.367 -11.941 -4.226 1.00 54.03 330 GLU A C 1
ATOM 2515 O O . GLU A 1 330 ? 32.116 -12.917 -4.277 1.00 54.03 330 GLU A O 1
ATOM 2520 N N . VAL A 1 331 ? 30.383 -11.853 -3.333 1.00 56.91 331 VAL A N 1
ATOM 2521 C CA . VAL A 1 331 ? 30.009 -12.968 -2.458 1.00 56.91 331 VAL A CA 1
ATOM 2522 C C . VAL A 1 331 ? 28.606 -13.422 -2.820 1.00 56.91 331 VAL A C 1
ATOM 2524 O O . VAL A 1 331 ? 27.639 -12.679 -2.656 1.00 56.91 331 VAL A O 1
ATOM 2527 N N . SER A 1 332 ? 28.499 -14.668 -3.279 1.00 51.47 332 SER A N 1
ATOM 2528 C CA . SER A 1 332 ? 27.217 -15.339 -3.488 1.00 51.47 332 SER A CA 1
ATOM 2529 C C . SER A 1 332 ? 26.647 -15.793 -2.145 1.00 51.47 332 SER A C 1
ATOM 2531 O O . SER A 1 332 ? 27.182 -16.708 -1.515 1.00 51.47 332 SER A O 1
ATOM 2533 N N . LEU A 1 333 ? 25.552 -15.177 -1.693 1.00 49.97 333 LEU A N 1
ATOM 2534 C CA . LEU A 1 333 ? 24.848 -15.656 -0.502 1.00 49.97 333 LEU A CA 1
ATOM 2535 C C . LEU A 1 333 ? 24.059 -16.946 -0.811 1.00 49.97 333 LEU A C 1
ATOM 2537 O O . LEU A 1 333 ? 23.454 -17.062 -1.881 1.00 49.97 333 LEU A O 1
ATOM 2541 N N . PRO A 1 334 ? 24.030 -17.932 0.108 1.00 44.53 334 PRO A N 1
ATOM 2542 C CA . PRO A 1 334 ? 23.315 -19.180 -0.118 1.00 44.53 334 PRO A CA 1
ATOM 2543 C C . PRO A 1 334 ? 21.802 -18.955 -0.269 1.00 44.53 334 PRO A C 1
ATOM 2545 O O . PRO A 1 334 ? 21.170 -18.215 0.485 1.00 44.53 334 PRO A O 1
ATOM 2548 N N . LYS A 1 335 ? 21.213 -19.682 -1.226 1.00 42.03 335 LYS A N 1
ATOM 2549 C CA . LYS A 1 335 ? 19.786 -19.694 -1.621 1.00 42.03 335 LYS A CA 1
ATOM 2550 C C . LYS A 1 335 ? 18.796 -19.957 -0.468 1.00 42.03 335 LYS A C 1
ATOM 2552 O O . LYS A 1 335 ? 17.597 -19.738 -0.622 1.00 42.03 335 LYS A O 1
ATOM 2557 N N . GLU A 1 336 ? 19.300 -20.402 0.680 1.00 39.78 336 GLU A N 1
ATOM 2558 C CA . GLU A 1 336 ? 18.576 -20.597 1.943 1.00 39.78 336 GLU A CA 1
ATOM 2559 C C . GLU A 1 336 ? 18.031 -19.286 2.541 1.00 39.78 336 GLU A C 1
ATOM 2561 O O . GLU A 1 336 ? 17.140 -19.329 3.379 1.00 39.78 336 GLU A O 1
ATOM 2566 N N . MET A 1 337 ? 18.477 -18.110 2.078 1.00 42.19 337 MET A N 1
ATOM 2567 C CA . MET A 1 337 ? 17.951 -16.819 2.551 1.00 42.19 337 MET A CA 1
ATOM 2568 C C . MET A 1 337 ? 16.550 -16.462 2.006 1.00 42.19 337 MET A C 1
ATOM 2570 O O . MET A 1 337 ? 15.945 -15.509 2.486 1.00 42.19 337 MET A O 1
ATOM 2574 N N . LYS A 1 338 ? 16.014 -17.208 1.020 1.00 42.31 338 LYS A N 1
ATOM 2575 C CA . LYS A 1 338 ? 14.692 -16.949 0.398 1.00 42.31 338 LYS A CA 1
ATOM 2576 C C . LYS A 1 338 ? 13.557 -17.861 0.893 1.00 42.31 338 LYS A C 1
ATOM 2578 O O . LYS A 1 338 ? 12.415 -17.673 0.491 1.00 42.31 338 LYS A O 1
ATOM 2583 N N . ARG A 1 339 ? 13.842 -18.878 1.710 1.00 38.97 339 ARG A N 1
ATOM 2584 C CA . ARG A 1 339 ? 12.862 -19.903 2.112 1.00 38.97 339 ARG A CA 1
ATOM 2585 C C . ARG A 1 339 ? 13.023 -20.252 3.584 1.00 38.97 339 ARG A C 1
ATOM 2587 O O . ARG A 1 339 ? 13.685 -21.236 3.872 1.00 38.97 339 ARG A O 1
ATOM 2594 N N . ASP A 1 340 ? 12.424 -19.460 4.475 1.00 39.72 340 ASP A N 1
ATOM 2595 C CA . ASP A 1 340 ? 11.850 -20.015 5.717 1.00 39.72 340 ASP A CA 1
ATOM 2596 C C . ASP A 1 340 ? 10.976 -19.043 6.529 1.00 39.72 340 ASP A C 1
ATOM 2598 O O . ASP A 1 340 ? 10.952 -19.078 7.755 1.00 39.72 340 ASP A O 1
ATOM 2602 N N . MET A 1 341 ? 10.216 -18.160 5.881 1.00 55.69 341 MET A N 1
ATOM 2603 C CA . MET A 1 341 ? 9.127 -17.480 6.586 1.00 55.69 341 MET A CA 1
ATOM 2604 C C . MET A 1 341 ? 7.836 -17.795 5.860 1.00 55.69 341 MET A C 1
ATOM 2606 O O . MET A 1 341 ? 7.504 -17.179 4.852 1.00 55.69 341 MET A O 1
ATOM 2610 N N . ALA A 1 342 ? 7.137 -18.818 6.352 1.00 80.62 342 ALA A N 1
ATOM 2611 C CA . ALA A 1 342 ? 5.724 -18.974 6.055 1.00 80.62 342 ALA A CA 1
ATOM 2612 C C . ALA A 1 342 ? 5.015 -17.630 6.288 1.00 80.62 342 ALA A C 1
ATOM 2614 O O . ALA A 1 342 ? 5.380 -16.880 7.199 1.00 80.62 342 ALA A O 1
ATOM 2615 N N . ASN A 1 343 ? 4.014 -17.331 5.461 1.00 92.62 343 ASN A N 1
ATOM 2616 C CA . ASN A 1 343 ? 3.198 -16.134 5.617 1.00 92.62 343 ASN A CA 1
ATOM 2617 C C . ASN A 1 343 ? 2.711 -16.010 7.075 1.00 92.62 343 ASN A C 1
ATOM 2619 O O . ASN A 1 343 ? 2.152 -16.978 7.609 1.00 92.62 343 ASN A O 1
ATOM 2623 N N . PRO A 1 344 ? 2.926 -14.857 7.739 1.00 95.12 344 PRO A N 1
ATOM 2624 C CA . PRO A 1 344 ? 2.531 -14.680 9.126 1.00 95.12 344 PRO A CA 1
ATOM 2625 C C . PRO A 1 344 ? 1.036 -14.924 9.300 1.00 95.12 344 PRO A C 1
ATOM 2627 O O . PRO A 1 344 ? 0.219 -14.431 8.519 1.00 95.12 344 PRO A O 1
ATOM 2630 N N . LYS A 1 345 ? 0.672 -15.644 10.360 1.00 97.81 345 LYS A N 1
ATOM 2631 C CA . LYS A 1 345 ? -0.722 -15.787 10.775 1.00 97.81 345 LYS A CA 1
ATOM 2632 C C . LYS A 1 345 ? -0.983 -14.920 11.989 1.00 97.81 345 LYS A C 1
ATOM 2634 O O . LYS A 1 345 ? -0.240 -14.960 12.966 1.00 97.81 345 LYS A O 1
ATOM 2639 N N . VAL A 1 346 ? -2.053 -14.147 11.937 1.00 98.62 346 VAL A N 1
ATOM 2640 C CA . VAL A 1 346 ? -2.507 -13.288 13.031 1.00 98.62 346 VAL A CA 1
ATOM 2641 C C . VAL A 1 346 ? -3.943 -13.618 13.384 1.00 98.62 346 VAL A C 1
ATOM 2643 O O . VAL A 1 346 ? -4.659 -14.228 12.589 1.00 98.62 346 VAL A O 1
ATOM 2646 N N . PHE A 1 347 ? -4.374 -13.240 14.580 1.00 98.75 347 PHE A N 1
ATOM 2647 C CA . PHE A 1 347 ? -5.727 -13.519 15.038 1.00 98.75 347 PHE A CA 1
ATOM 2648 C C . PHE A 1 347 ? -6.403 -12.298 15.651 1.00 98.75 347 PHE A C 1
ATOM 2650 O O . PHE A 1 347 ? -5.740 -11.436 16.228 1.00 98.75 347 PHE A O 1
ATOM 2657 N N . PHE A 1 348 ? -7.735 -12.293 15.576 1.00 98.81 348 PHE A N 1
ATOM 2658 C CA . PHE A 1 348 ? -8.626 -11.443 16.361 1.00 98.81 348 PHE A CA 1
ATOM 2659 C C . PHE A 1 348 ? -9.603 -12.296 17.158 1.00 98.81 348 PHE A C 1
ATOM 2661 O O . PHE A 1 348 ? -10.301 -13.130 16.586 1.00 98.81 348 PHE A O 1
ATOM 2668 N N . ASP A 1 349 ? -9.713 -12.032 18.455 1.00 98.62 349 ASP A N 1
ATOM 2669 C CA . ASP A 1 349 ? -10.828 -12.492 19.277 1.00 98.62 349 ASP A CA 1
ATOM 2670 C C . ASP A 1 349 ? -11.904 -11.410 19.285 1.00 98.62 349 ASP A C 1
ATOM 2672 O O . ASP A 1 349 ? -11.700 -10.310 19.803 1.00 98.62 349 ASP A O 1
ATOM 2676 N N . LEU A 1 350 ? -13.052 -11.698 18.673 1.00 98.62 350 LEU A N 1
ATOM 2677 C CA . LEU A 1 350 ? -14.125 -10.725 18.501 1.00 98.62 350 LEU A CA 1
ATOM 2678 C C . LEU A 1 350 ? -15.188 -10.866 19.588 1.00 98.62 350 LEU A C 1
ATOM 2680 O O . LEU A 1 350 ? -15.568 -11.969 19.988 1.00 98.62 350 LEU A O 1
ATOM 2684 N N . THR A 1 351 ? -15.736 -9.729 20.011 1.00 98.62 351 THR A N 1
ATOM 2685 C CA . THR A 1 351 ? -16.970 -9.662 20.802 1.00 98.62 351 THR A CA 1
ATOM 2686 C C . THR A 1 351 ? -18.045 -8.900 20.037 1.00 98.62 351 THR A C 1
ATOM 2688 O O . THR A 1 351 ? -17.747 -7.944 19.322 1.00 98.62 351 THR A O 1
ATOM 2691 N N . ILE A 1 352 ? -19.303 -9.318 20.184 1.00 98.44 352 ILE A N 1
ATOM 2692 C CA . ILE A 1 352 ? -20.473 -8.672 19.582 1.00 98.44 352 ILE A CA 1
ATOM 2693 C C . ILE A 1 352 ? -21.457 -8.342 20.702 1.00 98.44 352 ILE A C 1
ATOM 2695 O O . ILE A 1 352 ? -21.962 -9.229 21.387 1.00 98.44 352 ILE A O 1
ATOM 2699 N N . GLY A 1 353 ? -21.724 -7.054 20.922 1.00 97.06 353 GLY A N 1
ATOM 2700 C CA . GLY A 1 353 ? -22.563 -6.600 22.037 1.00 97.06 353 GLY A CA 1
ATOM 2701 C C . GLY A 1 353 ? -21.994 -6.974 23.410 1.00 97.06 353 GLY A C 1
ATOM 2702 O O . GLY A 1 353 ? -22.759 -7.240 24.332 1.00 97.06 353 GLY A O 1
ATOM 2703 N N . GLY A 1 354 ? -20.664 -7.056 23.525 1.00 96.31 354 GLY A N 1
ATOM 2704 C CA . GLY A 1 354 ? -19.957 -7.458 24.745 1.00 96.31 354 GLY A CA 1
ATOM 2705 C C . GLY A 1 354 ? -19.882 -8.969 24.987 1.00 96.31 354 GLY A C 1
ATOM 2706 O O . GLY A 1 354 ? -19.239 -9.384 25.945 1.00 96.31 354 GLY A O 1
ATOM 2707 N N . GLN A 1 355 ? -20.494 -9.797 24.135 1.00 97.81 355 GLN A N 1
ATOM 2708 C CA . GLN A 1 355 ? -20.415 -11.258 24.236 1.00 97.81 355 GLN A CA 1
ATOM 2709 C C . GLN A 1 355 ? -19.333 -11.814 23.299 1.00 97.81 355 GLN A C 1
ATOM 2711 O O . GLN A 1 355 ? -19.253 -11.348 22.159 1.00 97.81 355 GLN A O 1
ATOM 2716 N N . PRO A 1 356 ? -18.520 -12.803 23.718 1.00 98.25 356 PRO A N 1
ATOM 2717 C CA . PRO A 1 356 ? -17.552 -13.462 22.840 1.00 98.25 356 PRO A CA 1
ATOM 2718 C C . PRO A 1 356 ? -18.226 -14.069 21.602 1.00 98.25 356 PRO A C 1
ATOM 2720 O O . PRO A 1 356 ? -19.177 -14.839 21.719 1.00 98.25 356 PRO A O 1
ATOM 2723 N N . ALA A 1 357 ? -17.737 -13.718 20.414 1.00 97.75 357 ALA A N 1
ATOM 2724 C CA . ALA A 1 357 ? -18.265 -14.196 19.135 1.00 97.75 357 ALA A CA 1
ATOM 2725 C C . ALA A 1 357 ? -17.401 -15.298 18.502 1.00 97.75 357 ALA A C 1
ATOM 2727 O O . ALA A 1 357 ? -17.921 -16.119 17.742 1.00 97.75 357 ALA A O 1
ATOM 2728 N N . GLY A 1 358 ? -16.107 -15.320 18.831 1.00 98.00 358 GLY A N 1
ATOM 2729 C CA . GLY A 1 358 ? -15.137 -16.312 18.373 1.00 98.00 358 GLY A CA 1
ATOM 2730 C C . GLY A 1 358 ? -13.829 -15.682 17.896 1.00 98.00 358 GLY A C 1
ATOM 2731 O O . GLY A 1 358 ? -13.670 -14.459 17.916 1.00 98.00 358 GLY A O 1
ATOM 2732 N N . ARG A 1 359 ? -12.907 -16.543 17.458 1.00 98.50 359 ARG A N 1
ATOM 2733 C CA . ARG A 1 359 ? -11.607 -16.163 16.902 1.00 98.50 359 ARG A CA 1
ATOM 2734 C C . ARG A 1 359 ? -11.646 -16.159 15.379 1.00 98.50 359 ARG A C 1
ATOM 2736 O O . ARG A 1 359 ? -12.198 -17.074 14.776 1.00 98.50 359 ARG A O 1
ATOM 2743 N N . VAL A 1 360 ? -11.009 -15.163 14.776 1.00 98.56 360 VAL A N 1
ATOM 2744 C CA . VAL A 1 360 ? -10.725 -15.080 13.341 1.00 98.56 360 VAL A CA 1
ATOM 2745 C C . VAL A 1 360 ? -9.221 -15.185 13.162 1.00 98.56 360 VAL A C 1
ATOM 2747 O O . VAL A 1 360 ? -8.493 -14.412 13.780 1.00 98.56 360 VAL A O 1
ATOM 2750 N N . VAL A 1 361 ? -8.755 -16.113 12.329 1.00 98.62 361 VAL A N 1
ATOM 2751 C CA . VAL A 1 361 ? -7.336 -16.245 11.972 1.00 98.62 361 VAL A CA 1
ATOM 2752 C C . VAL A 1 361 ? -7.154 -15.790 10.535 1.00 98.62 361 VAL A C 1
ATOM 2754 O O . VAL A 1 361 ? -7.895 -16.206 9.645 1.00 98.62 361 VAL A O 1
ATOM 2757 N N . MET A 1 362 ? -6.163 -14.935 10.312 1.00 98.62 362 MET A N 1
ATOM 2758 C CA . MET A 1 362 ? -5.834 -14.365 9.013 1.00 98.62 362 MET A CA 1
ATOM 2759 C C . MET A 1 362 ? -4.389 -14.695 8.659 1.00 98.62 362 MET A C 1
ATOM 2761 O O . MET A 1 362 ? -3.490 -14.524 9.480 1.00 98.62 362 MET A O 1
ATOM 2765 N N . GLU A 1 363 ? -4.172 -15.156 7.436 1.00 98.19 363 GLU A N 1
ATOM 2766 C CA . GLU A 1 363 ? -2.853 -15.270 6.822 1.00 98.19 363 GLU A CA 1
ATOM 2767 C C . GLU A 1 363 ? -2.530 -13.961 6.098 1.00 98.19 363 GLU A C 1
ATOM 2769 O O . GLU A 1 363 ? -3.364 -13.440 5.353 1.00 98.19 363 GLU A O 1
ATOM 2774 N N . LEU A 1 364 ? -1.329 -13.430 6.317 1.00 98.12 364 LEU A N 1
ATOM 2775 C CA . LEU A 1 364 ? -0.851 -12.198 5.699 1.00 98.12 364 LEU A CA 1
ATOM 2776 C C . LEU A 1 364 ? 0.127 -12.528 4.573 1.00 98.12 364 LEU A C 1
ATOM 2778 O O . LEU A 1 364 ? 1.092 -13.254 4.792 1.00 98.12 364 LEU A O 1
ATOM 2782 N N . PHE A 1 365 ? -0.091 -11.965 3.389 1.00 96.44 365 PHE A N 1
ATOM 2783 C CA . PHE A 1 365 ? 0.722 -12.181 2.191 1.00 96.44 365 PHE A CA 1
ATOM 2784 C C . PHE A 1 365 ? 2.042 -11.403 2.274 1.00 96.44 365 PHE A C 1
ATOM 2786 O O . PHE A 1 365 ? 2.273 -10.464 1.515 1.00 96.44 365 PHE A O 1
ATOM 2793 N N . ALA A 1 366 ? 2.906 -11.755 3.227 1.00 91.75 366 ALA A N 1
ATOM 2794 C CA . ALA A 1 366 ? 4.221 -11.134 3.387 1.00 91.75 366 ALA A CA 1
ATOM 2795 C C . ALA A 1 366 ? 5.156 -11.435 2.203 1.00 91.75 366 ALA A C 1
ATOM 2797 O O . ALA A 1 366 ? 6.099 -10.691 1.958 1.00 91.75 366 ALA A O 1
ATOM 2798 N N . ASP A 1 367 ? 4.867 -12.495 1.449 1.00 86.06 367 ASP A N 1
ATOM 2799 C CA . ASP A 1 367 ? 5.515 -12.830 0.182 1.00 86.06 367 ASP A CA 1
ATOM 2800 C C . ASP A 1 367 ? 5.231 -11.823 -0.949 1.00 86.06 367 ASP A C 1
ATOM 2802 O O . ASP A 1 367 ? 6.068 -11.639 -1.829 1.00 86.06 367 ASP A O 1
ATOM 2806 N N . THR A 1 368 ? 4.060 -11.180 -0.934 1.00 86.94 368 THR A N 1
ATOM 2807 C CA . THR A 1 368 ? 3.577 -10.304 -2.015 1.00 86.94 368 THR A CA 1
ATOM 2808 C C . THR A 1 368 ? 3.531 -8.837 -1.588 1.00 86.94 368 THR A C 1
ATOM 2810 O O . THR A 1 368 ? 3.824 -7.949 -2.381 1.00 86.94 368 THR A O 1
ATOM 2813 N N . THR A 1 369 ? 3.144 -8.572 -0.343 1.00 92.12 369 THR A N 1
ATOM 2814 C CA . THR A 1 369 ? 2.976 -7.239 0.253 1.00 92.12 369 THR A CA 1
ATOM 2815 C C . THR A 1 369 ? 3.663 -7.190 1.628 1.00 92.12 369 THR A C 1
ATOM 2817 O O . THR A 1 369 ? 2.975 -7.090 2.650 1.00 92.12 369 THR A O 1
ATOM 2820 N N . PRO A 1 370 ? 5.001 -7.352 1.704 1.00 92.62 370 PRO A N 1
ATOM 2821 C CA . PRO A 1 370 ? 5.739 -7.450 2.966 1.00 92.62 370 PRO A CA 1
ATOM 2822 C C . PRO A 1 370 ? 5.531 -6.250 3.893 1.00 92.62 370 PRO A C 1
ATOM 2824 O O . PRO A 1 370 ? 5.374 -6.434 5.100 1.00 92.62 370 PRO A O 1
ATOM 2827 N N . LYS A 1 371 ? 5.490 -5.026 3.358 1.00 92.19 371 LYS A N 1
ATOM 2828 C CA . LYS A 1 371 ? 5.331 -3.805 4.158 1.00 92.19 371 LYS A CA 1
ATOM 2829 C C . LYS A 1 371 ? 3.912 -3.683 4.714 1.00 92.19 371 LYS A C 1
ATOM 2831 O O . LYS A 1 371 ? 3.714 -3.353 5.882 1.00 92.19 371 LYS A O 1
ATOM 2836 N N . THR A 1 372 ? 2.908 -3.986 3.901 1.00 96.38 372 THR A N 1
ATOM 2837 C CA . THR A 1 372 ? 1.500 -3.950 4.316 1.00 96.38 372 THR A CA 1
ATOM 2838 C C . THR A 1 372 ? 1.200 -5.063 5.324 1.00 96.38 372 THR A C 1
ATOM 2840 O O . THR A 1 372 ? 0.550 -4.819 6.345 1.00 96.38 372 THR A O 1
ATOM 2843 N N . ALA A 1 373 ? 1.738 -6.265 5.089 1.00 97.31 373 ALA A N 1
ATOM 2844 C CA . ALA A 1 373 ? 1.640 -7.396 6.004 1.00 97.31 373 ALA A CA 1
ATOM 2845 C C . ALA A 1 373 ? 2.326 -7.105 7.348 1.00 97.31 373 ALA A C 1
ATOM 2847 O O . ALA A 1 373 ? 1.721 -7.337 8.394 1.00 97.31 373 ALA A O 1
ATOM 2848 N N . ASP A 1 374 ? 3.545 -6.551 7.350 1.00 97.31 374 ASP A N 1
ATOM 2849 C CA . ASP A 1 374 ? 4.255 -6.215 8.590 1.00 97.31 374 ASP A CA 1
ATOM 2850 C C . ASP A 1 374 ? 3.545 -5.111 9.386 1.00 97.31 374 ASP A C 1
ATOM 2852 O O . ASP A 1 374 ? 3.416 -5.230 10.605 1.00 97.31 374 ASP A O 1
ATOM 2856 N N . ASN A 1 375 ? 2.985 -4.096 8.715 1.00 98.38 375 ASN A N 1
ATOM 2857 C CA . ASN A 1 375 ? 2.136 -3.096 9.367 1.00 98.38 375 ASN A CA 1
ATOM 2858 C C . ASN A 1 375 ? 0.975 -3.748 10.121 1.00 98.38 375 ASN A C 1
ATOM 2860 O O . ASN A 1 375 ? 0.792 -3.507 11.313 1.00 98.38 375 ASN A O 1
ATOM 2864 N N . PHE A 1 376 ? 0.207 -4.604 9.449 1.00 98.75 376 PHE A N 1
ATOM 2865 C CA . PHE A 1 376 ? -0.940 -5.249 10.077 1.00 98.75 376 PHE A CA 1
ATOM 2866 C C . PHE A 1 376 ? -0.526 -6.206 11.201 1.00 98.75 376 PHE A C 1
ATOM 2868 O O . PHE A 1 376 ? -1.142 -6.209 12.267 1.00 98.75 376 PHE A O 1
ATOM 2875 N N . ARG A 1 377 ? 0.542 -6.981 10.990 1.00 98.50 377 ARG A N 1
ATOM 2876 C CA . ARG A 1 377 ? 1.113 -7.907 11.975 1.00 98.50 377 ARG A CA 1
ATOM 2877 C C . ARG A 1 377 ? 1.541 -7.185 13.248 1.00 98.50 377 ARG A C 1
ATOM 2879 O O . ARG A 1 377 ? 1.113 -7.564 14.335 1.00 98.50 377 ARG A O 1
ATOM 2886 N N . ALA A 1 378 ? 2.326 -6.121 13.119 1.00 97.69 378 ALA A N 1
ATOM 2887 C CA . ALA A 1 378 ? 2.801 -5.333 14.249 1.00 97.69 378 ALA A CA 1
ATOM 2888 C C . ALA A 1 378 ? 1.656 -4.615 14.988 1.00 97.69 378 ALA A C 1
ATOM 2890 O O . ALA A 1 378 ? 1.692 -4.500 16.211 1.00 97.69 378 ALA A O 1
ATOM 2891 N N . LEU A 1 379 ? 0.612 -4.180 14.271 1.00 98.56 379 LEU A N 1
ATOM 2892 C CA . LEU A 1 379 ? -0.607 -3.634 14.879 1.00 98.56 379 LEU A CA 1
ATOM 2893 C C . LEU A 1 379 ? -1.455 -4.707 15.580 1.00 98.56 379 LEU A C 1
ATOM 2895 O O . LEU A 1 379 ? -2.211 -4.377 16.491 1.00 98.56 379 LEU A O 1
ATOM 2899 N N . CYS A 1 380 ? -1.333 -5.985 15.209 1.00 98.56 380 CYS A N 1
ATOM 2900 C CA . CYS A 1 380 ? -1.935 -7.086 15.965 1.00 98.56 380 CYS A CA 1
ATOM 2901 C C . CYS A 1 380 ? -1.170 -7.379 17.261 1.00 98.56 380 CYS A C 1
ATOM 2903 O O . CYS A 1 380 ? -1.802 -7.723 18.250 1.00 98.56 380 CYS A O 1
ATOM 2905 N N . THR A 1 381 ? 0.162 -7.261 17.274 1.00 97.88 381 THR A N 1
ATOM 2906 C CA . THR A 1 381 ? 0.984 -7.545 18.469 1.00 97.88 381 THR A CA 1
ATOM 2907 C C . THR A 1 381 ? 1.121 -6.349 19.411 1.00 97.88 381 THR A C 1
ATOM 2909 O O . THR A 1 381 ? 1.386 -6.527 20.599 1.00 97.88 381 THR A O 1
ATOM 2912 N N . GLY A 1 382 ? 0.985 -5.124 18.897 1.00 97.12 382 GLY A N 1
ATOM 2913 C CA . GLY A 1 382 ? 1.233 -3.899 19.659 1.00 97.12 382 GLY A CA 1
ATOM 2914 C C . GLY A 1 382 ? 2.717 -3.625 19.934 1.00 97.12 382 GLY A C 1
ATOM 2915 O O . GLY A 1 382 ? 3.045 -2.750 20.735 1.00 97.12 382 GLY A O 1
ATOM 2916 N N . GLU A 1 383 ? 3.635 -4.351 19.285 1.00 96.00 383 GLU A N 1
ATOM 2917 C CA . GLU A 1 383 ? 5.074 -4.331 19.599 1.00 96.00 383 GLU A CA 1
ATOM 2918 C C . GLU A 1 383 ? 5.762 -2.979 19.341 1.00 96.00 383 GLU A C 1
ATOM 2920 O O . GLU A 1 383 ? 6.841 -2.718 19.869 1.00 96.00 383 GLU A O 1
ATOM 2925 N N . LYS A 1 384 ? 5.149 -2.108 18.529 1.00 95.44 384 LYS A N 1
ATOM 2926 C CA . LYS A 1 384 ? 5.693 -0.785 18.178 1.00 95.44 384 LYS A CA 1
ATOM 2927 C C . LYS A 1 384 ? 5.366 0.300 19.210 1.00 95.44 384 LYS A C 1
ATOM 2929 O O . LYS A 1 384 ? 5.766 1.447 19.031 1.00 95.44 384 LYS A O 1
ATOM 2934 N N . GLY A 1 385 ? 4.681 -0.044 20.302 1.00 95.75 385 GLY A N 1
ATOM 2935 C CA . GLY A 1 385 ? 4.432 0.870 21.413 1.00 95.75 385 GLY A CA 1
ATOM 2936 C C . GLY A 1 385 ? 3.412 1.960 21.075 1.00 95.75 385 GLY A C 1
ATOM 2937 O O . GLY A 1 385 ? 2.307 1.665 20.627 1.00 95.75 385 GLY A O 1
ATOM 2938 N N . VAL A 1 386 ? 3.751 3.221 21.353 1.00 96.50 386 VAL A N 1
ATOM 2939 C CA . VAL A 1 386 ? 2.844 4.374 21.221 1.00 96.50 386 VAL A CA 1
ATOM 2940 C C . VAL A 1 386 ? 3.153 5.148 19.939 1.00 96.50 386 VAL A C 1
ATOM 2942 O O . VAL A 1 386 ? 4.302 5.509 19.696 1.00 96.50 386 VAL A O 1
ATOM 2945 N N . GLY A 1 387 ? 2.121 5.412 19.134 1.00 94.38 387 GLY A N 1
ATOM 2946 C CA . GLY A 1 387 ? 2.219 6.176 17.889 1.00 94.38 387 GLY A CA 1
ATOM 2947 C C . GLY A 1 387 ? 2.271 7.690 18.110 1.00 94.38 387 GLY A C 1
ATOM 2948 O O . GLY A 1 387 ? 2.116 8.189 19.228 1.00 94.38 387 GLY A O 1
ATOM 2949 N N . LYS A 1 388 ? 2.429 8.456 17.026 1.00 93.31 388 LYS A N 1
ATOM 2950 C CA . LYS A 1 388 ? 2.448 9.931 17.053 1.00 93.31 388 LYS A CA 1
ATOM 2951 C C . LYS A 1 388 ? 1.113 10.524 17.505 1.00 93.31 388 LYS A C 1
ATOM 2953 O O . LYS A 1 388 ? 1.083 11.630 18.036 1.00 93.31 388 LYS A O 1
ATOM 2958 N N . SER A 1 389 ? 0.021 9.783 17.339 1.00 90.81 389 SER A N 1
ATOM 2959 C CA . SER A 1 389 ? -1.305 10.118 17.872 1.00 90.81 389 SER A CA 1
ATOM 2960 C C . SER A 1 389 ? -1.410 10.033 19.405 1.00 90.81 389 SER A C 1
ATOM 2962 O O . SER A 1 389 ? -2.449 10.385 19.966 1.00 90.81 389 SER A O 1
ATOM 2964 N N . GLY A 1 390 ? -0.371 9.553 20.101 1.00 94.44 390 GLY A N 1
ATOM 2965 C CA . GLY A 1 390 ? -0.382 9.341 21.552 1.00 94.44 390 GLY A CA 1
ATOM 2966 C C . GLY A 1 390 ? -1.201 8.121 21.990 1.00 94.44 390 GLY A C 1
ATOM 2967 O O . GLY A 1 390 ? -1.457 7.940 23.180 1.00 94.44 390 GLY A O 1
ATOM 2968 N N . LYS A 1 391 ? -1.629 7.283 21.039 1.00 95.88 391 LYS A N 1
ATOM 2969 C CA . LYS A 1 391 ? -2.352 6.030 21.278 1.00 95.88 391 LYS A CA 1
ATOM 2970 C C . LYS A 1 391 ? -1.437 4.829 21.013 1.00 95.88 391 LYS A C 1
ATOM 2972 O O . LYS A 1 391 ? -0.530 4.938 20.186 1.00 95.88 391 LYS A O 1
ATOM 2977 N N . PRO A 1 392 ? -1.646 3.685 21.688 1.00 97.62 392 PRO A N 1
ATOM 2978 C CA . PRO A 1 392 ? -0.945 2.452 21.347 1.00 97.62 392 PRO A CA 1
ATOM 2979 C C . PRO A 1 392 ? -1.190 2.067 19.883 1.00 97.62 392 PRO A C 1
ATOM 2981 O O . PRO A 1 392 ? -2.334 2.089 19.431 1.00 97.62 392 PRO A O 1
ATOM 2984 N N . LEU A 1 393 ? -0.135 1.690 19.162 1.00 98.12 393 LEU A N 1
ATOM 2985 C CA . LEU A 1 393 ? -0.204 1.121 17.814 1.00 98.12 393 LEU A CA 1
ATOM 2986 C C . LEU A 1 393 ? -0.683 -0.335 17.903 1.00 98.12 393 LEU A C 1
ATOM 2988 O O . LEU A 1 393 ? 0.097 -1.264 17.713 1.00 98.12 393 LEU A O 1
ATOM 2992 N N . HIS A 1 394 ? -1.947 -0.532 18.285 1.00 98.62 394 HIS A N 1
ATOM 2993 C CA . HIS A 1 394 ? -2.487 -1.843 18.639 1.00 98.62 394 HIS A CA 1
ATOM 2994 C C . HIS A 1 394 ? -3.991 -1.934 18.339 1.00 98.62 394 HIS A C 1
ATOM 2996 O O . HIS A 1 394 ? -4.763 -1.061 18.737 1.00 98.62 394 HIS A O 1
ATOM 3002 N N . TYR A 1 395 ? -4.431 -3.009 17.678 1.00 98.81 395 TYR A N 1
ATOM 3003 C CA . TYR A 1 395 ? -5.849 -3.230 17.369 1.00 98.81 395 TYR A CA 1
ATOM 3004 C C . TYR A 1 395 ? -6.701 -3.640 18.571 1.00 98.81 395 TYR A C 1
ATOM 3006 O O . TYR A 1 395 ? -7.928 -3.522 18.499 1.00 98.81 395 TYR A O 1
ATOM 3014 N N . LYS A 1 396 ? -6.100 -4.096 19.673 1.00 98.44 396 LYS A N 1
ATOM 3015 C CA . LYS A 1 396 ? -6.829 -4.494 20.878 1.00 98.44 396 LYS A CA 1
ATOM 3016 C C . LYS A 1 396 ? -7.693 -3.347 21.407 1.00 98.44 396 LYS A C 1
ATOM 3018 O O . LYS A 1 396 ? -7.203 -2.263 21.708 1.00 98.44 396 LYS A O 1
ATOM 3023 N N . GLY A 1 397 ? -8.991 -3.602 21.533 1.00 97.75 397 GLY A N 1
ATOM 3024 C CA . GLY A 1 397 ? -10.009 -2.636 21.946 1.00 97.75 397 GLY A CA 1
ATOM 3025 C C . GLY A 1 397 ? -10.576 -1.774 20.814 1.00 97.75 397 GLY A C 1
ATOM 3026 O O . GLY A 1 397 ? -11.531 -1.034 21.048 1.00 97.75 397 GLY A O 1
ATOM 3027 N N . SER A 1 398 ? -10.042 -1.865 19.591 1.00 98.00 398 SER A N 1
ATOM 3028 C CA . SER A 1 398 ? -10.613 -1.176 18.429 1.00 98.00 398 SER A CA 1
ATOM 3029 C C . SER A 1 398 ? -11.914 -1.839 17.963 1.00 98.00 398 SER A C 1
ATOM 3031 O O . SER A 1 398 ? -12.201 -2.998 18.279 1.00 98.00 398 SER A O 1
ATOM 3033 N N . THR A 1 399 ? -12.732 -1.091 17.221 1.00 98.00 399 THR A N 1
ATOM 3034 C CA . THR A 1 399 ? -14.061 -1.545 16.790 1.00 98.00 399 THR A CA 1
ATOM 3035 C C . THR A 1 399 ? -14.175 -1.652 15.276 1.00 98.00 399 THR A C 1
ATOM 3037 O O . THR A 1 399 ? -13.483 -0.959 14.522 1.00 98.00 399 THR A O 1
ATOM 3040 N N . PHE A 1 400 ? -15.086 -2.513 14.823 1.00 98.50 400 PHE A N 1
ATOM 3041 C CA . PHE A 1 400 ? -15.548 -2.492 13.441 1.00 98.50 400 PHE A CA 1
ATOM 3042 C C . PHE A 1 400 ? -16.614 -1.401 13.348 1.00 98.50 400 PHE A C 1
ATOM 3044 O O . PHE A 1 400 ? -17.787 -1.613 13.665 1.00 98.50 400 PHE A O 1
ATOM 3051 N N . HIS A 1 401 ? -16.167 -0.197 12.999 1.00 98.12 401 HIS A N 1
ATOM 3052 C CA . HIS A 1 401 ? -16.978 1.017 13.025 1.00 98.12 401 HIS A CA 1
ATOM 3053 C C . HIS A 1 401 ? -17.902 1.139 11.803 1.00 98.12 401 HIS A C 1
ATOM 3055 O O . HIS A 1 401 ? -18.850 1.925 11.839 1.00 98.12 401 HIS A O 1
ATOM 3061 N N . ARG A 1 402 ? -17.648 0.366 10.734 1.00 98.44 402 ARG A N 1
ATOM 3062 C CA . ARG A 1 402 ? -18.471 0.353 9.522 1.00 98.44 402 ARG A CA 1
ATOM 3063 C C . ARG A 1 402 ? -18.642 -1.067 8.977 1.00 98.44 402 ARG A C 1
ATOM 3065 O O . ARG A 1 402 ? -17.700 -1.651 8.460 1.00 98.44 402 ARG A O 1
ATOM 3072 N N . VAL A 1 403 ? -19.852 -1.613 9.041 1.00 98.56 403 VAL A N 1
ATOM 3073 C CA . VAL A 1 403 ? -20.189 -2.965 8.568 1.00 98.56 403 VAL A CA 1
ATOM 3074 C C . VAL A 1 403 ? -21.405 -2.913 7.649 1.00 98.56 403 VAL A C 1
ATOM 3076 O O . VAL A 1 403 ? -22.488 -2.500 8.072 1.00 98.56 403 VAL A O 1
ATOM 3079 N N . ILE A 1 404 ? -21.223 -3.333 6.394 1.00 98.44 404 ILE A N 1
ATOM 3080 C CA . ILE A 1 404 ? -22.259 -3.323 5.353 1.00 98.44 404 ILE A CA 1
ATOM 3081 C C . ILE A 1 404 ? -22.505 -4.768 4.888 1.00 98.44 404 ILE A C 1
ATOM 3083 O O . ILE A 1 404 ? -21.618 -5.344 4.250 1.00 98.44 404 ILE A O 1
ATOM 3087 N N . PRO A 1 405 ? -23.689 -5.347 5.175 1.00 98.12 405 PRO A N 1
ATOM 3088 C CA . PRO A 1 405 ? -24.047 -6.689 4.722 1.00 98.12 405 PRO A CA 1
ATOM 3089 C C . PRO A 1 405 ? -23.993 -6.835 3.198 1.00 98.12 405 PRO A C 1
ATOM 3091 O O . PRO A 1 405 ? -24.440 -5.950 2.470 1.00 98.12 405 PRO A O 1
ATOM 3094 N N . GLY A 1 406 ? -23.459 -7.958 2.718 1.00 96.19 406 GLY A N 1
ATOM 3095 C CA . GLY A 1 406 ? -23.225 -8.237 1.302 1.00 96.19 406 GLY A CA 1
ATOM 3096 C C . GLY A 1 406 ? -22.060 -7.454 0.694 1.00 96.19 406 GLY A C 1
ATOM 3097 O O . GLY A 1 406 ? -21.935 -7.417 -0.528 1.00 96.19 406 GLY A O 1
ATOM 3098 N N . PHE A 1 407 ? -21.230 -6.809 1.518 1.00 98.06 407 PHE A N 1
ATOM 3099 C CA . PHE A 1 407 ? -20.103 -6.011 1.053 1.00 98.06 407 PHE A CA 1
ATOM 3100 C C . PHE A 1 407 ? -18.836 -6.277 1.874 1.00 98.06 407 PHE A C 1
ATOM 3102 O O . PHE A 1 407 ? -17.946 -6.992 1.404 1.00 98.06 407 PHE A O 1
ATOM 3109 N N . MET A 1 408 ? -18.726 -5.698 3.074 1.00 98.31 408 MET A N 1
ATOM 3110 C CA . MET A 1 408 ? -17.513 -5.788 3.893 1.00 98.31 408 MET A CA 1
ATOM 3111 C C . MET A 1 408 ? -17.722 -5.363 5.355 1.00 98.31 408 MET A C 1
ATOM 3113 O O . MET A 1 408 ? -18.672 -4.655 5.706 1.00 98.31 408 MET A O 1
ATOM 3117 N N . CYS A 1 409 ? -16.765 -5.763 6.191 1.00 98.62 409 CYS A N 1
ATOM 3118 C CA . CYS A 1 409 ? -16.605 -5.359 7.584 1.00 98.62 409 CYS A CA 1
ATOM 3119 C C . CYS A 1 409 ? -15.324 -4.522 7.738 1.00 98.62 409 CYS A C 1
ATOM 3121 O O . CYS A 1 409 ? -14.233 -5.075 7.606 1.00 98.62 409 CYS A O 1
ATOM 3123 N N . GLN A 1 410 ? -15.436 -3.223 8.028 1.00 98.75 410 GLN A N 1
ATOM 3124 C CA . GLN A 1 410 ? -14.313 -2.288 8.169 1.00 98.75 410 GLN A CA 1
ATOM 3125 C C . GLN A 1 410 ? -14.036 -1.933 9.637 1.00 98.75 410 GLN A C 1
ATOM 3127 O O . GLN A 1 410 ? -14.948 -1.624 10.413 1.00 98.75 410 GLN A O 1
ATOM 3132 N N . GLY A 1 411 ? -12.752 -1.943 9.999 1.00 98.44 411 GLY A N 1
ATOM 3133 C CA . GLY A 1 411 ? -12.243 -1.660 11.339 1.00 98.44 411 GLY A CA 1
ATOM 3134 C C . GLY A 1 411 ? -10.853 -1.022 11.312 1.00 98.44 411 GLY A C 1
ATOM 3135 O O . GLY A 1 411 ? -10.441 -0.447 10.307 1.00 98.44 411 GLY A O 1
ATOM 3136 N N . GLY A 1 412 ? -10.138 -1.097 12.436 1.00 97.75 412 GLY A N 1
ATOM 3137 C CA . GLY A 1 412 ? -8.735 -0.671 12.527 1.00 97.75 412 GLY A CA 1
ATOM 3138 C C . GLY A 1 412 ? -8.499 0.805 12.866 1.00 97.75 412 GLY A C 1
ATOM 3139 O O . GLY A 1 412 ? -7.353 1.246 12.918 1.00 97.75 412 GLY A O 1
ATOM 3140 N N . ASP A 1 413 ? -9.550 1.574 13.155 1.00 98.12 413 ASP A N 1
ATOM 3141 C CA . ASP A 1 413 ? -9.413 2.904 13.759 1.00 98.12 413 ASP A CA 1
ATOM 3142 C C . ASP A 1 413 ? -9.302 2.771 15.286 1.00 98.12 413 ASP A C 1
ATOM 3144 O O . ASP A 1 413 ? -10.306 2.720 15.996 1.00 98.12 413 ASP A O 1
ATOM 3148 N N . PHE A 1 414 ? -8.074 2.679 15.797 1.00 97.38 414 PHE A N 1
ATOM 3149 C CA . PHE A 1 414 ? -7.791 2.619 17.236 1.00 97.38 414 PHE A CA 1
ATOM 3150 C C . PHE A 1 414 ? -7.559 4.002 17.871 1.00 97.38 414 PHE A C 1
ATOM 3152 O O . PHE A 1 414 ? -7.352 4.090 19.084 1.00 97.38 414 PHE A O 1
ATOM 3159 N N . THR A 1 415 ? -7.579 5.090 17.088 1.00 96.31 415 THR A N 1
ATOM 3160 C CA . THR A 1 415 ? -7.317 6.439 17.614 1.00 96.31 415 THR A CA 1
ATOM 3161 C C . THR A 1 415 ? -8.604 7.198 17.912 1.00 96.31 415 THR A C 1
ATOM 3163 O O . THR A 1 415 ? -8.776 7.664 19.042 1.00 96.31 415 THR A O 1
ATOM 3166 N N . ALA A 1 416 ? -9.516 7.284 16.939 1.00 95.56 416 ALA A N 1
ATOM 3167 C CA . ALA A 1 416 ? -10.808 7.958 17.062 1.00 95.56 416 ALA A CA 1
ATOM 3168 C C . ALA A 1 416 ? -11.978 6.970 17.216 1.00 95.56 416 ALA A C 1
ATOM 3170 O O . ALA A 1 416 ? -13.000 7.316 17.809 1.00 95.56 416 ALA A O 1
ATOM 3171 N N . GLY A 1 417 ? -11.827 5.736 16.724 1.00 94.06 417 GLY A N 1
ATOM 3172 C CA . GLY A 1 417 ? -12.828 4.673 16.856 1.00 94.06 417 GLY A CA 1
ATOM 3173 C C . GLY A 1 417 ? -14.088 4.858 16.007 1.00 94.06 417 GLY A C 1
ATOM 3174 O O . GLY A 1 417 ? -15.084 4.183 16.258 1.00 94.06 417 GLY A O 1
ATOM 3175 N N . ASN A 1 418 ? -14.078 5.769 15.033 1.00 93.75 418 ASN A N 1
ATOM 3176 C CA . ASN A 1 418 ? -15.260 6.163 14.255 1.00 93.75 418 ASN A CA 1
ATOM 3177 C C . ASN A 1 418 ? -15.013 6.212 12.733 1.00 93.75 418 ASN A C 1
ATOM 3179 O O . ASN A 1 418 ? -15.918 6.578 11.984 1.00 93.75 418 ASN A O 1
ATOM 3183 N N . GLY A 1 419 ? -13.811 5.848 12.282 1.00 93.81 419 GLY A N 1
ATOM 3184 C CA . GLY A 1 419 ? -13.399 5.834 10.880 1.00 93.81 419 GLY A CA 1
ATOM 3185 C C . GLY A 1 419 ? -12.662 7.093 10.421 1.00 93.81 419 GLY A C 1
ATOM 3186 O O . GLY A 1 419 ? -12.187 7.123 9.287 1.00 93.81 419 GLY A O 1
ATOM 3187 N N . THR A 1 420 ? -12.513 8.121 11.265 1.00 94.88 420 THR A N 1
ATOM 3188 C CA . THR A 1 420 ? -11.737 9.331 10.921 1.00 94.88 420 THR A CA 1
ATOM 3189 C C . THR A 1 420 ? -10.272 9.249 11.347 1.00 94.88 420 THR A C 1
ATOM 3191 O O . THR A 1 420 ? -9.503 10.160 11.048 1.00 94.88 420 THR A O 1
ATOM 3194 N N . GLY A 1 421 ? -9.900 8.207 12.096 1.00 95.19 421 GLY A N 1
ATOM 3195 C CA . GLY A 1 421 ? -8.573 8.036 12.674 1.00 95.19 421 GLY A CA 1
ATOM 3196 C C . GLY A 1 421 ? -7.766 6.878 12.082 1.00 95.19 421 GLY A C 1
ATOM 3197 O O . GLY A 1 421 ? -7.910 6.505 10.916 1.00 95.19 421 GLY A O 1
ATOM 3198 N N . GLY A 1 422 ? -6.910 6.310 12.924 1.00 96.00 422 GLY A N 1
ATOM 3199 C CA . GLY A 1 422 ? -5.904 5.315 12.574 1.00 96.00 422 GLY A CA 1
ATOM 3200 C C . GLY A 1 422 ? -4.512 5.898 12.318 1.00 96.00 422 GLY A C 1
ATOM 3201 O O . GLY A 1 422 ? -4.351 7.078 12.011 1.00 96.00 422 GLY A O 1
ATOM 3202 N N . GLU A 1 423 ? -3.497 5.054 12.475 1.00 97.06 423 GLU A N 1
ATOM 3203 C CA . GLU A 1 423 ? -2.085 5.381 12.254 1.00 97.06 423 GLU A CA 1
ATOM 3204 C C . GLU A 1 423 ? -1.323 4.097 11.886 1.00 97.06 423 GLU A C 1
ATOM 3206 O O . GLU A 1 423 ? -1.542 3.056 12.497 1.00 97.06 423 GLU A O 1
ATOM 3211 N N . SER A 1 424 ? -0.435 4.142 10.893 1.00 97.94 424 SER A N 1
ATOM 3212 C CA . SER A 1 424 ? 0.414 2.990 10.554 1.00 97.94 424 SER A CA 1
ATOM 3213 C C . SER A 1 424 ? 1.660 2.928 11.439 1.00 97.94 424 SER A C 1
ATOM 3215 O O . SER A 1 424 ? 2.079 3.929 12.023 1.00 97.94 424 SER A O 1
ATOM 3217 N N . ILE A 1 425 ? 2.349 1.787 11.453 1.00 96.94 425 ILE A N 1
ATOM 3218 C CA . ILE A 1 425 ? 3.650 1.683 12.138 1.00 96.94 425 ILE A CA 1
ATOM 3219 C C . ILE A 1 425 ? 4.757 2.527 11.484 1.00 96.94 425 ILE A C 1
ATOM 3221 O O . ILE A 1 425 ? 5.817 2.723 12.074 1.00 96.94 425 ILE A O 1
ATOM 3225 N N . TYR A 1 426 ? 4.517 3.030 10.270 1.00 93.94 426 TYR A N 1
ATOM 3226 C CA . TYR A 1 426 ? 5.441 3.867 9.503 1.00 93.94 426 TYR A CA 1
ATOM 3227 C C . TYR A 1 426 ? 5.134 5.370 9.644 1.00 93.94 426 TYR A C 1
ATOM 3229 O O . TYR A 1 426 ? 5.802 6.203 9.034 1.00 93.94 426 TYR A O 1
ATOM 3237 N N . GLY A 1 427 ? 4.129 5.734 10.448 1.00 91.69 427 GLY A N 1
ATOM 3238 C CA . GLY A 1 427 ? 3.624 7.096 10.612 1.00 91.69 427 GLY A CA 1
ATOM 3239 C C . GLY A 1 427 ? 2.153 7.220 10.213 1.00 91.69 427 GLY A C 1
ATOM 3240 O O . GLY A 1 427 ? 1.425 6.232 10.154 1.00 91.69 427 GLY A O 1
ATOM 3241 N N . ALA A 1 428 ? 1.694 8.441 9.925 1.00 86.19 428 ALA A N 1
ATOM 3242 C CA . ALA A 1 428 ? 0.272 8.697 9.677 1.00 86.19 428 ALA A CA 1
ATOM 3243 C C . ALA A 1 428 ? -0.289 7.879 8.500 1.00 86.19 428 ALA A C 1
ATOM 3245 O O . ALA A 1 428 ? -1.368 7.303 8.619 1.00 86.19 428 ALA A O 1
ATOM 3246 N N . LYS A 1 429 ? 0.446 7.828 7.381 1.00 92.75 429 LYS A N 1
ATOM 3247 C CA . LYS A 1 429 ? 0.052 7.136 6.150 1.00 92.75 429 LYS A CA 1
ATOM 3248 C C . LYS A 1 429 ? 1.262 6.508 5.448 1.00 92.75 429 LYS A C 1
ATOM 3250 O O . LYS A 1 429 ? 2.378 6.993 5.628 1.00 92.75 429 LYS A O 1
ATOM 3255 N N . PHE A 1 430 ? 1.036 5.485 4.626 1.00 93.94 430 PHE A N 1
ATOM 3256 C CA . PHE A 1 430 ? 2.029 4.896 3.724 1.00 93.94 430 PHE A CA 1
ATOM 3257 C C . PHE A 1 430 ? 1.443 4.597 2.333 1.00 93.94 430 PHE A C 1
ATOM 3259 O O . PHE A 1 430 ? 0.226 4.507 2.157 1.00 93.94 430 PHE A O 1
ATOM 3266 N N . ALA A 1 431 ? 2.340 4.474 1.349 1.00 92.31 431 ALA A N 1
ATOM 3267 C CA . ALA A 1 431 ? 2.009 4.246 -0.057 1.00 92.31 431 ALA A CA 1
ATOM 3268 C C . ALA A 1 431 ? 1.254 2.923 -0.293 1.00 92.31 431 ALA A C 1
ATOM 3270 O O . ALA A 1 431 ? 1.343 2.002 0.521 1.00 92.31 431 ALA A O 1
ATOM 3271 N N . ASP A 1 432 ? 0.526 2.825 -1.406 1.00 92.06 432 ASP A N 1
ATOM 3272 C CA . ASP A 1 432 ? 0.005 1.543 -1.888 1.00 92.06 432 ASP A CA 1
ATOM 3273 C C . ASP A 1 432 ? 1.183 0.676 -2.344 1.00 92.06 432 ASP A C 1
ATOM 3275 O O . ASP A 1 432 ? 2.014 1.129 -3.125 1.00 92.06 432 ASP A O 1
ATOM 3279 N N . GLU A 1 433 ? 1.304 -0.539 -1.809 1.00 90.81 433 GLU A N 1
ATOM 3280 C CA . GLU A 1 433 ? 2.478 -1.381 -2.061 1.00 90.81 433 GLU A CA 1
ATOM 3281 C C . GLU A 1 433 ? 2.417 -2.078 -3.423 1.00 90.81 433 GLU A C 1
ATOM 3283 O O . GLU A 1 433 ? 3.383 -2.038 -4.173 1.00 90.81 433 GLU A O 1
ATOM 3288 N N . ASN A 1 434 ? 1.290 -2.719 -3.743 1.00 91.06 434 ASN A N 1
ATOM 3289 C CA . ASN A 1 434 ? 0.941 -3.195 -5.082 1.00 91.06 434 ASN A CA 1
ATOM 3290 C C . ASN A 1 434 ? -0.537 -3.623 -5.132 1.00 91.06 434 ASN A C 1
ATOM 3292 O O . ASN A 1 434 ? -1.205 -3.735 -4.104 1.00 91.06 434 ASN A O 1
ATOM 3296 N N . PHE A 1 435 ? -1.033 -3.915 -6.336 1.00 94.75 435 PHE A N 1
ATOM 3297 C CA . PHE A 1 435 ? -2.397 -4.406 -6.579 1.00 94.75 435 PHE A CA 1
ATOM 3298 C C . PHE A 1 435 ? -2.416 -5.783 -7.266 1.00 94.75 435 PHE A C 1
ATOM 3300 O O . PHE A 1 435 ? -3.278 -6.062 -8.099 1.00 94.75 435 PHE A O 1
ATOM 3307 N N . ILE A 1 436 ? -1.438 -6.648 -6.962 1.00 90.12 436 ILE A N 1
ATOM 3308 C CA . ILE A 1 436 ? -1.306 -7.976 -7.594 1.00 90.12 436 ILE A CA 1
ATOM 3309 C C . ILE A 1 436 ? -2.470 -8.893 -7.190 1.00 90.12 436 ILE A C 1
ATOM 3311 O O . ILE A 1 436 ? -3.036 -9.606 -8.023 1.00 90.12 436 ILE A O 1
ATOM 3315 N N . LYS A 1 437 ? -2.822 -8.895 -5.899 1.00 94.19 437 LYS A N 1
ATOM 3316 C CA . LYS A 1 437 ? -3.935 -9.681 -5.354 1.00 94.19 437 LYS A CA 1
ATOM 3317 C C . LYS A 1 437 ? -5.252 -8.926 -5.567 1.00 94.19 437 LYS A C 1
ATOM 3319 O O . LYS A 1 437 ? -5.321 -7.715 -5.379 1.00 94.19 437 LYS A O 1
ATOM 3324 N N . LYS A 1 438 ? -6.296 -9.662 -5.951 1.00 97.06 438 LYS A N 1
ATOM 3325 C CA . LYS A 1 438 ? -7.624 -9.126 -6.289 1.00 97.06 438 LYS A CA 1
ATOM 3326 C C . LYS A 1 438 ? -8.657 -9.449 -5.215 1.00 97.06 438 LYS A C 1
ATOM 3328 O O . LYS A 1 438 ? -8.492 -10.410 -4.462 1.00 97.06 438 LYS A O 1
ATOM 3333 N N . HIS A 1 439 ? -9.759 -8.708 -5.196 1.00 98.25 439 HIS A N 1
ATOM 3334 C CA . HIS A 1 439 ? -10.874 -8.915 -4.270 1.00 98.25 439 HIS A CA 1
ATOM 3335 C C . HIS A 1 439 ? -11.800 -10.051 -4.742 1.00 98.25 439 HIS A C 1
ATOM 3337 O O . HIS A 1 439 ? -12.963 -9.855 -5.106 1.00 98.25 439 HIS A O 1
ATOM 3343 N N . THR A 1 440 ? -11.257 -11.270 -4.756 1.00 95.38 440 THR A N 1
ATOM 3344 C CA . THR A 1 440 ? -11.866 -12.456 -5.378 1.00 95.38 440 THR A CA 1
ATOM 3345 C C . THR A 1 440 ? -13.089 -13.009 -4.645 1.00 95.38 440 THR A C 1
ATOM 3347 O O . THR A 1 440 ? -13.850 -13.767 -5.248 1.00 95.38 440 THR A O 1
ATOM 3350 N N . GLY A 1 441 ? -13.325 -12.633 -3.384 1.00 95.12 441 GLY A N 1
ATOM 3351 C CA . GLY A 1 441 ? -14.484 -13.116 -2.639 1.00 95.12 441 GLY A CA 1
ATOM 3352 C C . GLY A 1 441 ? -14.464 -12.843 -1.131 1.00 95.12 441 GLY A C 1
ATOM 3353 O O . GLY A 1 441 ? -13.658 -12.050 -0.640 1.00 95.12 441 GLY A O 1
ATOM 3354 N N . PRO A 1 442 ? -15.368 -13.509 -0.387 1.00 97.75 442 PRO A N 1
ATOM 3355 C CA . PRO A 1 442 ? -15.451 -13.402 1.065 1.00 97.75 442 PRO A CA 1
ATOM 3356 C C . PRO A 1 442 ? -14.158 -13.855 1.754 1.00 97.75 442 PRO A C 1
ATOM 3358 O O . PRO A 1 442 ? -13.551 -14.845 1.356 1.00 97.75 442 PRO A O 1
ATOM 3361 N N . GLY A 1 443 ? -13.772 -13.163 2.824 1.00 97.19 443 GLY A N 1
ATOM 3362 C CA . GLY A 1 443 ? -12.577 -13.457 3.614 1.00 97.19 443 GLY A CA 1
ATOM 3363 C C . GLY A 1 443 ? -11.314 -12.730 3.154 1.00 97.19 443 GLY A C 1
ATOM 3364 O O . GLY A 1 443 ? -10.322 -12.773 3.872 1.00 97.19 443 GLY A O 1
ATOM 3365 N N . ILE A 1 444 ? -11.333 -12.023 2.020 1.00 98.56 444 ILE A N 1
ATOM 3366 C CA . ILE A 1 444 ? -10.193 -11.206 1.583 1.00 98.56 444 ILE A CA 1
ATOM 3367 C C . ILE A 1 444 ? -9.994 -10.012 2.524 1.00 98.56 444 ILE A C 1
ATOM 3369 O O . ILE A 1 444 ? -10.941 -9.266 2.789 1.00 98.56 444 ILE A O 1
ATOM 3373 N N . LEU A 1 445 ? -8.760 -9.837 3.002 1.00 98.75 445 LEU A N 1
ATOM 3374 C CA . LEU A 1 445 ? -8.326 -8.750 3.876 1.00 98.75 445 LEU A CA 1
ATOM 3375 C C . LEU A 1 445 ? -7.595 -7.679 3.051 1.00 98.75 445 LEU A C 1
ATOM 3377 O O . LEU A 1 445 ? -6.653 -7.983 2.315 1.00 98.75 445 LEU A O 1
ATOM 3381 N N . SER A 1 446 ? -8.040 -6.428 3.169 1.00 98.75 446 SER A N 1
ATOM 3382 C CA . SER A 1 446 ? -7.577 -5.323 2.322 1.00 98.75 446 SER A CA 1
ATOM 3383 C C . SER A 1 446 ? -7.526 -3.991 3.075 1.00 98.75 446 SER A C 1
ATOM 3385 O O . SER A 1 446 ? -8.226 -3.798 4.075 1.00 98.75 446 SER A O 1
ATOM 3387 N N . MET A 1 447 ? -6.655 -3.081 2.636 1.00 98.62 447 MET A N 1
ATOM 3388 C CA . MET A 1 447 ? -6.445 -1.783 3.285 1.00 98.62 447 MET A CA 1
ATOM 3389 C C . MET A 1 447 ? -7.569 -0.799 2.957 1.00 98.62 447 MET A C 1
ATOM 3391 O O . MET A 1 447 ? -7.884 -0.558 1.792 1.00 98.62 447 MET A O 1
ATOM 3395 N N . ALA A 1 448 ? -8.124 -0.147 3.979 1.00 97.94 448 ALA A N 1
ATOM 3396 C CA . ALA A 1 448 ? -8.959 1.029 3.769 1.00 97.94 448 ALA A CA 1
ATOM 3397 C C . ALA A 1 448 ? -8.067 2.268 3.590 1.00 97.94 448 ALA A C 1
ATOM 3399 O O . ALA A 1 448 ? -7.069 2.442 4.292 1.00 97.94 448 ALA A O 1
ATOM 3400 N N . ASN A 1 449 ? -8.448 3.146 2.666 1.00 95.81 449 ASN A N 1
ATOM 3401 C CA . ASN A 1 449 ? -7.723 4.378 2.374 1.00 95.81 449 ASN A CA 1
ATOM 3402 C C . ASN A 1 449 ? -8.697 5.501 1.966 1.00 95.81 449 ASN A C 1
ATOM 3404 O O . ASN A 1 449 ? -9.900 5.280 1.808 1.00 95.81 449 ASN A O 1
ATOM 3408 N N . ALA A 1 450 ? -8.169 6.716 1.835 1.00 92.00 450 ALA A N 1
ATOM 3409 C CA . ALA A 1 450 ? -8.883 7.912 1.389 1.00 92.00 450 ALA A CA 1
ATOM 3410 C C . ALA A 1 450 ? -8.355 8.402 0.024 1.00 92.00 450 ALA A C 1
ATOM 3412 O O . ALA A 1 450 ? -8.287 9.607 -0.218 1.00 92.00 450 ALA A O 1
ATOM 3413 N N . GLY A 1 451 ? -7.942 7.467 -0.838 1.00 90.62 451 GLY A N 1
ATOM 3414 C CA . GLY A 1 451 ? -7.274 7.730 -2.114 1.00 90.62 451 GLY A CA 1
ATOM 3415 C C . GLY A 1 451 ? -5.843 7.174 -2.175 1.00 90.62 451 GLY A C 1
ATOM 3416 O O . GLY A 1 451 ? -5.353 6.635 -1.174 1.00 90.62 451 GLY A O 1
ATOM 3417 N N . PRO A 1 452 ? -5.170 7.311 -3.333 1.00 92.19 452 PRO A N 1
ATOM 3418 C CA . PRO A 1 452 ? -3.856 6.718 -3.571 1.00 92.19 452 PRO A CA 1
ATOM 3419 C C . PRO A 1 452 ? -2.820 7.105 -2.511 1.00 92.19 452 PRO A C 1
ATOM 3421 O O . PRO A 1 452 ? -2.704 8.270 -2.131 1.00 92.19 452 PRO A O 1
ATOM 3424 N N . GLY A 1 453 ? -2.078 6.116 -2.022 1.00 88.19 453 GLY A N 1
ATOM 3425 C CA . GLY A 1 453 ? -0.976 6.284 -1.078 1.00 88.19 453 GLY A CA 1
ATOM 3426 C C . GLY A 1 453 ? -1.375 6.757 0.321 1.00 88.19 453 GLY A C 1
ATOM 3427 O O . GLY A 1 453 ? -0.580 7.393 1.015 1.00 88.19 453 GLY A O 1
ATOM 3428 N N . THR A 1 454 ? -2.610 6.478 0.748 1.00 94.69 454 THR A N 1
ATOM 3429 C CA . THR A 1 454 ? -3.129 6.931 2.049 1.00 94.69 454 THR A CA 1
ATOM 3430 C C . THR A 1 454 ? -3.440 5.809 3.040 1.00 94.69 454 THR A C 1
ATOM 3432 O O . THR A 1 454 ? -4.295 5.979 3.911 1.00 94.69 454 THR A O 1
ATOM 3435 N N . ASN A 1 455 ? -2.732 4.681 2.949 1.00 97.75 455 ASN A N 1
ATOM 3436 C CA . ASN A 1 455 ? -2.919 3.540 3.847 1.00 97.75 455 ASN A CA 1
ATOM 3437 C C . ASN A 1 455 ? -2.489 3.885 5.276 1.00 97.75 455 ASN A C 1
ATOM 3439 O O . ASN A 1 455 ? -1.424 4.456 5.478 1.00 97.75 455 ASN A O 1
ATOM 3443 N N . GLY A 1 456 ? -3.302 3.530 6.271 1.00 97.75 456 GLY A N 1
ATOM 3444 C CA . GLY A 1 456 ? -3.014 3.755 7.693 1.00 97.75 456 GLY A CA 1
ATOM 3445 C C . GLY A 1 456 ? -3.076 2.450 8.486 1.00 97.75 456 GLY A C 1
ATOM 3446 O O . GLY A 1 456 ? -2.344 1.503 8.214 1.00 97.75 456 GLY A O 1
ATOM 3447 N N . SER A 1 457 ? -3.987 2.387 9.454 1.00 98.44 457 SER A N 1
ATOM 3448 C CA . SER A 1 457 ? -4.336 1.150 10.171 1.00 98.44 457 SER A CA 1
ATOM 3449 C C . SER A 1 457 ? -5.721 0.613 9.835 1.00 98.44 457 SER A C 1
ATOM 3451 O O . SER A 1 457 ? -6.088 -0.472 10.272 1.00 98.44 457 SER A O 1
ATOM 3453 N N . GLN A 1 458 ? -6.540 1.376 9.115 1.00 98.75 458 GLN A N 1
ATOM 3454 C CA . GLN A 1 458 ? -7.876 0.909 8.788 1.00 98.75 458 GLN A CA 1
ATOM 3455 C C . GLN A 1 458 ? -7.815 -0.179 7.716 1.00 98.75 458 GLN A C 1
ATOM 3457 O O . GLN A 1 458 ? -7.073 -0.082 6.739 1.00 98.75 458 GLN A O 1
ATOM 3462 N N . PHE A 1 459 ? -8.634 -1.205 7.897 1.00 98.81 459 PHE A N 1
ATOM 3463 C CA . PHE A 1 459 ? -8.728 -2.359 7.012 1.00 98.81 459 PHE A CA 1
ATOM 3464 C C . PHE A 1 459 ? -10.190 -2.755 6.848 1.00 98.81 459 PHE A C 1
ATOM 3466 O O . PHE A 1 459 ? -11.044 -2.377 7.656 1.00 98.81 459 PHE A O 1
ATOM 3473 N N . PHE A 1 460 ? -10.473 -3.569 5.839 1.00 98.81 460 PHE A N 1
ATOM 3474 C CA . PHE A 1 460 ? -11.750 -4.248 5.713 1.00 98.81 460 PHE A CA 1
ATOM 3475 C C . PHE A 1 460 ? -11.578 -5.718 5.339 1.00 98.81 460 PHE A C 1
ATOM 3477 O O . PHE A 1 460 ? -10.619 -6.107 4.674 1.00 98.81 460 PHE A O 1
ATOM 3484 N N . ILE A 1 461 ? -12.534 -6.531 5.786 1.00 98.75 461 ILE A N 1
ATOM 3485 C CA . ILE A 1 461 ? -12.673 -7.938 5.410 1.00 98.75 461 ILE A CA 1
ATOM 3486 C C . ILE A 1 461 ? -13.895 -8.049 4.505 1.00 98.75 461 ILE A C 1
ATOM 3488 O O . ILE A 1 461 ? -15.001 -7.671 4.900 1.00 98.75 461 ILE A O 1
ATOM 3492 N N . CYS A 1 462 ? -13.700 -8.552 3.291 1.00 98.56 462 CYS A N 1
ATOM 3493 C CA . CYS A 1 462 ? -14.777 -8.724 2.322 1.00 98.56 462 CYS A CA 1
ATOM 3494 C C . CYS A 1 462 ? -15.745 -9.823 2.777 1.00 98.56 462 CYS A C 1
ATOM 3496 O O . CYS A 1 462 ? -15.318 -10.877 3.252 1.00 98.56 462 CYS A O 1
ATOM 3498 N N . THR A 1 463 ? -17.046 -9.615 2.590 1.00 98.06 463 THR A N 1
ATOM 3499 C CA . THR A 1 463 ? -18.081 -10.648 2.802 1.00 98.06 463 THR A CA 1
ATOM 3500 C C . THR A 1 463 ? -18.763 -11.069 1.500 1.00 98.06 463 THR A C 1
ATOM 3502 O O . THR A 1 463 ? -19.483 -12.065 1.468 1.00 98.06 463 THR A O 1
ATOM 3505 N N . ALA A 1 464 ? -18.458 -10.365 0.409 1.00 96.88 464 ALA A N 1
ATOM 3506 C CA . ALA A 1 464 ? -18.809 -10.688 -0.966 1.00 96.88 464 ALA A CA 1
ATOM 3507 C C . ALA A 1 464 ? -17.612 -10.415 -1.895 1.00 96.88 464 ALA A C 1
ATOM 3509 O O . ALA A 1 464 ? -16.573 -9.921 -1.463 1.00 96.88 464 ALA A O 1
ATOM 3510 N N . LYS A 1 465 ? -17.754 -10.741 -3.181 1.00 97.19 465 LYS A N 1
ATOM 3511 C CA . LYS A 1 465 ? -16.783 -10.377 -4.221 1.00 97.19 465 LYS A CA 1
ATOM 3512 C C . LYS A 1 465 ? -16.893 -8.879 -4.533 1.00 97.19 465 LYS A C 1
ATOM 3514 O O . LYS A 1 465 ? -18.002 -8.393 -4.742 1.00 97.19 465 LYS A O 1
ATOM 3519 N N . THR A 1 466 ? -15.771 -8.159 -4.573 1.00 94.69 466 THR A N 1
ATOM 3520 C CA . THR A 1 466 ? -15.743 -6.682 -4.643 1.00 94.69 466 THR A CA 1
ATOM 3521 C C . THR A 1 466 ? -14.733 -6.156 -5.672 1.00 94.69 466 THR A C 1
ATOM 3523 O O . THR A 1 466 ? -13.933 -5.269 -5.393 1.00 94.69 466 THR A O 1
ATOM 3526 N N . GLU A 1 467 ? -14.784 -6.672 -6.903 1.00 96.56 467 GLU A N 1
ATOM 3527 C CA . GLU A 1 467 ? -13.816 -6.372 -7.984 1.00 96.56 467 GLU A CA 1
ATOM 3528 C C . GLU A 1 467 ? -13.677 -4.880 -8.328 1.00 96.56 467 GLU A C 1
ATOM 3530 O O . GLU A 1 467 ? -12.630 -4.444 -8.792 1.00 96.56 467 GLU A O 1
ATOM 3535 N N . TRP A 1 468 ? -14.693 -4.053 -8.065 1.00 96.88 468 TRP A N 1
ATOM 3536 C CA . TRP A 1 468 ? -14.623 -2.600 -8.291 1.00 96.88 468 TRP A CA 1
ATOM 3537 C C . TRP A 1 468 ? -13.629 -1.865 -7.368 1.00 96.88 468 TRP A C 1
ATOM 3539 O O . TRP A 1 468 ? -13.381 -0.664 -7.563 1.00 96.88 468 TRP A O 1
ATOM 3549 N N . LEU A 1 469 ? -13.097 -2.563 -6.358 1.00 97.00 469 LEU A N 1
ATOM 3550 C CA . LEU A 1 469 ? -12.037 -2.109 -5.454 1.00 97.00 469 LEU A CA 1
ATOM 3551 C C . LEU A 1 469 ? -10.627 -2.492 -5.940 1.00 97.00 469 LEU A C 1
ATOM 3553 O O . LEU A 1 469 ? -9.644 -1.995 -5.384 1.00 97.00 469 LEU A O 1
ATOM 3557 N N . ASP A 1 470 ? -10.510 -3.345 -6.964 1.00 95.06 470 ASP A N 1
ATOM 3558 C CA . ASP A 1 470 ? -9.220 -3.717 -7.550 1.00 95.06 470 ASP A CA 1
ATOM 3559 C C . ASP A 1 470 ? -8.503 -2.473 -8.104 1.00 95.06 470 ASP A C 1
ATOM 3561 O O . ASP A 1 470 ? -9.125 -1.575 -8.678 1.00 95.06 470 ASP A O 1
ATOM 3565 N N . GLY A 1 471 ? -7.187 -2.392 -7.885 1.00 92.81 471 GLY A N 1
ATOM 3566 C CA . GLY A 1 471 ? -6.374 -1.229 -8.267 1.00 92.81 471 GLY A CA 1
ATOM 3567 C C . GLY A 1 471 ? -6.559 0.014 -7.384 1.00 92.81 471 GLY A C 1
ATOM 3568 O O . GLY A 1 471 ? -5.952 1.043 -7.661 1.00 92.81 471 GLY A O 1
ATOM 3569 N N . LYS A 1 472 ? -7.407 -0.053 -6.346 1.00 96.19 472 LYS A N 1
ATOM 3570 C CA . LYS A 1 472 ? -7.672 1.065 -5.418 1.00 96.19 472 LYS A CA 1
ATOM 3571 C C . LYS A 1 472 ? -7.334 0.740 -3.970 1.00 96.19 472 LYS A C 1
ATOM 3573 O O . LYS A 1 472 ? -7.005 1.644 -3.211 1.00 96.19 472 LYS A O 1
ATOM 3578 N N . HIS A 1 473 ? -7.443 -0.529 -3.583 1.00 98.12 473 HIS A N 1
ATOM 3579 C CA . HIS A 1 473 ? -7.171 -1.009 -2.230 1.00 98.12 473 HIS A CA 1
ATOM 3580 C C . HIS A 1 473 ? -6.202 -2.190 -2.278 1.00 98.12 473 HIS A C 1
ATOM 3582 O O . HIS A 1 473 ? -6.392 -3.123 -3.061 1.00 98.12 473 HIS A O 1
ATOM 3588 N N . VAL A 1 474 ? -5.155 -2.139 -1.453 1.00 98.19 474 VAL A N 1
ATOM 3589 C CA . VAL A 1 474 ? -4.125 -3.183 -1.386 1.00 98.19 474 VAL A CA 1
ATOM 3590 C C . VAL A 1 474 ? -4.680 -4.398 -0.647 1.00 98.19 474 VAL A C 1
ATOM 3592 O O . VAL A 1 474 ? -4.959 -4.319 0.550 1.00 98.19 474 VAL A O 1
ATOM 3595 N N . VAL A 1 475 ? -4.800 -5.529 -1.344 1.00 98.69 475 VAL A N 1
ATOM 3596 C CA . VAL A 1 475 ? -5.112 -6.830 -0.740 1.00 98.69 475 VAL A CA 1
ATOM 3597 C C . VAL A 1 475 ? -3.830 -7.438 -0.182 1.00 98.69 475 VAL A C 1
ATOM 3599 O O . VAL A 1 475 ? -2.899 -7.714 -0.935 1.00 98.69 475 VAL A O 1
ATOM 3602 N N . PHE A 1 476 ? -3.798 -7.685 1.127 1.00 98.56 476 PHE A N 1
ATOM 3603 C CA . PHE A 1 476 ? -2.581 -8.107 1.833 1.00 98.56 476 PHE A CA 1
ATOM 3604 C C . PHE A 1 476 ? -2.766 -9.357 2.702 1.00 98.56 476 PHE A C 1
ATOM 3606 O O . PHE A 1 476 ? -1.843 -9.765 3.405 1.00 98.56 476 PHE A O 1
ATOM 3613 N N . GLY A 1 477 ? -3.940 -9.987 2.676 1.00 98.38 477 GLY A N 1
ATOM 3614 C CA . GLY A 1 477 ? -4.164 -11.235 3.395 1.00 98.38 477 GLY A CA 1
ATOM 3615 C C . GLY A 1 477 ? -5.533 -11.849 3.141 1.00 98.38 477 GLY A C 1
ATOM 3616 O O . GLY A 1 477 ? -6.334 -11.355 2.343 1.00 98.38 477 GLY A O 1
ATOM 3617 N N . GLN A 1 478 ? -5.812 -12.927 3.863 1.00 98.44 478 GLN A N 1
ATOM 3618 C CA . GLN A 1 478 ? -7.092 -13.625 3.823 1.00 98.44 478 GLN A CA 1
ATOM 3619 C C . GLN A 1 478 ? -7.419 -14.280 5.164 1.00 98.44 478 GLN A C 1
ATOM 3621 O O . GLN A 1 478 ? -6.531 -14.710 5.898 1.00 98.44 478 GLN A O 1
ATOM 3626 N N . VAL A 1 479 ? -8.706 -14.402 5.470 1.00 98.50 479 VAL A N 1
ATOM 3627 C CA . VAL A 1 479 ? -9.206 -15.203 6.588 1.00 98.50 479 VAL A CA 1
ATOM 3628 C C . VAL A 1 479 ? -9.023 -16.684 6.258 1.00 98.50 479 VAL A C 1
ATOM 3630 O O . VAL A 1 479 ? -9.559 -17.170 5.265 1.00 98.50 479 VAL A O 1
ATOM 3633 N N . VAL A 1 480 ? -8.300 -17.403 7.115 1.00 98.00 480 VAL A N 1
ATOM 3634 C CA . VAL A 1 480 ? -8.075 -18.854 7.004 1.00 98.00 480 VAL A CA 1
ATOM 3635 C C . VAL A 1 480 ? -8.926 -19.655 7.990 1.00 98.00 480 VAL A C 1
ATOM 3637 O O . VAL A 1 480 ? -9.288 -20.789 7.696 1.00 98.00 480 VAL A O 1
ATOM 3640 N N . GLU A 1 481 ? -9.313 -19.064 9.126 1.00 98.06 481 GLU A N 1
ATOM 3641 C CA . GLU A 1 481 ? -10.225 -19.673 10.106 1.00 98.06 481 GLU A CA 1
ATOM 3642 C C . GLU A 1 481 ? -11.179 -18.614 10.682 1.00 98.06 481 GLU A C 1
ATOM 3644 O O . GLU A 1 481 ? -10.823 -17.442 10.804 1.00 98.06 481 GLU A O 1
ATOM 3649 N N . GLY A 1 482 ? -12.398 -19.014 11.059 1.00 97.25 482 GLY A N 1
ATOM 3650 C CA . GLY A 1 482 ? -13.364 -18.112 11.704 1.00 97.25 482 GLY A CA 1
ATOM 3651 C C . GLY A 1 482 ? -14.149 -17.203 10.752 1.00 97.25 482 GLY A C 1
ATOM 3652 O O . GLY A 1 482 ? -14.627 -16.141 11.153 1.00 97.25 482 GLY A O 1
ATOM 3653 N N . ILE A 1 483 ? -14.328 -17.598 9.485 1.00 97.69 483 ILE A N 1
ATOM 3654 C CA . ILE A 1 483 ? -15.159 -16.837 8.533 1.00 97.69 483 ILE A CA 1
ATOM 3655 C C . ILE A 1 483 ? -16.625 -16.719 8.992 1.00 97.69 483 ILE A C 1
ATOM 3657 O O . ILE A 1 483 ? -17.302 -15.739 8.689 1.00 97.69 483 ILE A O 1
ATOM 3661 N N . ASP A 1 484 ? -17.128 -17.686 9.764 1.00 97.62 484 ASP A N 1
ATOM 3662 C CA . ASP A 1 484 ? -18.457 -17.635 10.378 1.00 97.62 484 ASP A CA 1
ATOM 3663 C C . ASP A 1 484 ? -18.564 -16.520 11.433 1.00 97.62 484 ASP A C 1
ATOM 3665 O O . ASP A 1 484 ? -19.625 -15.912 11.574 1.00 97.62 484 ASP A O 1
ATOM 3669 N N . VAL A 1 485 ? -17.471 -16.201 12.134 1.00 98.25 485 VAL A N 1
ATOM 3670 C CA . VAL A 1 485 ? -17.408 -15.086 13.090 1.00 98.25 485 VAL A CA 1
ATOM 3671 C C . VAL A 1 485 ? -17.525 -13.753 12.354 1.00 98.25 485 VAL A C 1
ATOM 3673 O O . VAL A 1 485 ? -18.276 -12.878 12.786 1.00 98.25 485 VAL A O 1
ATOM 3676 N N . ILE A 1 486 ? -16.874 -13.622 11.192 1.00 98.38 486 ILE A N 1
ATOM 3677 C CA . ILE A 1 486 ? -17.038 -12.453 10.316 1.00 98.38 486 ILE A CA 1
ATOM 3678 C C . ILE A 1 486 ? -18.480 -12.337 9.816 1.00 98.38 486 ILE A C 1
ATOM 3680 O O . ILE A 1 486 ? -19.036 -11.243 9.857 1.00 98.38 486 ILE A O 1
ATOM 3684 N N . LYS A 1 487 ? -19.136 -13.444 9.443 1.00 97.88 487 LYS A N 1
ATOM 3685 C CA . LYS A 1 487 ? -20.567 -13.437 9.079 1.00 97.88 487 LYS A CA 1
ATOM 3686 C C . LYS A 1 487 ? -21.478 -13.030 10.245 1.00 97.88 487 LYS A C 1
ATOM 3688 O O . LYS A 1 487 ? -22.461 -12.324 10.041 1.00 97.88 487 LYS A O 1
ATOM 3693 N N . LYS A 1 488 ? -21.161 -13.428 11.484 1.00 98.12 488 LYS A N 1
ATOM 3694 C CA . LYS A 1 488 ? -21.888 -12.963 12.684 1.00 98.12 488 LYS A CA 1
ATOM 3695 C C . LYS A 1 488 ? -21.710 -11.456 12.898 1.00 98.12 488 LYS A C 1
ATOM 3697 O O . LYS A 1 488 ? -22.677 -10.780 13.243 1.00 98.12 488 LYS A O 1
ATOM 3702 N N . ALA A 1 489 ? -20.501 -10.932 12.685 1.00 97.81 489 ALA A N 1
ATOM 3703 C CA . ALA A 1 489 ? -20.230 -9.495 12.735 1.00 97.81 489 ALA A CA 1
ATOM 3704 C C . ALA A 1 489 ? -20.963 -8.738 11.612 1.00 97.81 489 ALA A C 1
ATOM 3706 O O . ALA A 1 489 ? -21.549 -7.689 11.858 1.00 97.81 489 ALA A O 1
ATOM 3707 N N . GLU A 1 490 ? -21.001 -9.301 10.405 1.00 98.38 490 GLU A N 1
ATOM 3708 C CA . GLU A 1 490 ? -21.749 -8.768 9.266 1.00 98.38 490 GLU A CA 1
ATOM 3709 C C . GLU A 1 490 ? -23.249 -8.657 9.560 1.00 98.38 490 GLU A C 1
ATOM 3711 O O . GLU A 1 490 ? -23.860 -7.626 9.286 1.00 98.38 490 GLU A O 1
ATOM 3716 N N . ALA A 1 491 ? -23.836 -9.687 10.177 1.00 98.00 491 ALA A N 1
ATOM 3717 C CA . ALA A 1 491 ? -25.267 -9.756 10.471 1.00 98.00 491 ALA A CA 1
ATOM 3718 C C . ALA A 1 491 ? -25.769 -8.648 11.416 1.00 98.00 491 ALA A C 1
ATOM 3720 O O . ALA A 1 491 ? -26.970 -8.384 11.461 1.00 98.00 491 ALA A O 1
ATOM 3721 N N . VAL A 1 492 ? -24.877 -7.996 12.173 1.00 97.88 492 VAL A N 1
ATOM 3722 C CA . VAL A 1 492 ? -25.236 -6.846 13.019 1.00 97.88 492 VAL A CA 1
ATOM 3723 C C . VAL A 1 492 ? -25.014 -5.494 12.334 1.00 97.88 492 VAL A C 1
ATOM 3725 O O . VAL A 1 492 ? -25.322 -4.470 12.949 1.00 97.88 492 VAL A O 1
ATOM 3728 N N . GLY A 1 493 ? -24.510 -5.471 11.097 1.00 97.75 493 GLY A N 1
ATOM 3729 C CA . GLY A 1 493 ? -24.332 -4.275 10.273 1.00 97.75 493 GLY A CA 1
ATOM 3730 C C . GLY A 1 493 ? -25.625 -3.742 9.649 1.00 97.75 493 GLY A C 1
ATOM 3731 O O . GLY A 1 493 ? -26.722 -4.244 9.889 1.00 97.75 493 GLY A O 1
ATOM 3732 N N . SER A 1 494 ? -25.500 -2.700 8.827 1.00 97.50 494 SER A N 1
ATOM 3733 C CA . SER A 1 494 ? -26.628 -2.108 8.094 1.00 97.50 494 SER A CA 1
ATOM 3734 C C . SER A 1 494 ? -26.178 -1.492 6.770 1.00 97.50 494 SER A C 1
ATOM 3736 O O . SER A 1 494 ? -24.987 -1.299 6.540 1.00 97.50 494 SER A O 1
ATOM 3738 N N . SER A 1 495 ? -27.122 -1.115 5.904 1.00 96.06 495 SER A N 1
ATOM 3739 C CA . SER A 1 495 ? -26.820 -0.426 4.637 1.00 96.06 495 SER A CA 1
ATOM 3740 C C . SER A 1 495 ? -26.076 0.902 4.832 1.00 96.06 495 SER A C 1
ATOM 3742 O O . SER A 1 495 ? -25.268 1.289 3.994 1.00 96.06 495 SER A O 1
ATOM 3744 N N . SER A 1 496 ? -26.295 1.579 5.965 1.00 96.06 496 SER A N 1
ATOM 3745 C CA . SER A 1 496 ? -25.564 2.798 6.344 1.00 96.06 496 SER A CA 1
ATOM 3746 C C . SER A 1 496 ? -24.129 2.535 6.823 1.00 96.06 496 SER A C 1
ATOM 3748 O O . SER A 1 496 ? -23.362 3.471 7.031 1.00 96.06 496 SER A O 1
ATOM 3750 N N . GLY A 1 497 ? -23.768 1.270 7.052 1.00 96.31 497 GLY A N 1
ATOM 3751 C CA . GLY A 1 497 ? -22.529 0.863 7.703 1.00 96.31 497 GLY A CA 1
ATOM 3752 C C . GLY A 1 497 ? -22.596 0.859 9.231 1.00 96.31 497 GLY A C 1
ATOM 3753 O O . GLY A 1 497 ? -21.717 0.294 9.870 1.00 96.31 497 GLY A O 1
ATOM 3754 N N . ARG A 1 498 ? -23.622 1.444 9.857 1.00 95.88 498 ARG A N 1
ATOM 3755 C CA . ARG A 1 498 ? -23.730 1.462 11.321 1.00 95.88 498 ARG A CA 1
ATOM 3756 C C . ARG A 1 498 ? -24.095 0.080 11.867 1.00 95.88 498 ARG A C 1
ATOM 3758 O O . ARG A 1 498 ? -25.040 -0.541 11.379 1.00 95.88 498 ARG A O 1
ATOM 3765 N N . CYS A 1 499 ? -23.400 -0.356 12.915 1.00 96.50 499 CYS A N 1
ATOM 3766 C CA . CYS A 1 499 ? -23.686 -1.607 13.615 1.00 96.50 499 CYS A CA 1
ATOM 3767 C C . CYS A 1 499 ? -24.788 -1.421 14.672 1.00 96.50 499 CYS A C 1
ATOM 3769 O O . CYS A 1 499 ? -24.777 -0.455 15.437 1.00 96.50 499 CYS A O 1
ATOM 3771 N N . SER A 1 500 ? -25.713 -2.376 14.753 1.00 97.12 500 SER A N 1
ATOM 3772 C CA . SER A 1 500 ? -26.757 -2.454 15.789 1.00 97.12 500 SER A CA 1
ATOM 3773 C C . SER A 1 500 ? -26.206 -2.839 17.166 1.00 97.12 500 SER A C 1
ATOM 3775 O O . SER A 1 500 ? -26.784 -2.484 18.193 1.00 97.12 500 SER A O 1
ATOM 3777 N N . LYS A 1 501 ? -25.072 -3.546 17.196 1.00 97.31 501 LYS A N 1
ATOM 3778 C CA . LYS A 1 501 ? -24.315 -3.906 18.399 1.00 97.31 501 LYS A CA 1
ATOM 3779 C C . LYS A 1 501 ? -22.834 -3.590 18.174 1.00 97.31 501 LYS A C 1
ATOM 3781 O O . LYS A 1 501 ? -22.362 -3.787 17.055 1.00 97.31 501 LYS A O 1
ATOM 3786 N N . PRO A 1 502 ? -22.084 -3.146 19.199 1.00 97.50 502 PRO A N 1
ATOM 3787 C CA . PRO A 1 502 ? -20.642 -2.958 19.076 1.00 97.50 502 PRO A CA 1
ATOM 3788 C C . PRO A 1 502 ? -19.947 -4.267 18.700 1.00 97.50 502 PRO A C 1
ATOM 3790 O O . PRO A 1 502 ? -20.159 -5.282 19.365 1.00 97.50 502 PRO A O 1
ATOM 3793 N N . VAL A 1 503 ? -19.118 -4.228 17.659 1.00 98.38 503 VAL A N 1
ATOM 3794 C CA . VAL A 1 503 ? -18.220 -5.320 17.272 1.00 98.38 503 VAL A CA 1
ATOM 3795 C C . VAL A 1 503 ? -16.805 -4.873 17.615 1.00 98.38 503 VAL A C 1
ATOM 3797 O O . VAL A 1 503 ? -16.323 -3.887 17.056 1.00 98.38 503 VAL A O 1
ATOM 3800 N N . VAL A 1 504 ? -16.167 -5.548 18.568 1.00 98.62 504 VAL A N 1
ATOM 3801 C CA . VAL A 1 504 ? -14.894 -5.111 19.164 1.00 98.62 504 VAL A CA 1
ATOM 3802 C C . VAL A 1 504 ? -13.855 -6.217 19.052 1.00 98.62 504 VAL A C 1
ATOM 3804 O O . VAL A 1 504 ? -14.159 -7.377 19.337 1.00 98.62 504 VAL A O 1
ATOM 3807 N N . VAL A 1 505 ? -12.628 -5.843 18.691 1.00 98.69 505 VAL A N 1
ATOM 3808 C CA . VAL A 1 505 ? -11.443 -6.702 18.795 1.00 98.69 505 VAL A CA 1
ATOM 3809 C C . VAL A 1 505 ? -11.049 -6.764 20.269 1.00 98.69 505 VAL A C 1
ATOM 3811 O O . VAL A 1 505 ? -10.411 -5.851 20.786 1.00 98.69 505 VAL A O 1
ATOM 3814 N N . ALA A 1 506 ? -11.492 -7.795 20.983 1.00 98.50 506 ALA A N 1
ATOM 3815 C CA . ALA A 1 506 ? -11.231 -7.939 22.413 1.00 98.50 506 ALA A CA 1
ATOM 3816 C C . ALA A 1 506 ? -9.771 -8.316 22.694 1.00 98.50 506 ALA A C 1
ATOM 3818 O O . ALA A 1 506 ? -9.188 -7.836 23.668 1.00 98.50 506 ALA A O 1
ATOM 3819 N N . ASP A 1 507 ? -9.180 -9.132 21.821 1.00 98.50 507 ASP A N 1
ATOM 3820 C CA . ASP A 1 507 ? -7.755 -9.441 21.834 1.00 98.50 507 ASP A CA 1
ATOM 3821 C C . ASP A 1 507 ? -7.230 -9.700 20.422 1.00 98.50 507 ASP A C 1
ATOM 3823 O O . ASP A 1 507 ? -7.997 -10.022 19.509 1.00 98.50 507 ASP A O 1
ATOM 3827 N N . CYS A 1 508 ? -5.924 -9.535 20.236 1.00 98.56 508 CYS A N 1
A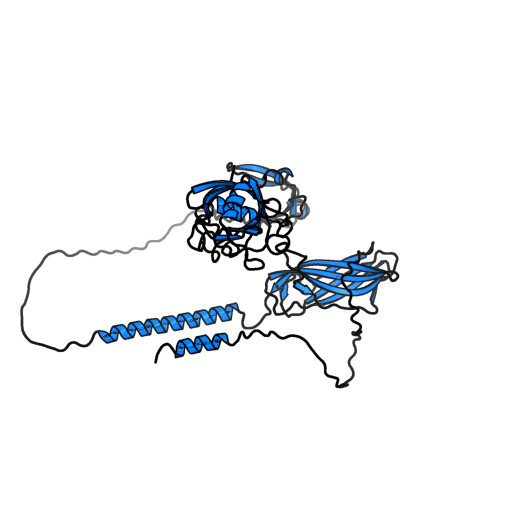TOM 3828 C CA . CYS A 1 508 ? -5.262 -9.772 18.962 1.00 98.56 508 CYS A CA 1
ATOM 3829 C C . CYS A 1 508 ? -3.787 -10.127 19.148 1.00 98.56 508 CYS A C 1
ATOM 3831 O O . CYS A 1 508 ? -3.199 -9.863 20.195 1.00 98.56 508 CYS A O 1
ATOM 3833 N N . GLY A 1 509 ? -3.192 -10.744 18.129 1.00 97.88 509 GLY A N 1
ATOM 3834 C CA . GLY A 1 509 ? -1.780 -11.109 18.159 1.00 97.88 509 GLY A CA 1
ATOM 3835 C C . GLY A 1 509 ? -1.341 -11.905 16.939 1.00 97.88 509 GLY A C 1
ATOM 3836 O O . GLY A 1 509 ? -2.112 -12.125 16.005 1.00 97.88 509 GLY A O 1
ATOM 3837 N N . GLN A 1 510 ? -0.087 -12.347 16.964 1.00 96.25 510 GLN A N 1
ATOM 3838 C CA . GLN A 1 510 ? 0.497 -13.241 15.969 1.00 96.25 510 GLN A CA 1
ATOM 3839 C C . GLN A 1 510 ? 0.529 -14.676 16.510 1.00 96.25 510 GLN A C 1
ATOM 3841 O O . GLN A 1 510 ? 0.830 -14.889 17.684 1.00 96.25 510 GLN A O 1
ATOM 3846 N N . LEU A 1 511 ? 0.216 -15.652 15.660 1.00 92.12 511 LEU A N 1
ATOM 3847 C CA . LEU A 1 511 ? 0.384 -17.072 15.955 1.00 92.12 511 LEU A CA 1
ATOM 3848 C C . LEU A 1 511 ? 1.816 -17.490 15.597 1.00 92.12 511 LEU A C 1
ATOM 3850 O O . LEU A 1 511 ? 2.300 -17.157 14.513 1.00 92.12 511 LEU A O 1
ATOM 3854 N N . SER A 1 512 ? 2.479 -18.169 16.533 1.00 72.12 512 SER A N 1
ATOM 3855 C CA . SER A 1 512 ? 3.860 -18.658 16.425 1.00 72.12 512 SER A CA 1
ATOM 3856 C C . SER A 1 512 ? 3.973 -19.979 15.685 1.00 72.12 512 SER A C 1
ATOM 3858 O O . SER A 1 512 ? 3.159 -20.872 16.024 1.00 72.12 512 SER A O 1
#

pLDDT: mean 71.99, std 27.07, range [22.0, 98.81]

Mean predicted aligned error: 22.56 Å